Protein AF-0000000072553898 (afdb_homodimer)

Solvent-accessible surface area (backbone atoms only — not comparable to full-atom values): 33545 Å² total; per-residue (Å²): 92,71,67,46,48,65,53,85,58,78,62,47,79,74,48,65,66,60,48,45,60,41,53,68,40,41,42,53,59,39,26,50,45,12,26,54,36,28,51,76,60,40,68,78,47,40,28,35,33,25,28,46,42,58,39,22,38,27,64,11,82,39,54,45,34,71,45,59,34,16,49,85,30,19,83,61,43,64,49,69,61,45,73,65,59,50,56,66,60,51,48,52,52,46,51,53,38,44,75,66,58,28,26,32,43,31,40,35,34,42,38,61,44,52,81,91,37,62,70,57,49,54,48,50,38,52,37,33,40,52,38,41,73,72,65,27,43,22,30,39,27,47,52,44,54,50,55,67,56,28,40,52,42,36,72,35,58,38,46,30,42,44,59,57,65,40,45,11,79,86,56,35,63,81,44,30,70,77,60,55,70,63,57,49,52,49,26,52,49,26,33,48,73,46,69,25,37,38,26,36,28,34,46,42,49,80,77,69,53,73,68,32,54,44,39,28,51,44,53,50,35,42,34,98,59,63,34,52,25,35,39,47,22,36,55,62,55,41,64,48,32,83,40,24,81,53,69,71,57,61,64,66,58,55,46,37,50,49,11,40,47,28,44,50,36,46,78,36,41,26,22,48,38,53,48,49,66,76,47,53,68,52,51,49,50,52,36,44,48,8,36,39,33,28,37,60,39,30,69,40,48,61,91,42,75,37,42,38,55,65,59,49,52,52,51,26,61,70,40,38,40,42,73,38,67,60,90,62,71,73,80,77,74,118,93,71,67,47,47,64,52,88,62,78,60,45,79,75,46,64,67,59,48,46,60,41,53,69,40,42,42,54,59,39,26,50,45,12,25,56,36,29,51,75,61,41,68,79,47,39,29,35,34,25,28,44,41,59,38,23,37,27,66,11,82,41,55,46,33,70,45,59,34,16,48,84,30,19,82,61,44,64,49,70,63,46,72,65,60,52,57,64,61,50,48,52,52,44,50,51,40,45,75,66,57,29,26,31,40,33,40,34,34,44,39,61,44,50,80,91,37,62,69,57,49,54,46,48,38,52,38,31,40,50,39,41,72,73,66,27,43,22,30,39,27,48,52,43,52,51,55,68,57,29,39,52,42,35,76,35,57,39,45,30,42,46,60,58,67,40,43,11,79,85,56,35,64,81,44,29,70,77,60,56,69,63,55,49,53,49,25,52,48,26,33,47,74,45,68,25,37,40,26,38,30,34,46,42,48,81,76,70,52,72,66,31,53,44,40,30,52,45,54,50,35,42,34,99,59,63,34,50,25,34,39,47,23,36,56,62,56,40,63,47,31,84,41,24,80,52,69,72,56,59,64,66,59,53,46,39,50,49,12,40,46,30,42,50,36,47,79,36,42,27,22,48,38,54,47,50,67,77,46,53,68,50,53,50,49,52,35,42,48,7,36,40,33,27,36,60,39,30,68,40,48,62,91,41,75,38,44,38,56,67,58,49,52,51,50,25,61,70,42,40,40,43,72,37,67,61,90,62,71,74,80,76,76,122

Radius of gyration: 28.7 Å; Cα contacts (8 Å, |Δi|>4): 1431; chains: 2; bounding box: 46×88×67 Å

Sequence (668 aa):
MAEAVAATKPRNNWTREEIAAIYYQPLLELTYQSGSLHRRFHAPGEVQLCTLMNIKTGGCSEDCSYCAQSSRYSKDTGLEAKKMESVESVLEAARQAAANGSTRFCMGAAWRDMRGRKSGLKNIVEMIKGVKALGMEACVTLGMIDAEQARQLKDAGLTAYNHNVDTSREFYPSVISTRSYDERLATLGHVRDAGINVCSGGILGLGESSEDRVGLLHTVSTLPKHPESFPVNALVPIKGTPLGDREPIAFTSMLRTIATARLLMPATIIRIAAGRKTMSEEKQALCFMAGANAIFTGEKMLTTECNGWDEDSAMFGRWGLEPMKSFDKKPVEAMAEAVAATKPRNNWTREEIAAIYYQPLLELTYQSGSLHRRFHAPGEVQLCTLMNIKTGGCSEDCSYCAQSSRYSKDTGLEAKKMESVESVLEAARQAAANGSTRFCMGAAWRDMRGRKSGLKNIVEMIKGVKALGMEACVTLGMIDAEQARQLKDAGLTAYNHNVDTSREFYPSVISTRSYDERLATLGHVRDAGINVCSGGILGLGESSEDRVGLLHTVSTLPKHPESFPVNALVPIKGTPLGDREPIAFTSMLRTIATARLLMPATIIRIAAGRKTMSEEKQALCFMAGANAIFTGEKMLTTECNGWDEDSAMFGRWGLEPMKSFDKKPVEA

Secondary structure (DSSP, 8-state):
-HHHHT-SS------HHHHHHHHTS-HHHHHHHHHHHHHHHS-TTEEEEEEEEEEE-S-B----TT-TTBGGGHHHH-PPP-PPPPHHHHHHHHHHHHHTT-SEEEEEE--SB-TT-HHHHHHHHHHHHHHHHTT-EEEEE-SB--HHHHHHHHHHT--EEE---BS-TTTGGGT--SS-HHHHHHHHHHHHHTTPEEE--EEE-SS--HHHHHHHHHHHHTSSS--SEEEEEEP---TTSTTTTPPPPPHHHHHHHHHHHHHH-TTSEEEE-TTGGGS-HHHHHHHHHHT--EEE-SSEETTEE---HHHHHHHHHHHT-EEPPTT-------/-HHHHT-SS------HHHHHHHHTS-HHHHHHHHHHHHHHHS-TTEEEEEEEEEEE-S-B----TT-TTBGGGHHHH-PPP-PPPPHHHHHHHHHHHHHTT-SEEEEEE--SB-TT-HHHHHHHHHHHHHHHHTT-EEEEE-SB--HHHHHHHHHHT--EEE---BS-TTTGGGT--SS-HHHHHHHHHHHHHTTPEEE--EEE-SS--HHHHHHHHHHHHTSSS--SEEEEEEP---TTSTTTTPPPPPHHHHHHHHHHHHHH-TTSEEEE-TTGGGS-HHHHHHHHHHT--EEE-SSEETTEE---HHHHHHHHHHHT-EEPPTT-------

Nearest PDB structures (foldseek):
  1r30-assembly1_A  TM=9.759E-01  e=3.245E-39  Escherichia coli
  8vcw-assembly1_A  TM=9.387E-01  e=2.128E-27  Blautia obeum
  5fep-assembly1_A  TM=8.592E-01  e=2.225E-19  Thermotoga maritima
  3iix-assembly1_A  TM=8.477E-01  e=5.025E-19  Thermotoga maritima MSB8
  8qmn-assembly1_A  TM=8.363E-01  e=4.507E-19  Thermotoga maritima MSB8

InterPro domains:
  IPR002684 Biotin synthase/Biotin biosynthesis bifunctional protein BioAB [MF_01694] (12-324)
  IPR002684 Biotin synthase/Biotin biosynthesis bifunctional protein BioAB [PTHR22976] (2-328)
  IPR002684 Biotin synthase/Biotin biosynthesis bifunctional protein BioAB [TIGR00433] (13-321)
  IPR006638 Elp3/MiaA/NifB-like, radical SAM core domain [SM00729] (50-266)
  IPR007197 Radical SAM [PF04055] (55-218)
  IPR007197 Radical SAM [PS51918] (45-276)
  IPR007197 Radical SAM [SFLDS00029] (6-329)
  IPR010722 Biotin and thiamin synthesis-associated domain [PF06968] (231-322)
  IPR010722 Biotin and thiamin synthesis-associated domain [SM00876] (231-323)
  IPR013785 Aldolase-type TIM barrel [G3DSA:3.20.20.70] (11-326)
  IPR024177 Biotin synthase [PIRSF001619] (6-327)
  IPR024177 Biotin synthase [SFLDF00272] (6-329)
  IPR058240 Radical SAM superfamily [SSF102114] (12-324)

Structure (mmCIF, N/CA/C/O backbone):
data_AF-0000000072553898-model_v1
#
loop_
_entity.id
_entity.type
_entity.pdbx_description
1 polymer 'biotin synthase'
#
loop_
_atom_site.group_PDB
_atom_site.id
_atom_site.type_symbol
_atom_site.label_atom_id
_atom_site.label_alt_id
_atom_site.label_comp_id
_atom_site.label_asym_id
_atom_site.label_entity_id
_atom_site.label_seq_id
_atom_site.pdbx_PDB_ins_code
_atom_site.Cartn_x
_atom_site.Cartn_y
_atom_site.Cartn_z
_atom_site.occupancy
_atom_site.B_iso_or_equiv
_atom_site.auth_seq_id
_atom_site.auth_comp_id
_atom_site.auth_asym_id
_atom_site.auth_atom_id
_atom_site.pdbx_PDB_model_num
ATOM 1 N N . MET A 1 1 ? -13.148 -14.539 10.641 1 88.38 1 MET A N 1
ATOM 2 C CA . MET A 1 1 ? -11.852 -13.883 10.453 1 88.38 1 MET A CA 1
ATOM 3 C C . MET A 1 1 ? -10.984 -14.031 11.703 1 88.38 1 MET A C 1
ATOM 5 O O . MET A 1 1 ? -9.812 -14.406 11.602 1 88.38 1 MET A O 1
ATOM 9 N N . ALA A 1 2 ? -11.578 -13.805 12.875 1 86.94 2 ALA A N 1
ATOM 10 C CA . ALA A 1 2 ? -10.797 -13.922 14.109 1 86.94 2 ALA A CA 1
ATOM 11 C C . ALA A 1 2 ? -10.195 -15.312 14.25 1 86.94 2 ALA A C 1
ATOM 13 O O . ALA A 1 2 ? -9.047 -15.469 14.656 1 86.94 2 ALA A O 1
ATOM 14 N N . GLU A 1 3 ? -10.953 -16.281 13.953 1 87.62 3 GLU A N 1
ATOM 15 C CA . GLU A 1 3 ? -10.477 -17.672 14.023 1 87.62 3 GLU A CA 1
ATOM 16 C C . GLU A 1 3 ? -9.352 -17.906 13.023 1 87.62 3 GLU A C 1
ATOM 18 O O . GLU A 1 3 ? -8.344 -18.547 13.352 1 87.62 3 GLU A O 1
ATOM 23 N N . ALA A 1 4 ? -9.555 -17.422 11.859 1 93.38 4 ALA A N 1
ATOM 24 C CA . ALA A 1 4 ? -8.539 -17.578 10.828 1 93.38 4 ALA A CA 1
ATOM 25 C C . ALA A 1 4 ? -7.23 -16.906 11.227 1 93.38 4 ALA A C 1
ATOM 27 O O . ALA A 1 4 ? -6.152 -17.469 11.039 1 93.38 4 ALA A O 1
ATOM 28 N N . VAL A 1 5 ? -7.32 -15.789 11.812 1 93.19 5 VAL A N 1
ATOM 29 C CA . VAL A 1 5 ? -6.16 -14.992 12.188 1 93.19 5 VAL A CA 1
ATOM 30 C C . VAL A 1 5 ? -5.434 -15.648 13.359 1 93.19 5 VAL A C 1
ATOM 32 O O . VAL A 1 5 ? -4.211 -15.547 13.477 1 93.19 5 VAL A O 1
ATOM 35 N N . ALA A 1 6 ? -6.09 -16.391 14.164 1 92.75 6 ALA A N 1
ATOM 36 C CA . ALA A 1 6 ? -5.523 -16.984 15.367 1 92.75 6 ALA A CA 1
ATOM 37 C C . ALA A 1 6 ? -4.93 -18.359 15.055 1 92.75 6 ALA A C 1
ATOM 39 O O . ALA A 1 6 ? -4.383 -19.031 15.945 1 92.75 6 ALA A O 1
ATOM 40 N N . ALA A 1 7 ? -5.004 -18.75 13.852 1 92.44 7 ALA A N 1
ATOM 41 C CA . ALA A 1 7 ? -4.586 -20.094 13.477 1 92.44 7 ALA A CA 1
ATOM 42 C C . ALA A 1 7 ? -3.119 -20.328 13.82 1 92.44 7 ALA A C 1
ATOM 44 O O . ALA A 1 7 ? -2.281 -19.453 13.641 1 92.44 7 ALA A O 1
ATOM 45 N N . THR A 1 8 ? -2.785 -21.516 14.32 1 94.31 8 THR A N 1
ATOM 46 C CA . THR A 1 8 ? -1.412 -21.922 14.578 1 94.31 8 THR A CA 1
ATOM 47 C C . THR A 1 8 ? -1.019 -23.094 13.68 1 94.31 8 THR A C 1
ATOM 49 O O . THR A 1 8 ? 0.148 -23.5 13.641 1 94.31 8 THR A O 1
ATOM 52 N N . LYS A 1 9 ? -2.09 -23.609 13.039 1 94.88 9 LYS A N 1
ATOM 53 C CA . LYS A 1 9 ? -1.888 -24.641 12.031 1 94.88 9 LYS A CA 1
ATOM 54 C C . LYS A 1 9 ? -2.902 -24.516 10.898 1 94.88 9 LYS A C 1
ATOM 56 O O . LYS A 1 9 ? -3.998 -23.984 11.094 1 94.88 9 LYS A O 1
ATOM 61 N N . PRO A 1 10 ? -2.574 -25.062 9.773 1 95.75 10 PRO A N 1
ATOM 62 C CA . PRO A 1 10 ? -3.529 -25.016 8.664 1 95.75 10 PRO A CA 1
ATOM 63 C C . PRO A 1 10 ? -4.715 -25.953 8.867 1 95.75 10 PRO A C 1
ATOM 65 O O . PRO A 1 10 ? -4.602 -26.953 9.57 1 95.75 10 PRO A O 1
ATOM 68 N N . ARG A 1 11 ? -5.809 -25.609 8.281 1 96.44 11 ARG A N 1
ATOM 69 C CA . ARG A 1 11 ? -6.965 -26.5 8.172 1 96.44 11 ARG A CA 1
ATOM 70 C C . ARG A 1 11 ? -7.504 -26.531 6.746 1 96.44 11 ARG A C 1
ATOM 72 O O . ARG A 1 11 ? -7.316 -25.578 5.988 1 96.44 11 ARG A O 1
ATOM 79 N N . ASN A 1 12 ? -8.242 -27.609 6.371 1 96.75 12 ASN A N 1
ATOM 80 C CA . ASN A 1 12 ? -8.68 -27.781 4.988 1 96.75 12 ASN A CA 1
ATOM 81 C C . ASN A 1 12 ? -10.195 -27.938 4.895 1 96.75 12 ASN A C 1
ATOM 83 O O . ASN A 1 12 ? -10.711 -28.438 3.9 1 96.75 12 ASN A O 1
ATOM 87 N N . ASN A 1 13 ? -10.883 -27.594 5.895 1 97.94 13 ASN A N 1
ATOM 88 C CA . ASN A 1 13 ? -12.328 -27.781 5.906 1 97.94 13 ASN A CA 1
ATOM 89 C C . ASN A 1 13 ? -13.078 -26.469 5.777 1 97.94 13 ASN A C 1
ATOM 91 O O . ASN A 1 13 ? -14.133 -26.281 6.391 1 97.94 13 ASN A O 1
ATOM 95 N N . TRP A 1 14 ? -12.516 -25.562 5.113 1 98.38 14 TRP A N 1
ATOM 96 C CA . TRP A 1 14 ? -13.172 -24.281 4.879 1 98.38 14 TRP A CA 1
ATOM 97 C C . TRP A 1 14 ? -14.469 -24.469 4.102 1 98.38 14 TRP A C 1
ATOM 99 O O . TRP A 1 14 ? -14.531 -25.281 3.178 1 98.38 14 TRP A O 1
ATOM 109 N N . THR A 1 15 ? -15.469 -23.688 4.438 1 98.44 15 THR A N 1
ATOM 110 C CA . THR A 1 15 ? -16.688 -23.609 3.625 1 98.44 15 THR A CA 1
ATOM 111 C C . THR A 1 15 ? -16.688 -22.328 2.791 1 98.44 15 THR A C 1
ATOM 113 O O . THR A 1 15 ? -15.984 -21.359 3.111 1 98.44 15 THR A O 1
ATOM 116 N N . ARG A 1 16 ? -17.469 -22.297 1.747 1 98.25 16 ARG A N 1
ATOM 117 C CA . ARG A 1 16 ? -17.578 -21.109 0.909 1 98.25 16 ARG A CA 1
ATOM 118 C C . ARG A 1 16 ? -18.094 -19.922 1.712 1 98.25 16 ARG A C 1
ATOM 120 O O . ARG A 1 16 ? -17.688 -18.781 1.478 1 98.25 16 ARG A O 1
ATOM 127 N N . GLU A 1 17 ? -18.984 -20.219 2.613 1 98.25 17 GLU A N 1
ATOM 128 C CA . GLU A 1 17 ? -19.562 -19.172 3.451 1 98.25 17 GLU A CA 1
ATOM 129 C C . GLU A 1 17 ? -18.484 -18.547 4.344 1 98.25 17 GLU A C 1
ATOM 131 O O . GLU A 1 17 ? -18.438 -17.312 4.488 1 98.25 17 GLU A O 1
ATOM 136 N N . GLU A 1 18 ? -17.688 -19.422 4.969 1 98.44 18 GLU A N 1
ATOM 137 C CA . GLU A 1 18 ? -16.594 -18.922 5.797 1 98.44 18 GLU A CA 1
ATOM 138 C C . GLU A 1 18 ? -15.625 -18.062 4.98 1 98.44 18 GLU A C 1
ATOM 140 O O . GLU A 1 18 ? -15.195 -17 5.434 1 98.44 18 GLU A O 1
ATOM 145 N N . ILE A 1 19 ? -15.305 -18.516 3.809 1 98.81 19 ILE A N 1
ATOM 146 C CA . ILE A 1 19 ? -14.352 -17.812 2.947 1 98.81 19 ILE A CA 1
ATOM 147 C C . ILE A 1 19 ? -14.938 -16.484 2.514 1 98.81 19 ILE A C 1
ATOM 149 O O . ILE A 1 19 ? -14.242 -15.453 2.531 1 98.81 19 ILE A O 1
ATOM 153 N N . ALA A 1 20 ? -16.203 -16.516 2.107 1 98.62 20 ALA A N 1
ATOM 154 C CA . ALA A 1 20 ? -16.875 -15.266 1.717 1 98.62 20 ALA A CA 1
ATOM 155 C C . ALA A 1 20 ? -16.875 -14.266 2.865 1 98.62 20 ALA A C 1
ATOM 157 O O . ALA A 1 20 ? -16.656 -13.07 2.652 1 98.62 20 ALA A O 1
ATOM 158 N N . ALA A 1 21 ? -17.125 -14.727 4.066 1 98.44 21 ALA A N 1
ATOM 159 C CA . ALA A 1 21 ? -17.141 -13.852 5.238 1 98.44 21 ALA A CA 1
ATOM 160 C C . ALA A 1 21 ? -15.789 -13.18 5.438 1 98.44 21 ALA A C 1
ATOM 162 O O . ALA A 1 21 ? -15.727 -12.023 5.859 1 98.44 21 ALA A O 1
ATOM 163 N N . ILE A 1 22 ? -14.758 -13.875 5.152 1 98.62 22 ILE A N 1
ATOM 164 C CA . ILE A 1 22 ? -13.406 -13.328 5.254 1 98.62 22 ILE A CA 1
ATOM 165 C C . ILE A 1 22 ? -13.148 -12.391 4.074 1 98.62 22 ILE A C 1
ATOM 167 O O . ILE A 1 22 ? -12.703 -11.258 4.258 1 98.62 22 ILE A O 1
ATOM 171 N N . TYR A 1 23 ? -13.508 -12.828 2.867 1 98.69 23 TYR A N 1
ATOM 172 C CA . TYR A 1 23 ? -13.219 -12.164 1.6 1 98.69 23 TYR A CA 1
ATOM 173 C C . TYR A 1 23 ? -13.828 -10.766 1.568 1 98.69 23 TYR A C 1
ATOM 175 O O . TYR A 1 23 ? -13.234 -9.836 1.006 1 98.69 23 TYR A O 1
ATOM 183 N N . TYR A 1 24 ? -14.922 -10.594 2.213 1 98 24 TYR A N 1
ATOM 184 C CA . TYR A 1 24 ? -15.648 -9.336 2.086 1 98 24 TYR A CA 1
ATOM 185 C C . TYR A 1 24 ? -15.406 -8.438 3.291 1 98 24 TYR A C 1
ATOM 187 O O . TYR A 1 24 ? -16.078 -7.418 3.463 1 98 24 TYR A O 1
ATOM 195 N N . GLN A 1 25 ? -14.508 -8.797 4.168 1 97.94 25 GLN A N 1
ATOM 196 C CA . GLN A 1 25 ? -14.102 -7.902 5.246 1 97.94 25 GLN A CA 1
ATOM 197 C C . GLN A 1 25 ? -13.539 -6.594 4.695 1 97.94 25 GLN A C 1
ATOM 199 O O . GLN A 1 25 ? -13.125 -6.531 3.537 1 97.94 25 GLN A O 1
ATOM 204 N N . PRO A 1 26 ? -13.531 -5.477 5.484 1 97.94 26 PRO A N 1
ATOM 205 C CA . PRO A 1 26 ? -12.867 -4.25 5.039 1 97.94 26 PRO A CA 1
ATOM 206 C C . PRO A 1 26 ? -11.43 -4.484 4.594 1 97.94 26 PRO A C 1
ATOM 208 O O . PRO A 1 26 ? -10.656 -5.129 5.309 1 97.94 26 PRO A O 1
ATOM 211 N N . LEU A 1 27 ? -11.07 -3.98 3.484 1 98.56 27 LEU A N 1
ATOM 212 C CA . LEU A 1 27 ? -9.891 -4.43 2.75 1 98.56 27 LEU A CA 1
ATOM 213 C C . LEU A 1 27 ? -8.617 -4.145 3.539 1 98.56 27 LEU A C 1
ATOM 215 O O . LEU A 1 27 ? -7.727 -4.992 3.609 1 98.56 27 LEU A O 1
ATOM 219 N N . LEU A 1 28 ? -8.508 -2.949 4.121 1 98.5 28 LEU A N 1
ATOM 220 C CA . LEU A 1 28 ? -7.285 -2.65 4.863 1 98.5 28 LEU A CA 1
ATOM 221 C C . LEU A 1 28 ? -7.18 -3.525 6.109 1 98.5 28 LEU A C 1
ATOM 223 O O . LEU A 1 28 ? -6.082 -3.943 6.488 1 98.5 28 LEU A O 1
ATOM 227 N N . GLU A 1 29 ? -8.32 -3.75 6.754 1 98.06 29 GLU A N 1
ATOM 228 C CA . GLU A 1 29 ? -8.32 -4.652 7.902 1 98.06 29 GLU A CA 1
ATOM 229 C C . GLU A 1 29 ? -7.941 -6.074 7.488 1 98.06 29 GLU A C 1
ATOM 231 O O . GLU A 1 29 ? -7.148 -6.73 8.164 1 98.06 29 GLU A O 1
ATOM 236 N N . LEU A 1 30 ? -8.547 -6.484 6.395 1 98.62 30 LEU A N 1
ATOM 237 C CA . LEU A 1 30 ? -8.219 -7.793 5.844 1 98.62 30 LEU A CA 1
ATOM 238 C C . LEU A 1 30 ? -6.723 -7.906 5.566 1 98.62 30 LEU A C 1
ATOM 240 O O . LEU A 1 30 ? -6.098 -8.914 5.91 1 98.62 30 LEU A O 1
ATOM 244 N N . THR A 1 31 ? -6.129 -6.895 5.008 1 98.75 31 THR A N 1
ATOM 245 C CA . THR A 1 31 ? -4.711 -6.848 4.664 1 98.75 31 THR A CA 1
ATOM 246 C C . THR A 1 31 ? -3.852 -6.91 5.922 1 98.75 31 THR A C 1
ATOM 248 O O . THR A 1 31 ? -2.877 -7.664 5.977 1 98.75 31 THR A O 1
ATOM 251 N N . TYR A 1 32 ? -4.227 -6.18 6.93 1 98.5 32 TYR A N 1
ATOM 252 C CA . TYR A 1 32 ? -3.475 -6.176 8.18 1 98.5 32 TYR A CA 1
ATOM 253 C C . TYR A 1 32 ? -3.52 -7.543 8.844 1 98.5 32 TYR A C 1
ATOM 255 O O . TYR A 1 32 ? -2.492 -8.055 9.297 1 98.5 32 TYR A O 1
ATOM 263 N N . GLN A 1 33 ? -4.719 -8.125 8.93 1 98.44 33 GLN A N 1
ATOM 264 C CA . GLN A 1 33 ? -4.891 -9.406 9.609 1 98.44 33 GLN A CA 1
ATOM 265 C C . GLN A 1 33 ? -4.129 -10.516 8.883 1 98.44 33 GLN A C 1
ATOM 267 O O . GLN A 1 33 ? -3.484 -11.352 9.523 1 98.44 33 GLN A O 1
ATOM 272 N N . SER A 1 34 ? -4.223 -10.469 7.605 1 98.69 34 SER A N 1
ATOM 273 C CA . SER A 1 34 ? -3.482 -11.477 6.848 1 98.69 34 SER A CA 1
ATOM 274 C C . SER A 1 34 ? -1.977 -11.312 7.031 1 98.69 34 SER A C 1
ATOM 276 O O . SER A 1 34 ? -1.247 -12.297 7.145 1 98.69 34 SER A O 1
ATOM 278 N N . GLY A 1 35 ? -1.508 -10.047 7.031 1 98.19 35 GLY A N 1
ATOM 279 C CA . GLY A 1 35 ? -0.105 -9.789 7.312 1 98.19 35 GLY A CA 1
ATOM 280 C C . GLY A 1 35 ? 0.325 -10.258 8.688 1 98.19 35 GLY A C 1
ATOM 281 O O . GLY A 1 35 ? 1.448 -10.734 8.867 1 98.19 35 GLY A O 1
ATOM 282 N N . SER A 1 36 ? -0.562 -10.117 9.648 1 97.88 36 SER A N 1
ATOM 283 C CA . SER A 1 36 ? -0.273 -10.562 11.008 1 97.88 36 SER A CA 1
ATOM 284 C C . SER A 1 36 ? -0.132 -12.086 11.07 1 97.88 36 SER A C 1
ATOM 286 O O . SER A 1 36 ? 0.795 -12.602 11.695 1 97.88 36 SER A O 1
ATOM 288 N N . LEU A 1 37 ? -1.035 -12.742 10.414 1 98.25 37 LEU A N 1
ATOM 289 C CA . LEU A 1 37 ? -0.937 -14.195 10.375 1 98.25 37 LEU A CA 1
ATOM 290 C C . LEU A 1 37 ? 0.319 -14.641 9.633 1 98.25 37 LEU A C 1
ATOM 292 O O . LEU A 1 37 ? 0.978 -15.602 10.039 1 98.25 37 LEU A O 1
ATOM 296 N N . HIS A 1 38 ? 0.643 -13.953 8.539 1 98.06 38 HIS A N 1
ATOM 297 C CA . HIS A 1 38 ? 1.834 -14.242 7.75 1 98.06 38 HIS A CA 1
ATOM 298 C C . HIS A 1 38 ? 3.072 -14.336 8.633 1 98.06 38 HIS A C 1
ATOM 300 O O . HIS A 1 38 ? 3.881 -15.258 8.477 1 98.06 38 HIS A O 1
ATOM 306 N N . ARG A 1 39 ? 3.191 -13.5 9.594 1 96.69 39 ARG A N 1
ATOM 307 C CA . ARG A 1 39 ? 4.379 -13.359 10.43 1 96.69 39 ARG A CA 1
ATOM 308 C C . ARG A 1 39 ? 4.508 -14.531 11.391 1 96.69 39 ARG A C 1
ATOM 310 O O . ARG A 1 39 ? 5.582 -14.766 11.953 1 96.69 39 ARG A O 1
ATOM 317 N N . ARG A 1 40 ? 3.455 -15.227 11.625 1 96.44 40 ARG A N 1
ATOM 318 C CA . ARG A 1 40 ? 3.492 -16.406 12.484 1 96.44 40 ARG A CA 1
ATOM 319 C C . ARG A 1 40 ? 4.051 -17.609 11.742 1 96.44 40 ARG A C 1
ATOM 321 O O . ARG A 1 40 ? 4.617 -18.516 12.352 1 96.44 40 ARG A O 1
ATOM 328 N N . PHE A 1 41 ? 3.947 -17.578 10.438 1 96.81 41 PHE A N 1
ATOM 329 C CA . PHE A 1 41 ? 4.27 -18.781 9.672 1 96.81 41 PHE A CA 1
ATOM 330 C C . PHE A 1 41 ? 5.492 -18.547 8.789 1 96.81 41 PHE A C 1
ATOM 332 O O . PHE A 1 41 ? 6.105 -19.5 8.305 1 96.81 41 PHE A O 1
ATOM 339 N N . HIS A 1 42 ? 5.809 -17.312 8.57 1 96.25 42 HIS A N 1
ATOM 340 C CA . HIS A 1 42 ? 6.895 -16.969 7.66 1 96.25 42 HIS A CA 1
ATOM 341 C C . HIS A 1 42 ? 7.738 -15.828 8.227 1 96.25 42 HIS A C 1
ATOM 343 O O . HIS A 1 42 ? 7.281 -15.086 9.102 1 96.25 42 HIS A O 1
ATOM 349 N N . ALA A 1 43 ? 8.992 -15.727 7.773 1 94.12 43 ALA A N 1
ATOM 350 C CA . ALA A 1 43 ? 9.781 -14.531 8.055 1 94.12 43 ALA A CA 1
ATOM 351 C C . ALA A 1 43 ? 9.258 -13.328 7.273 1 94.12 43 ALA A C 1
ATOM 353 O O . ALA A 1 43 ? 9.227 -13.344 6.043 1 94.12 43 ALA A O 1
ATOM 354 N N . PRO A 1 44 ? 8.969 -12.367 8.156 1 90.94 44 PRO A N 1
ATOM 355 C CA . PRO A 1 44 ? 8.461 -11.203 7.418 1 90.94 44 PRO A CA 1
ATOM 356 C C . PRO A 1 44 ? 9.547 -10.508 6.598 1 90.94 44 PRO A C 1
ATOM 358 O O . PRO A 1 44 ? 10.719 -10.508 6.988 1 90.94 44 PRO A O 1
ATOM 361 N N . GLY A 1 45 ? 9.453 -10.094 5.41 1 93 45 GLY A N 1
ATOM 362 C CA . GLY A 1 45 ? 10.383 -9.359 4.562 1 93 45 GLY A CA 1
ATOM 363 C C . GLY A 1 45 ? 11.078 -10.242 3.545 1 93 45 GLY A C 1
ATOM 364 O O . GLY A 1 45 ? 11.805 -9.75 2.68 1 93 45 GLY A O 1
ATOM 365 N N . GLU A 1 46 ? 10.977 -11.555 3.826 1 95.94 46 GLU A N 1
ATOM 366 C CA . GLU A 1 46 ? 11.586 -12.469 2.865 1 95.94 46 GLU A CA 1
ATOM 367 C C . GLU A 1 46 ? 10.641 -12.766 1.706 1 95.94 46 GLU A C 1
ATOM 369 O O . GLU A 1 46 ? 9.453 -13.023 1.918 1 95.94 46 GLU A O 1
ATOM 374 N N . VAL A 1 47 ? 11.188 -12.727 0.529 1 97.56 47 VAL A N 1
ATOM 375 C CA . VAL A 1 47 ? 10.43 -12.992 -0.69 1 97.56 47 VAL A CA 1
ATOM 376 C C . VAL A 1 47 ? 11.203 -13.961 -1.577 1 97.56 47 VAL A C 1
ATOM 378 O O . VAL A 1 47 ? 12.383 -13.742 -1.866 1 97.56 47 VAL A O 1
ATOM 381 N N . GLN A 1 48 ? 10.602 -14.992 -1.937 1 97 48 GLN A N 1
ATOM 382 C CA . GLN A 1 48 ? 11.242 -15.945 -2.828 1 97 48 GLN A CA 1
ATOM 383 C C . GLN A 1 48 ? 11.312 -15.414 -4.254 1 97 48 GLN A C 1
ATOM 385 O O . GLN A 1 48 ? 10.312 -14.922 -4.789 1 97 48 GLN A O 1
ATOM 390 N N . LEU A 1 49 ? 12.477 -15.555 -4.836 1 97 49 LEU A N 1
ATOM 391 C CA . LEU A 1 49 ? 12.672 -15.188 -6.23 1 97 49 LEU A CA 1
ATOM 392 C C . LEU A 1 49 ? 12.672 -16.422 -7.121 1 97 49 LEU A C 1
ATOM 394 O O . LEU A 1 49 ? 13.453 -17.359 -6.91 1 97 49 LEU A O 1
ATOM 398 N N . CYS A 1 50 ? 11.773 -16.375 -8.062 1 96.88 50 CYS A N 1
ATOM 399 C CA . CYS A 1 50 ? 11.656 -17.469 -9.016 1 96.88 50 CYS A CA 1
ATOM 400 C C . CYS A 1 50 ? 11.836 -16.969 -10.445 1 96.88 50 CYS A C 1
ATOM 402 O O . CYS A 1 50 ? 11.461 -15.844 -10.766 1 96.88 50 CYS A O 1
ATOM 404 N N . THR A 1 51 ? 12.445 -17.781 -11.234 1 97.31 51 THR A N 1
ATOM 405 C CA . THR A 1 51 ? 12.562 -17.5 -12.664 1 97.31 51 THR A CA 1
ATOM 406 C C . THR A 1 51 ? 11.875 -18.578 -13.492 1 97.31 51 THR A C 1
ATOM 408 O O . THR A 1 51 ? 11.984 -19.766 -13.18 1 97.31 51 THR A O 1
ATOM 411 N N . LEU A 1 52 ? 11.172 -18.109 -14.477 1 97.69 52 LEU A N 1
ATOM 412 C CA . LEU A 1 52 ? 10.406 -19.016 -15.336 1 97.69 52 LEU A CA 1
ATOM 413 C C . LEU A 1 52 ? 10.914 -18.938 -16.781 1 97.69 52 LEU A C 1
ATOM 415 O O . LEU A 1 52 ? 11.078 -17.859 -17.328 1 97.69 52 LEU A O 1
ATOM 419 N N . MET A 1 53 ? 11.188 -20.109 -17.328 1 97.56 53 MET A N 1
ATOM 420 C CA . MET A 1 53 ? 11.602 -20.203 -18.719 1 97.56 53 MET A CA 1
ATOM 421 C C . MET A 1 53 ? 10.594 -21.016 -19.531 1 97.56 53 MET A C 1
ATOM 423 O O . MET A 1 53 ? 10.125 -22.062 -19.078 1 97.56 53 MET A O 1
ATOM 427 N N . ASN A 1 54 ? 10.25 -20.469 -20.688 1 97.5 54 ASN A N 1
ATOM 428 C CA . ASN A 1 54 ? 9.484 -21.234 -21.656 1 97.5 54 ASN A CA 1
ATOM 429 C C . ASN A 1 54 ? 10.367 -22.234 -22.406 1 97.5 54 ASN A C 1
ATOM 431 O O . ASN A 1 54 ? 11.18 -21.844 -23.25 1 97.5 54 ASN A O 1
ATOM 435 N N . ILE A 1 55 ? 10.156 -23.516 -22.156 1 97.88 55 ILE A N 1
ATOM 436 C CA . ILE A 1 55 ? 11.086 -24.469 -22.734 1 97.88 55 ILE A CA 1
ATOM 437 C C . ILE A 1 55 ? 10.469 -25.109 -23.984 1 97.88 55 ILE A C 1
ATOM 439 O O . ILE A 1 55 ? 11.156 -25.781 -24.75 1 97.88 55 ILE A O 1
ATOM 443 N N . LYS A 1 56 ? 9.234 -25 -24.172 1 97.5 56 LYS A N 1
ATOM 444 C CA . LYS A 1 56 ? 8.484 -25.297 -25.391 1 97.5 56 LYS A CA 1
ATOM 445 C C . LYS A 1 56 ? 7.422 -24.234 -25.656 1 97.5 56 LYS A C 1
ATOM 447 O O . LYS A 1 56 ? 6.43 -24.156 -24.922 1 97.5 56 LYS A O 1
ATOM 452 N N . THR A 1 57 ? 7.547 -23.547 -26.812 1 97.25 57 THR A N 1
ATOM 453 C CA . THR A 1 57 ? 6.711 -22.375 -27.062 1 97.25 57 THR A CA 1
ATOM 454 C C . THR A 1 57 ? 5.625 -22.703 -28.094 1 97.25 57 THR A C 1
ATOM 456 O O . THR A 1 57 ? 5.898 -23.328 -29.125 1 97.25 57 THR A O 1
ATOM 459 N N . GLY A 1 58 ? 4.414 -22.312 -27.766 1 97 58 GLY A N 1
ATOM 460 C CA . GLY A 1 58 ? 3.336 -22.359 -28.75 1 97 58 GLY A CA 1
ATOM 461 C C . GLY A 1 58 ? 2.916 -23.766 -29.125 1 97 58 GLY A C 1
ATOM 462 O O . GLY A 1 58 ? 3.443 -24.734 -28.578 1 97 58 GLY A O 1
ATOM 463 N N . GLY A 1 59 ? 1.837 -23.828 -29.953 1 96.56 59 GLY A N 1
ATOM 464 C CA . GLY A 1 59 ? 1.383 -25.078 -30.531 1 96.56 59 GLY A CA 1
ATOM 465 C C . GLY A 1 59 ? 0.522 -25.891 -29.578 1 96.56 59 GLY A C 1
ATOM 466 O O . GLY A 1 59 ? 0.226 -27.062 -29.859 1 96.56 59 GLY A O 1
ATOM 467 N N . CYS A 1 60 ? 0.123 -25.344 -28.5 1 97.56 60 CYS A N 1
ATOM 468 C CA . CYS A 1 60 ? -0.713 -26.062 -27.547 1 97.56 60 CYS A CA 1
ATOM 469 C C . CYS A 1 60 ? -2.107 -26.297 -28.125 1 97.56 60 CYS A C 1
ATOM 471 O O . CYS A 1 60 ? -2.725 -25.375 -28.656 1 97.56 60 CYS A O 1
ATOM 473 N N . SER A 1 61 ? -2.639 -27.453 -27.953 1 97.19 61 SER A N 1
ATOM 474 C CA . SER A 1 61 ? -3.918 -27.828 -28.562 1 97.19 61 SER A CA 1
ATOM 475 C C . SER A 1 61 ? -5.086 -27.328 -27.703 1 97.19 61 SER A C 1
ATOM 477 O O . SER A 1 61 ? -6.242 -27.391 -28.141 1 97.19 61 SER A O 1
ATOM 479 N N . GLU A 1 62 ? -4.84 -26.812 -26.5 1 97.88 62 GLU A N 1
ATOM 480 C CA . GLU A 1 62 ? -5.891 -26.312 -25.625 1 97.88 62 GLU A CA 1
ATOM 481 C C . GLU A 1 62 ? -6.457 -24.984 -26.125 1 97.88 62 GLU A C 1
ATOM 483 O O . GLU A 1 62 ? -5.793 -24.266 -26.875 1 97.88 62 GLU A O 1
ATOM 488 N N . ASP A 1 63 ? -7.656 -24.656 -25.688 1 98.06 63 ASP A N 1
ATOM 489 C CA . ASP A 1 63 ? -8.32 -23.453 -26.156 1 98.06 63 ASP A CA 1
ATOM 490 C C . ASP A 1 63 ? -8.445 -22.422 -25.031 1 98.06 63 ASP A C 1
ATOM 492 O O . ASP A 1 63 ? -9.43 -21.688 -24.969 1 98.06 63 ASP A O 1
ATOM 496 N N . CYS A 1 64 ? -7.504 -22.484 -24.109 1 98 64 CYS A N 1
ATOM 497 C CA . CYS A 1 64 ? -7.543 -21.5 -23.031 1 98 64 CYS A CA 1
ATOM 498 C C . CYS A 1 64 ? -7.684 -20.094 -23.609 1 98 64 CYS A C 1
ATOM 500 O O . CYS A 1 64 ? -6.828 -19.641 -24.359 1 98 64 CYS A O 1
ATOM 502 N N . SER A 1 65 ? -8.633 -19.297 -23.203 1 98.25 65 SER A N 1
ATOM 503 C CA . SER A 1 65 ? -9.047 -18.031 -23.812 1 98.25 65 SER A CA 1
ATOM 504 C C . SER A 1 65 ? -8.031 -16.938 -23.547 1 98.25 65 SER A C 1
ATOM 506 O O . SER A 1 65 ? -8.047 -15.898 -24.219 1 98.25 65 SER A O 1
ATOM 508 N N . TYR A 1 66 ? -7.145 -17.125 -22.578 1 97.5 66 TYR A N 1
ATOM 509 C CA . TYR A 1 66 ? -6.172 -16.109 -22.203 1 97.5 66 TYR A CA 1
ATOM 510 C C . TYR A 1 66 ? -4.801 -16.422 -22.797 1 97.5 66 TYR A C 1
ATOM 512 O O . TYR A 1 66 ? -3.881 -15.602 -22.688 1 97.5 66 TYR A O 1
ATOM 520 N N . CYS A 1 67 ? -4.57 -17.547 -23.375 1 97.25 67 CYS A N 1
ATOM 521 C CA . CYS A 1 67 ? -3.223 -18.062 -23.609 1 97.25 67 CYS A CA 1
ATOM 522 C C . CYS A 1 67 ? -2.814 -17.844 -25.062 1 97.25 67 CYS A C 1
ATOM 524 O O . CYS A 1 67 ? -3.406 -18.438 -25.969 1 97.25 67 CYS A O 1
ATOM 526 N N . ALA A 1 68 ? -1.766 -17.156 -25.312 1 96.38 68 ALA A N 1
ATOM 527 C CA . ALA A 1 68 ? -1.267 -16.891 -26.656 1 96.38 68 ALA A CA 1
ATOM 528 C C . ALA A 1 68 ? -0.628 -18.141 -27.25 1 96.38 68 ALA A C 1
ATOM 530 O O . ALA A 1 68 ? -0.37 -18.203 -28.469 1 96.38 68 ALA A O 1
ATOM 531 N N . GLN A 1 69 ? -0.375 -19.094 -26.469 1 97.44 69 GLN A N 1
ATOM 532 C CA . GLN A 1 69 ? 0.349 -20.281 -26.922 1 97.44 69 GLN A CA 1
ATOM 533 C C . GLN A 1 69 ? -0.605 -21.312 -27.516 1 97.44 69 GLN A C 1
ATOM 535 O O . GLN A 1 69 ? -0.168 -22.344 -28.047 1 97.44 69 GLN A O 1
ATOM 540 N N . SER A 1 70 ? -1.911 -21.078 -27.375 1 97.69 70 SER A N 1
ATOM 541 C CA . SER A 1 70 ? -2.896 -21.953 -28.016 1 97.69 70 SER A CA 1
ATOM 542 C C . SER A 1 70 ? -2.777 -21.891 -29.531 1 97.69 70 SER A C 1
ATOM 544 O O . SER A 1 70 ? -2.76 -20.812 -30.125 1 97.69 70 SER A O 1
ATOM 546 N N . SER A 1 71 ? -2.76 -23.031 -30.125 1 97.06 71 SER A N 1
ATOM 547 C CA . SER A 1 71 ? -2.691 -23.078 -31.578 1 97.06 71 SER A CA 1
ATOM 548 C C . SER A 1 71 ? -3.957 -22.516 -32.219 1 97.06 71 SER A C 1
ATOM 550 O O . SER A 1 71 ? -3.941 -22.078 -33.375 1 97.06 71 SER A O 1
ATOM 552 N N . ARG A 1 72 ? -5 -22.453 -31.438 1 96.5 72 ARG A N 1
ATOM 553 C CA . ARG A 1 72 ? -6.277 -21.953 -31.922 1 96.5 72 ARG A CA 1
ATOM 554 C C . ARG A 1 72 ? -6.195 -20.453 -32.219 1 96.5 72 ARG A C 1
ATOM 556 O O . ARG A 1 72 ? -6.977 -19.922 -33.031 1 96.5 72 ARG A O 1
ATOM 563 N N . TYR A 1 73 ? -5.27 -19.812 -31.594 1 97.19 73 TYR A N 1
ATOM 564 C CA . TYR A 1 73 ? -5.211 -18.375 -31.734 1 97.19 73 TYR A CA 1
ATOM 565 C C . TYR A 1 73 ? -3.9 -17.938 -32.375 1 97.19 73 TYR A C 1
ATOM 567 O O . TYR A 1 73 ? -3.584 -16.734 -32.406 1 97.19 73 TYR A O 1
ATOM 575 N N . SER A 1 74 ? -3.104 -18.828 -32.844 1 96 74 SER A N 1
ATOM 576 C CA . SER A 1 74 ? -1.739 -18.562 -33.281 1 96 74 SER A CA 1
ATOM 577 C C . SER A 1 74 ? -1.718 -17.562 -34.438 1 96 74 SER A C 1
ATOM 579 O O . SER A 1 74 ? -0.84 -16.688 -34.5 1 96 74 SER A O 1
ATOM 581 N N . LYS A 1 75 ? -2.633 -17.641 -35.312 1 96.31 75 LYS A N 1
ATOM 582 C CA . LYS A 1 75 ? -2.678 -16.719 -36.438 1 96.31 75 LYS A CA 1
ATOM 583 C C . LYS A 1 75 ? -2.928 -15.289 -36 1 96.31 75 LYS A C 1
ATOM 585 O O . LYS A 1 75 ? -2.328 -14.352 -36.5 1 96.31 75 LYS A O 1
ATOM 590 N N . ASP A 1 76 ? -3.73 -15.133 -35.062 1 96.75 76 ASP A N 1
ATOM 591 C CA . ASP A 1 76 ? -4.129 -13.805 -34.594 1 96.75 76 ASP A CA 1
ATOM 592 C C . ASP A 1 76 ? -3.09 -13.234 -33.625 1 96.75 76 ASP A C 1
ATOM 594 O O . ASP A 1 76 ? -2.873 -12.023 -33.594 1 96.75 76 ASP A O 1
ATOM 598 N N . THR A 1 77 ? -2.434 -14.062 -32.844 1 96.19 77 THR A N 1
ATOM 599 C CA . THR A 1 77 ? -1.455 -13.594 -31.859 1 96.19 77 THR A CA 1
ATOM 600 C C . THR A 1 77 ? -0.09 -13.406 -32.5 1 96.19 77 THR A C 1
ATOM 602 O O . THR A 1 77 ? 0.758 -12.68 -31.984 1 96.19 77 THR A O 1
ATOM 605 N N . GLY A 1 78 ? 0.102 -14.133 -33.531 1 95.88 78 GLY A N 1
ATOM 606 C CA . GLY A 1 78 ? 1.385 -14.07 -34.219 1 95.88 78 GLY A CA 1
ATOM 607 C C . GLY A 1 78 ? 2.465 -14.883 -33.531 1 95.88 78 GLY A C 1
ATOM 608 O O . GLY A 1 78 ? 3.641 -14.797 -33.875 1 95.88 78 GLY A O 1
ATOM 609 N N . LEU A 1 79 ? 2.148 -15.672 -32.562 1 95.62 79 LEU A N 1
ATOM 610 C CA . LEU A 1 79 ? 3.141 -16.453 -31.844 1 95.62 79 LEU A CA 1
ATOM 611 C C . LEU A 1 79 ? 3.496 -17.719 -32.625 1 95.62 79 LEU A C 1
ATOM 613 O O . LEU A 1 79 ? 2.623 -18.547 -32.906 1 95.62 79 LEU A O 1
ATOM 617 N N . GLU A 1 80 ? 4.758 -17.859 -32.875 1 94.38 80 GLU A N 1
ATOM 618 C CA . GLU A 1 80 ? 5.234 -19.016 -33.625 1 94.38 80 GLU A CA 1
ATOM 619 C C . GLU A 1 80 ? 5.656 -20.141 -32.688 1 94.38 80 GLU A C 1
ATOM 621 O O . GLU A 1 80 ? 6.359 -19.906 -31.719 1 94.38 80 GLU A O 1
ATOM 626 N N . ALA A 1 81 ? 5.238 -21.312 -33.031 1 95.81 81 ALA A N 1
ATOM 627 C CA . ALA A 1 81 ? 5.641 -22.484 -32.25 1 95.81 81 ALA A CA 1
ATOM 628 C C . ALA A 1 81 ? 7.129 -22.781 -32.438 1 95.81 81 ALA A C 1
ATOM 630 O O . ALA A 1 81 ? 7.668 -22.641 -33.531 1 95.81 81 ALA A O 1
ATOM 631 N N . LYS A 1 82 ? 7.734 -23.125 -31.375 1 95.75 82 LYS A N 1
ATOM 632 C CA . LYS A 1 82 ? 9.148 -23.484 -31.391 1 95.75 82 LYS A CA 1
ATOM 633 C C . LYS A 1 82 ? 9.367 -24.875 -30.781 1 95.75 82 LYS A C 1
ATOM 635 O O . LYS A 1 82 ? 8.578 -25.312 -29.938 1 95.75 82 LYS A O 1
ATOM 640 N N . LYS A 1 83 ? 10.438 -25.5 -31.25 1 94.94 83 LYS A N 1
ATOM 641 C CA . LYS A 1 83 ? 10.82 -26.797 -30.656 1 94.94 83 LYS A CA 1
ATOM 642 C C . LYS A 1 83 ? 11.297 -26.625 -29.219 1 94.94 83 LYS A C 1
ATOM 644 O O . LYS A 1 83 ? 11.617 -25.516 -28.797 1 94.94 83 LYS A O 1
ATOM 649 N N . MET A 1 84 ? 11.312 -27.703 -28.547 1 96.75 84 MET A N 1
ATOM 650 C CA . MET A 1 84 ? 11.758 -27.688 -27.156 1 96.75 84 MET A CA 1
ATOM 651 C C . MET A 1 84 ? 13.203 -27.219 -27.047 1 96.75 84 MET A C 1
ATOM 653 O O . MET A 1 84 ? 14.047 -27.609 -27.859 1 96.75 84 MET A O 1
ATOM 657 N N . GLU A 1 85 ? 13.477 -26.469 -26.078 1 97.56 85 GLU A N 1
ATOM 658 C CA . GLU A 1 85 ? 14.836 -26.016 -25.797 1 97.56 85 GLU A CA 1
ATOM 659 C C . GLU A 1 85 ? 15.75 -27.188 -25.438 1 97.56 85 GLU A C 1
ATOM 661 O O . GLU A 1 85 ? 15.289 -28.203 -24.906 1 97.56 85 GLU A O 1
ATOM 666 N N . SER A 1 86 ? 16.984 -27.031 -25.719 1 97.94 86 SER A N 1
ATOM 667 C CA . SER A 1 86 ? 17.938 -28.062 -25.328 1 97.94 86 SER A CA 1
ATOM 668 C C . SER A 1 86 ? 18.203 -28.031 -23.828 1 97.94 86 SER A C 1
ATOM 670 O O . SER A 1 86 ? 18 -27 -23.172 1 97.94 86 SER A O 1
ATOM 672 N N . VAL A 1 87 ? 18.672 -29.172 -23.281 1 98.44 87 VAL A N 1
ATOM 673 C CA . VAL A 1 87 ? 19.031 -29.25 -21.875 1 98.44 87 VAL A CA 1
ATOM 674 C C . VAL A 1 87 ? 20.094 -28.203 -21.547 1 98.44 87 VAL A C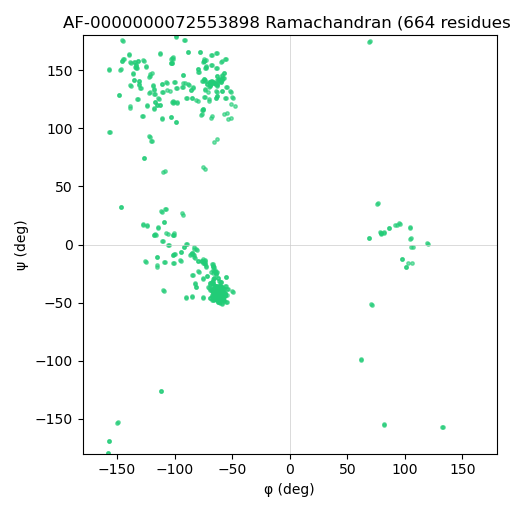 1
ATOM 676 O O . VAL A 1 87 ? 20 -27.516 -20.531 1 98.44 87 VAL A O 1
ATOM 679 N N . GLU A 1 88 ? 21.016 -28 -22.453 1 98.25 88 GLU A N 1
ATOM 680 C CA . GLU A 1 88 ? 22.109 -27.062 -22.25 1 98.25 88 GLU A CA 1
ATOM 681 C C . GLU A 1 88 ? 21.594 -25.625 -22.156 1 98.25 88 GLU A C 1
ATOM 683 O O . GLU A 1 88 ? 22.016 -24.859 -21.297 1 98.25 88 GLU A O 1
ATOM 688 N N . SER A 1 89 ? 20.781 -25.266 -23.047 1 98.19 89 SER A N 1
ATOM 689 C CA . SER A 1 89 ? 20.219 -23.922 -23.062 1 98.19 89 SER A CA 1
ATOM 690 C C . SER A 1 89 ? 19.453 -23.625 -21.781 1 98.19 89 SER A C 1
ATOM 692 O O . SER A 1 89 ? 19.516 -22.531 -21.234 1 98.19 89 SER A O 1
ATOM 694 N N . VAL A 1 90 ? 18.719 -24.594 -21.312 1 98.5 90 VAL A N 1
ATOM 695 C CA . VAL A 1 90 ? 17.938 -24.469 -20.094 1 98.5 90 VAL A CA 1
ATOM 696 C C . VAL A 1 90 ? 18.875 -24.297 -18.891 1 98.5 90 VAL A C 1
ATOM 698 O O . VAL A 1 90 ? 18.656 -23.438 -18.031 1 98.5 90 VAL A O 1
ATOM 701 N N . LEU A 1 91 ? 19.906 -25.094 -18.828 1 98.62 91 LEU A N 1
ATOM 702 C CA . LEU A 1 91 ? 20.828 -25.031 -17.703 1 98.62 91 LEU A CA 1
ATOM 703 C C . LEU A 1 91 ? 21.594 -23.719 -17.703 1 98.62 91 LEU A C 1
ATOM 705 O O . LEU A 1 91 ? 21.922 -23.172 -16.641 1 98.62 91 LEU A O 1
ATOM 709 N N . GLU A 1 92 ? 21.875 -23.156 -18.891 1 98.44 92 GLU A N 1
ATOM 710 C CA . GLU A 1 92 ? 22.484 -21.828 -18.969 1 98.44 92 GLU A CA 1
ATOM 711 C C . GLU A 1 92 ? 21.562 -20.766 -18.375 1 98.44 92 GLU A C 1
ATOM 713 O O . GLU A 1 92 ? 22.016 -19.891 -17.641 1 98.44 92 GLU A O 1
ATOM 718 N N . ALA A 1 93 ? 20.359 -20.844 -18.734 1 97.94 93 ALA A N 1
ATOM 719 C CA . ALA A 1 93 ? 19.375 -19.906 -18.188 1 97.94 93 ALA A CA 1
ATOM 720 C C . ALA A 1 93 ? 19.25 -20.047 -16.688 1 97.94 93 ALA A C 1
ATOM 722 O O . ALA A 1 93 ? 19.141 -19.062 -15.961 1 97.94 93 ALA A O 1
ATOM 723 N N . ALA A 1 94 ? 19.25 -21.281 -16.219 1 98.25 94 ALA A N 1
ATOM 724 C CA . ALA A 1 94 ? 19.172 -21.562 -14.789 1 98.25 94 ALA A CA 1
ATOM 725 C C . ALA A 1 94 ? 20.375 -20.984 -14.047 1 98.25 94 ALA A C 1
ATOM 727 O O . ALA A 1 94 ? 20.234 -20.438 -12.953 1 98.25 94 ALA A O 1
ATOM 728 N N . ARG A 1 95 ? 21.547 -21.141 -14.617 1 98.25 95 ARG A N 1
ATOM 729 C CA . ARG A 1 95 ? 22.75 -20.594 -14.016 1 98.25 95 ARG A CA 1
ATOM 730 C C . ARG A 1 95 ? 22.656 -19.078 -13.891 1 98.25 95 ARG A C 1
ATOM 732 O O . ARG A 1 95 ? 23.031 -18.516 -12.859 1 98.25 95 ARG A O 1
ATOM 739 N N . GLN A 1 96 ? 22.188 -18.484 -14.906 1 97.25 96 GLN A N 1
ATOM 740 C CA . GLN A 1 96 ? 22 -17.031 -14.875 1 97.25 96 GLN A CA 1
ATOM 741 C C . GLN A 1 96 ? 21.016 -16.625 -13.789 1 97.25 96 GLN A C 1
ATOM 743 O O . GLN A 1 96 ? 21.234 -15.648 -13.07 1 97.25 96 GLN A O 1
ATOM 748 N N . ALA A 1 97 ? 19.922 -17.328 -13.75 1 96.81 97 ALA A N 1
ATOM 749 C CA . ALA A 1 97 ? 18.922 -17.062 -12.727 1 96.81 97 ALA A CA 1
ATOM 750 C C . ALA A 1 97 ? 19.516 -17.203 -11.328 1 96.81 97 ALA A C 1
ATOM 752 O O . ALA A 1 97 ? 19.297 -16.344 -10.469 1 96.81 97 ALA A O 1
ATOM 753 N N . ALA A 1 98 ? 20.234 -18.266 -11.102 1 96.25 98 ALA A N 1
ATOM 754 C CA . ALA A 1 98 ? 20.875 -18.5 -9.812 1 96.25 98 ALA A CA 1
ATOM 755 C C . ALA A 1 98 ? 21.844 -17.375 -9.461 1 96.25 98 ALA A C 1
ATOM 757 O O . ALA A 1 98 ? 21.875 -16.906 -8.32 1 96.25 98 ALA A O 1
ATOM 758 N N . ALA A 1 99 ? 22.578 -16.953 -10.422 1 95.81 99 ALA A N 1
ATOM 759 C CA . ALA A 1 99 ? 23.562 -15.891 -10.219 1 95.81 99 ALA A CA 1
ATOM 760 C C . ALA A 1 99 ? 22.875 -14.578 -9.828 1 95.81 99 ALA A C 1
ATOM 762 O O . ALA A 1 99 ? 23.484 -13.727 -9.172 1 95.81 99 ALA A O 1
ATOM 763 N N . ASN A 1 100 ? 21.656 -14.516 -10.242 1 94.75 100 ASN A N 1
ATOM 764 C CA . ASN A 1 100 ? 20.922 -13.281 -9.961 1 94.75 100 ASN A CA 1
ATOM 765 C C . ASN A 1 100 ? 19.984 -13.445 -8.766 1 94.75 100 ASN A C 1
ATOM 767 O O . ASN A 1 100 ? 19.078 -12.641 -8.57 1 94.75 100 ASN A O 1
ATOM 771 N N . GLY A 1 101 ? 20.109 -14.562 -8.039 1 92.88 101 GLY A N 1
ATOM 772 C CA . GLY A 1 101 ? 19.484 -14.648 -6.73 1 92.88 101 GLY A CA 1
ATOM 773 C C . GLY A 1 101 ? 18.25 -15.523 -6.719 1 92.88 101 GLY A C 1
ATOM 774 O O . GLY A 1 101 ? 17.656 -15.766 -5.664 1 92.88 101 GLY A O 1
ATOM 775 N N . SER A 1 102 ? 17.859 -16.062 -7.867 1 95.56 102 SER A N 1
ATOM 776 C CA . SER A 1 102 ? 16.703 -16.953 -7.883 1 95.56 102 SER A CA 1
ATOM 777 C C . SER A 1 102 ? 17 -18.266 -7.145 1 95.56 102 SER A C 1
ATOM 779 O O . SER A 1 102 ? 18.094 -18.812 -7.266 1 95.56 102 SER A O 1
ATOM 781 N N . THR A 1 103 ? 15.969 -18.672 -6.441 1 95.44 103 THR A N 1
ATOM 782 C CA . THR A 1 103 ? 16.156 -19.922 -5.699 1 95.44 103 THR A CA 1
ATOM 783 C C . THR A 1 103 ? 15.352 -21.062 -6.328 1 95.44 103 THR A C 1
ATOM 785 O O . THR A 1 103 ? 15.586 -22.234 -6.027 1 95.44 103 THR A O 1
ATOM 788 N N . ARG A 1 104 ? 14.438 -20.688 -7.18 1 96.44 104 ARG A N 1
ATOM 789 C CA . ARG A 1 104 ? 13.641 -21.672 -7.906 1 96.44 104 ARG A CA 1
ATOM 790 C C . ARG A 1 104 ? 13.641 -21.391 -9.398 1 96.44 104 ARG A C 1
ATOM 792 O O . ARG A 1 104 ? 13.523 -20.234 -9.812 1 96.44 104 ARG A O 1
ATOM 799 N N . PHE A 1 105 ? 13.828 -22.422 -10.164 1 97.88 105 PHE A N 1
ATOM 800 C CA . PHE A 1 105 ? 13.773 -22.328 -11.617 1 97.88 105 PHE A CA 1
ATOM 801 C C . PHE A 1 105 ? 12.617 -23.141 -12.172 1 97.88 105 PHE A C 1
ATOM 803 O O . PHE A 1 105 ? 12.539 -24.359 -11.953 1 97.88 105 PHE A O 1
ATOM 810 N N . CYS A 1 106 ? 11.766 -22.453 -12.828 1 98.19 106 CYS A N 1
ATOM 811 C CA . CYS A 1 106 ? 10.562 -23.078 -13.367 1 98.19 106 CYS A CA 1
ATOM 812 C C . CYS A 1 106 ? 10.656 -23.219 -14.883 1 98.19 106 CYS A C 1
ATOM 814 O O . CYS A 1 106 ? 11.164 -22.328 -15.562 1 98.19 106 CYS A O 1
ATOM 816 N N . MET A 1 107 ? 10.203 -24.312 -15.32 1 98.56 107 MET A N 1
ATOM 817 C CA . MET A 1 107 ? 10.227 -24.625 -16.75 1 98.56 107 MET A CA 1
ATOM 818 C C . MET A 1 107 ? 8.828 -24.953 -17.25 1 98.56 107 MET A C 1
ATOM 820 O O . MET A 1 107 ? 8.195 -25.891 -16.766 1 98.56 107 MET A O 1
ATOM 824 N N . GLY A 1 108 ? 8.344 -24.203 -18.188 1 97.88 108 GLY A N 1
ATOM 825 C CA . GLY A 1 108 ? 7.008 -24.391 -18.734 1 97.88 108 GLY A CA 1
ATOM 826 C C . GLY A 1 108 ? 7.012 -24.891 -20.172 1 97.88 108 GLY A C 1
ATOM 827 O O . GLY A 1 108 ? 7.797 -24.406 -20.984 1 97.88 108 GLY A O 1
ATOM 828 N N . ALA A 1 109 ? 6.156 -25.812 -20.484 1 97.69 109 ALA A N 1
ATOM 829 C CA . ALA A 1 109 ? 5.973 -26.312 -21.844 1 97.69 109 ALA A CA 1
ATOM 830 C C . ALA A 1 109 ? 4.531 -26.125 -22.312 1 97.69 109 ALA A C 1
ATOM 832 O O . ALA A 1 109 ? 3.596 -26.531 -21.609 1 97.69 109 ALA A O 1
ATOM 833 N N . ALA A 1 110 ? 4.34 -25.578 -23.438 1 96.81 110 ALA A N 1
ATOM 834 C CA . ALA A 1 110 ? 3.008 -25.375 -24.016 1 96.81 110 ALA A CA 1
ATOM 835 C C . ALA A 1 110 ? 2.432 -26.703 -24.516 1 96.81 110 ALA A C 1
ATOM 837 O O . ALA A 1 110 ? 2.227 -26.875 -25.719 1 96.81 110 ALA A O 1
ATOM 838 N N . TRP A 1 111 ? 2.182 -27.609 -23.594 1 95.75 111 TRP A N 1
ATOM 839 C CA . TRP A 1 111 ? 1.597 -28.906 -23.891 1 95.75 111 TRP A CA 1
ATOM 840 C C . TRP A 1 111 ? 0.281 -29.094 -23.156 1 95.75 111 TRP A C 1
ATOM 842 O O . TRP A 1 111 ? 0.133 -28.656 -22.016 1 95.75 111 TRP A O 1
ATOM 852 N N . ARG A 1 112 ? -0.599 -29.812 -23.797 1 96.5 112 ARG A N 1
ATOM 853 C CA . ARG A 1 112 ? -1.824 -30.25 -23.141 1 96.5 112 ARG A CA 1
ATOM 854 C C . ARG A 1 112 ? -1.521 -31.297 -22.062 1 96.5 112 ARG A C 1
ATOM 856 O O . ARG A 1 112 ? -2.082 -31.234 -20.969 1 96.5 112 ARG A O 1
ATOM 863 N N . ASP A 1 113 ? -0.697 -32.25 -22.438 1 96 113 ASP A N 1
ATOM 864 C CA . ASP A 1 113 ? -0.296 -33.344 -21.547 1 96 113 ASP A CA 1
ATOM 865 C C . ASP A 1 113 ? 1.026 -33.969 -22 1 96 113 ASP A C 1
ATOM 867 O O . ASP A 1 113 ? 1.601 -33.531 -23.016 1 96 113 ASP A O 1
ATOM 871 N N . MET A 1 114 ? 1.506 -35 -21.281 1 94.62 114 MET A N 1
ATOM 872 C CA . MET A 1 114 ? 2.812 -35.594 -21.547 1 94.62 114 MET A CA 1
ATOM 873 C C . MET A 1 114 ? 2.662 -36.969 -22.203 1 94.62 114 MET A C 1
ATOM 875 O O . MET A 1 114 ? 3.635 -37.719 -22.312 1 94.62 114 MET A O 1
ATOM 879 N N . ARG A 1 115 ? 1.465 -37.25 -22.578 1 91.5 115 ARG A N 1
ATOM 880 C CA . ARG A 1 115 ? 1.246 -38.562 -23.203 1 91.5 115 ARG A CA 1
ATOM 881 C C . ARG A 1 115 ? 2.033 -38.688 -24.5 1 91.5 115 ARG A C 1
ATOM 883 O O . ARG A 1 115 ? 1.963 -37.812 -25.359 1 91.5 115 ARG A O 1
ATOM 890 N N . GLY A 1 116 ? 2.787 -39.75 -24.609 1 91.31 116 GLY A N 1
ATOM 891 C CA . GLY A 1 116 ? 3.502 -40.062 -25.828 1 91.31 116 GLY A CA 1
ATOM 892 C C . GLY A 1 116 ? 4.766 -39.25 -26.016 1 91.31 116 GLY A C 1
ATOM 893 O O . GLY A 1 116 ? 5.41 -39.312 -27.062 1 91.31 116 GLY A O 1
ATOM 894 N N . ARG A 1 117 ? 5.156 -38.562 -25 1 93.06 117 ARG A N 1
ATOM 895 C CA . ARG A 1 117 ? 6.316 -37.688 -25.125 1 93.06 117 ARG A CA 1
ATOM 896 C C . ARG A 1 117 ? 7.504 -38.219 -24.344 1 93.06 117 ARG A C 1
ATOM 898 O O . ARG A 1 117 ? 8.07 -37.531 -23.484 1 93.06 117 ARG A O 1
ATOM 905 N N . LYS A 1 118 ? 7.938 -39.344 -24.734 1 92.75 118 LYS A N 1
ATOM 906 C CA . LYS A 1 118 ? 8.992 -40.062 -24 1 92.75 118 LYS A CA 1
ATOM 907 C C . LYS A 1 118 ? 10.312 -39.312 -24.078 1 92.75 118 LYS A C 1
ATOM 909 O O . LYS A 1 118 ? 11.016 -39.156 -23.078 1 92.75 118 LYS A O 1
ATOM 914 N N . SER A 1 119 ? 10.633 -38.906 -25.312 1 93.38 119 SER A N 1
ATOM 915 C CA . SER A 1 119 ? 11.867 -38.156 -25.484 1 93.38 119 SER A CA 1
ATOM 916 C C . SER A 1 119 ? 11.82 -36.844 -24.719 1 93.38 119 SER A C 1
ATOM 918 O O . SER A 1 119 ? 12.82 -36.406 -24.109 1 93.38 119 SER A O 1
ATOM 920 N N . GLY A 1 120 ? 10.672 -36.219 -24.766 1 94.69 120 GLY A N 1
ATOM 921 C CA . GLY A 1 120 ? 10.492 -35 -24 1 94.69 120 GLY A CA 1
ATOM 922 C C . GLY A 1 120 ? 10.688 -35.188 -22.516 1 94.69 120 GLY A C 1
ATOM 923 O O . GLY A 1 120 ? 11.367 -34.406 -21.859 1 94.69 120 GLY A O 1
ATOM 924 N N . LEU A 1 121 ? 10.117 -36.25 -22 1 96.69 121 LEU A N 1
ATOM 925 C CA . LEU A 1 121 ? 10.219 -36.531 -20.578 1 96.69 121 LEU A CA 1
ATOM 926 C C . LEU A 1 121 ? 11.672 -36.812 -20.188 1 96.69 121 LEU A C 1
ATOM 928 O O . LEU A 1 121 ? 12.125 -36.375 -19.125 1 96.69 121 LEU A O 1
ATOM 932 N N . LYS A 1 122 ? 12.344 -37.531 -21.016 1 96.5 122 LYS A N 1
ATOM 933 C CA . LYS A 1 122 ? 13.758 -37.812 -20.766 1 96.5 122 LYS A CA 1
ATOM 934 C C . LYS A 1 122 ? 14.547 -36.5 -20.641 1 96.5 122 LYS A C 1
ATOM 936 O O . LYS A 1 122 ? 15.375 -36.344 -19.734 1 96.5 122 LYS A O 1
ATOM 941 N N . ASN A 1 123 ? 14.32 -35.625 -21.562 1 97.75 123 ASN A N 1
ATOM 942 C CA . ASN A 1 123 ? 14.992 -34.344 -21.516 1 97.75 123 ASN A CA 1
ATOM 943 C C . ASN A 1 123 ? 14.625 -33.531 -20.266 1 97.75 123 ASN A C 1
ATOM 945 O O . ASN A 1 123 ? 15.492 -32.938 -19.641 1 97.75 123 ASN A O 1
ATOM 949 N N . ILE A 1 124 ? 13.398 -33.562 -19.938 1 98.38 124 ILE A N 1
ATOM 950 C CA . ILE A 1 124 ? 12.914 -32.844 -18.766 1 98.38 124 ILE A CA 1
ATOM 951 C C . ILE A 1 124 ? 13.609 -33.375 -17.516 1 98.38 124 ILE A C 1
ATOM 953 O O . ILE A 1 124 ? 14.008 -32.594 -16.641 1 98.38 124 ILE A O 1
ATOM 957 N N . VAL A 1 125 ? 13.695 -34.688 -17.391 1 98.44 125 VAL A N 1
ATOM 958 C CA . VAL A 1 125 ? 14.359 -35.312 -16.266 1 98.44 125 VAL A CA 1
ATOM 959 C C . VAL A 1 125 ? 15.789 -34.781 -16.141 1 98.44 125 VAL A C 1
ATOM 961 O O . VAL A 1 125 ? 16.234 -34.438 -15.055 1 98.44 125 VAL A O 1
ATOM 964 N N . GLU A 1 126 ? 16.453 -34.688 -17.281 1 98.62 126 GLU A N 1
ATOM 965 C CA . GLU A 1 126 ? 17.828 -34.188 -17.281 1 98.62 126 GLU A CA 1
ATOM 966 C C . GLU A 1 126 ? 17.859 -32.719 -16.875 1 98.62 126 GLU A C 1
ATOM 968 O O . GLU A 1 126 ? 18.781 -32.281 -16.172 1 98.62 126 GLU A O 1
ATOM 973 N N . MET A 1 127 ? 16.922 -31.969 -17.328 1 98.81 127 MET A N 1
ATOM 974 C CA . MET A 1 127 ? 16.828 -30.562 -16.953 1 98.81 127 MET A CA 1
ATOM 975 C C . MET A 1 127 ? 16.641 -30.422 -15.438 1 98.81 127 MET A C 1
ATOM 977 O O . MET A 1 127 ? 17.328 -29.609 -14.797 1 98.81 127 MET A O 1
ATOM 981 N N . ILE A 1 128 ? 15.773 -31.219 -14.875 1 98.75 128 ILE A N 1
ATOM 982 C CA . ILE A 1 128 ? 15.484 -31.188 -13.445 1 98.75 128 ILE A CA 1
ATOM 983 C C . ILE A 1 128 ? 16.75 -31.5 -12.656 1 98.75 128 ILE A C 1
ATOM 985 O O . ILE A 1 128 ? 17.109 -30.766 -11.734 1 98.75 128 ILE A O 1
ATOM 989 N N . LYS A 1 129 ? 17.406 -32.562 -13.023 1 98.56 129 LYS A N 1
ATOM 990 C CA . LYS A 1 129 ? 18.641 -32.938 -12.344 1 98.56 129 LYS A CA 1
ATOM 991 C C . LYS A 1 129 ? 19.672 -31.828 -12.398 1 98.56 129 LYS A C 1
ATOM 993 O O . LYS A 1 129 ? 20.344 -31.547 -11.406 1 98.56 129 LYS A O 1
ATOM 998 N N . GLY A 1 130 ? 19.812 -31.219 -13.555 1 98.62 130 GLY A N 1
ATOM 999 C CA . GLY A 1 130 ? 20.766 -30.125 -13.719 1 98.62 130 GLY A CA 1
ATOM 1000 C C . GLY A 1 130 ? 20.438 -28.922 -12.852 1 98.62 130 GLY A C 1
ATOM 1001 O O . GLY A 1 130 ? 21.344 -28.328 -12.258 1 98.62 130 GLY A O 1
ATOM 1002 N N . VAL A 1 131 ? 19.203 -28.531 -12.81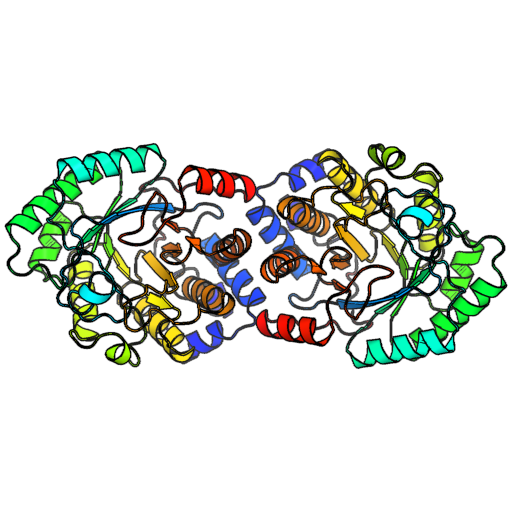2 1 98.38 131 VAL A N 1
ATOM 1003 C CA . VAL A 1 131 ? 18.766 -27.391 -12 1 98.38 131 VAL A CA 1
ATOM 1004 C C . VAL A 1 131 ? 19.031 -27.688 -10.531 1 98.38 131 VAL A C 1
ATOM 1006 O O . VAL A 1 131 ? 19.547 -26.812 -9.805 1 98.38 131 VAL A O 1
ATOM 1009 N N . LYS A 1 132 ? 18.734 -28.906 -10.109 1 97.75 132 LYS A N 1
ATOM 1010 C CA . LYS A 1 132 ? 18.984 -29.312 -8.734 1 97.75 132 LYS A CA 1
ATOM 1011 C C . LYS A 1 132 ? 20.469 -29.281 -8.406 1 97.75 132 LYS A C 1
ATOM 1013 O O . LYS A 1 132 ? 20.859 -28.922 -7.293 1 97.75 132 LYS A O 1
ATOM 1018 N N . ALA A 1 133 ? 21.25 -29.641 -9.32 1 97.19 133 ALA A N 1
ATOM 1019 C CA . ALA A 1 133 ? 22.703 -29.656 -9.133 1 97.19 133 ALA A CA 1
ATOM 1020 C C . ALA A 1 133 ? 23.25 -28.25 -8.93 1 97.19 133 ALA A C 1
ATOM 1022 O O . ALA A 1 133 ? 24.328 -28.062 -8.359 1 97.19 133 ALA A O 1
ATOM 1023 N N . LEU A 1 134 ? 22.531 -27.234 -9.367 1 96.5 134 LEU A N 1
ATOM 1024 C CA . LEU A 1 134 ? 22.922 -25.844 -9.195 1 96.5 134 LEU A CA 1
ATOM 1025 C C . LEU A 1 134 ? 22.516 -25.328 -7.82 1 96.5 134 LEU A C 1
ATOM 1027 O O . LEU A 1 134 ? 22.734 -24.156 -7.496 1 96.5 134 LEU A O 1
ATOM 1031 N N . GLY A 1 135 ? 21.812 -26.219 -7.059 1 94.94 135 GLY A N 1
ATOM 1032 C CA . GLY A 1 135 ? 21.359 -25.828 -5.734 1 94.94 135 GLY A CA 1
ATOM 1033 C C . GLY A 1 135 ? 20.016 -25.109 -5.746 1 94.94 135 GLY A C 1
ATOM 1034 O O . GLY A 1 135 ? 19.641 -24.469 -4.766 1 94.94 135 GLY A O 1
ATOM 1035 N N . MET A 1 136 ? 19.297 -25.172 -6.844 1 96.62 136 MET A N 1
ATOM 1036 C CA . MET A 1 136 ? 18 -24.516 -6.965 1 96.62 136 MET A CA 1
ATOM 1037 C C . MET A 1 136 ? 16.859 -25.516 -6.848 1 96.62 136 MET A C 1
ATOM 1039 O O . MET A 1 136 ? 17.062 -26.719 -7.074 1 96.62 136 MET A O 1
ATOM 1043 N N . GLU A 1 137 ? 15.719 -25.031 -6.469 1 97.06 137 GLU A N 1
ATOM 1044 C CA . GLU A 1 137 ? 14.5 -25.812 -6.625 1 97.06 137 GLU A CA 1
ATOM 1045 C C . GLU A 1 137 ? 14.07 -25.875 -8.086 1 97.06 137 GLU A C 1
ATOM 1047 O O . GLU A 1 137 ? 14.188 -24.891 -8.82 1 97.06 137 GLU A O 1
ATOM 1052 N N . ALA A 1 138 ? 13.57 -27.047 -8.477 1 98.19 138 ALA A N 1
ATOM 1053 C CA . ALA A 1 138 ? 13.094 -27.219 -9.844 1 98.19 138 ALA A CA 1
ATOM 1054 C C . ALA A 1 138 ? 11.578 -27.344 -9.891 1 98.19 138 ALA A C 1
ATOM 1056 O O . ALA A 1 138 ? 10.984 -28.094 -9.109 1 98.19 138 ALA A O 1
ATOM 1057 N N . CYS A 1 139 ? 10.984 -26.609 -10.734 1 98.31 139 CYS A N 1
ATOM 1058 C CA . CYS A 1 139 ? 9.539 -26.625 -10.953 1 98.31 139 CYS A CA 1
ATOM 1059 C C . CYS A 1 139 ? 9.219 -26.734 -12.438 1 98.31 139 CYS A C 1
ATOM 1061 O O . CYS A 1 139 ? 9.914 -26.172 -13.273 1 98.31 139 CYS A O 1
ATOM 1063 N N . VAL A 1 140 ? 8.18 -27.516 -12.75 1 98.75 140 VAL A N 1
ATOM 1064 C CA . VAL A 1 140 ? 7.797 -27.641 -14.156 1 98.75 140 VAL A CA 1
ATOM 1065 C C . VAL A 1 140 ? 6.281 -27.5 -14.289 1 98.75 140 VAL A C 1
ATOM 1067 O O . VAL A 1 140 ? 5.543 -27.719 -13.328 1 98.75 140 VAL A O 1
ATOM 1070 N N . THR A 1 141 ? 5.824 -27.062 -15.383 1 98.25 141 THR A N 1
ATOM 1071 C CA . THR A 1 141 ? 4.445 -27.125 -15.859 1 98.25 141 THR A CA 1
ATOM 1072 C C . THR A 1 141 ? 4.391 -27.734 -17.266 1 98.25 141 THR A C 1
ATOM 1074 O O . THR A 1 141 ? 4.793 -27.094 -18.234 1 98.25 141 THR A O 1
ATOM 1077 N N . LEU A 1 142 ? 3.836 -28.953 -17.359 1 98.12 142 LEU A N 1
ATOM 1078 C CA . LEU A 1 142 ? 3.906 -29.734 -18.578 1 98.12 142 LEU A CA 1
ATOM 1079 C C . LEU A 1 142 ? 2.518 -30.203 -19.016 1 98.12 142 LEU A C 1
ATOM 1081 O O . LEU A 1 142 ? 2.387 -31.156 -19.797 1 98.12 142 LEU A O 1
ATOM 1085 N N . GLY A 1 143 ? 1.488 -29.578 -18.484 1 97.5 143 GLY A N 1
ATOM 1086 C CA . GLY A 1 143 ? 0.132 -30.031 -18.734 1 97.5 143 GLY A CA 1
ATOM 1087 C C . GLY A 1 143 ? -0.284 -31.188 -17.828 1 97.5 143 GLY A C 1
ATOM 1088 O O . GLY A 1 143 ? 0.168 -31.266 -16.688 1 97.5 143 GLY A O 1
ATOM 1089 N N . MET A 1 144 ? -1.232 -31.984 -18.266 1 97.81 144 MET A N 1
ATOM 1090 C CA . MET A 1 144 ? -1.705 -33.125 -17.469 1 97.81 144 MET A CA 1
ATOM 1091 C C . MET A 1 144 ? -0.688 -34.25 -17.484 1 97.81 144 MET A C 1
ATOM 1093 O O . MET A 1 144 ? -0.067 -34.531 -18.516 1 97.81 144 MET A O 1
ATOM 1097 N N . ILE A 1 145 ? -0.547 -34.906 -16.391 1 98.06 145 ILE A N 1
ATOM 1098 C CA . ILE A 1 145 ? 0.352 -36.031 -16.281 1 98.06 145 ILE A CA 1
ATOM 1099 C C . ILE A 1 145 ? -0.341 -37.188 -15.539 1 98.06 145 ILE A C 1
ATOM 1101 O O . ILE A 1 145 ? -1.272 -36.938 -14.766 1 98.06 145 ILE A O 1
ATOM 1105 N N . ASP A 1 146 ? 0.12 -38.375 -15.758 1 97.12 146 ASP A N 1
ATOM 1106 C CA . ASP A 1 146 ? -0.401 -39.531 -15.031 1 97.12 146 ASP A CA 1
ATOM 1107 C C . ASP A 1 146 ? 0.509 -39.906 -13.859 1 97.12 146 ASP A C 1
ATOM 1109 O O . ASP A 1 146 ? 1.513 -39.219 -13.609 1 97.12 146 ASP A O 1
ATOM 1113 N N . ALA A 1 147 ? 0.125 -40.906 -13.148 1 98.06 147 ALA A N 1
ATOM 1114 C CA . ALA A 1 147 ? 0.821 -41.312 -11.922 1 98.06 147 ALA A CA 1
ATOM 1115 C C . ALA A 1 147 ? 2.258 -41.719 -12.219 1 98.06 147 ALA A C 1
ATOM 1117 O O . ALA A 1 147 ? 3.172 -41.438 -11.453 1 98.06 147 ALA A O 1
ATOM 1118 N N . GLU A 1 148 ? 2.426 -42.438 -13.312 1 97.5 148 GLU A N 1
ATOM 1119 C CA . GLU A 1 148 ? 3.76 -42.906 -13.672 1 97.5 148 GLU A CA 1
ATOM 1120 C C . GLU A 1 148 ? 4.688 -41.75 -14.008 1 97.5 148 GLU A C 1
ATOM 1122 O O . GLU A 1 148 ? 5.836 -41.719 -13.562 1 97.5 148 GLU A O 1
ATOM 1127 N N . GLN A 1 149 ? 4.203 -40.875 -14.766 1 97.94 149 GLN A N 1
ATOM 1128 C CA . GLN A 1 149 ? 4.973 -39.688 -15.109 1 97.94 149 GLN A CA 1
ATOM 1129 C C . GLN A 1 149 ? 5.312 -38.875 -13.859 1 97.94 149 GLN A C 1
ATOM 1131 O O . GLN A 1 149 ? 6.438 -38.375 -13.711 1 97.94 149 GLN A O 1
ATOM 1136 N N . ALA A 1 150 ? 4.387 -38.719 -12.961 1 98.5 150 ALA A N 1
ATOM 1137 C CA . ALA A 1 150 ? 4.629 -38 -11.703 1 98.5 150 ALA A CA 1
ATOM 1138 C C . ALA A 1 150 ? 5.758 -38.656 -10.914 1 98.5 150 ALA A C 1
ATOM 1140 O O . ALA A 1 150 ? 6.629 -37.969 -10.375 1 98.5 150 ALA A O 1
ATOM 1141 N N . ARG A 1 151 ? 5.773 -39.938 -10.852 1 98.25 151 ARG A N 1
ATOM 1142 C CA . ARG A 1 151 ? 6.816 -40.688 -10.141 1 98.25 151 ARG A CA 1
ATOM 1143 C C . ARG A 1 151 ? 8.18 -40.438 -10.773 1 98.25 151 ARG A C 1
ATOM 1145 O O . ARG A 1 151 ? 9.18 -40.281 -10.078 1 98.25 151 ARG A O 1
ATOM 1152 N N . GLN A 1 152 ? 8.195 -40.469 -12.094 1 97.81 152 GLN A N 1
ATOM 1153 C CA . GLN A 1 152 ? 9.445 -40.219 -12.805 1 97.81 152 GLN A CA 1
ATOM 1154 C C . GLN A 1 152 ? 10 -38.844 -12.492 1 97.81 152 GLN A C 1
ATOM 1156 O O . GLN A 1 152 ? 11.211 -38.688 -12.297 1 97.81 152 GLN A O 1
ATOM 1161 N N . LEU A 1 153 ? 9.141 -37.906 -12.484 1 98.62 153 LEU A N 1
ATOM 1162 C CA . LEU A 1 153 ? 9.547 -36.531 -12.18 1 98.62 153 LEU A CA 1
ATOM 1163 C C . LEU A 1 153 ? 10.031 -36.438 -10.742 1 98.62 153 LEU A C 1
ATOM 1165 O O . LEU A 1 153 ? 11.016 -35.75 -10.461 1 98.62 153 LEU A O 1
ATOM 1169 N N . LYS A 1 154 ? 9.352 -37.094 -9.828 1 98.69 154 LYS A N 1
ATOM 1170 C CA . LYS A 1 154 ? 9.781 -37.125 -8.438 1 98.69 154 LYS A CA 1
ATOM 1171 C C . LYS A 1 154 ? 11.18 -37.719 -8.312 1 98.69 154 LYS A C 1
ATOM 1173 O O . LYS A 1 154 ? 12.039 -37.188 -7.617 1 98.69 154 LYS A O 1
ATOM 1178 N N . ASP A 1 155 ? 11.359 -38.812 -8.992 1 98.31 155 ASP A N 1
ATOM 1179 C CA . ASP A 1 155 ? 12.633 -39.531 -8.953 1 98.31 155 ASP A CA 1
ATOM 1180 C C . ASP A 1 155 ? 13.758 -38.656 -9.516 1 98.31 155 ASP A C 1
ATOM 1182 O O . ASP A 1 155 ? 14.914 -38.781 -9.102 1 98.31 155 ASP A O 1
ATOM 1186 N N . ALA A 1 156 ? 13.375 -37.781 -10.414 1 98.38 156 ALA A N 1
ATOM 1187 C CA . ALA A 1 156 ? 14.344 -36.875 -11 1 98.38 156 ALA A CA 1
ATOM 1188 C C . ALA A 1 156 ? 14.727 -35.781 -10.016 1 98.38 156 ALA A C 1
ATOM 1190 O O . ALA A 1 156 ? 15.711 -35.062 -10.219 1 98.38 156 ALA A O 1
ATOM 1191 N N . GLY A 1 157 ? 13.922 -35.594 -8.945 1 98.12 157 GLY A N 1
ATOM 1192 C CA . GLY A 1 157 ? 14.211 -34.562 -7.938 1 98.12 157 GLY A CA 1
ATOM 1193 C C . GLY A 1 157 ? 13.328 -33.344 -8.047 1 98.12 157 GLY A C 1
ATOM 1194 O O . GLY A 1 157 ? 13.617 -32.312 -7.441 1 98.12 157 GLY A O 1
ATOM 1195 N N . LEU A 1 158 ? 12.273 -33.438 -8.781 1 98.62 158 LEU A N 1
ATOM 1196 C CA . LEU A 1 158 ? 11.391 -32.281 -8.961 1 98.62 158 LEU A CA 1
ATOM 1197 C C . LEU A 1 158 ? 10.859 -31.781 -7.621 1 98.62 158 LEU A C 1
ATOM 1199 O O . LEU A 1 158 ? 10.391 -32.594 -6.801 1 98.62 158 LEU A O 1
ATOM 1203 N N . THR A 1 159 ? 10.945 -30.484 -7.434 1 97.56 159 THR A N 1
ATOM 1204 C CA . THR A 1 159 ? 10.5 -29.875 -6.184 1 97.56 159 THR A CA 1
ATOM 1205 C C . THR A 1 159 ? 9 -29.594 -6.223 1 97.56 159 THR A C 1
ATOM 1207 O O . THR A 1 159 ? 8.289 -29.875 -5.254 1 97.56 159 THR A O 1
ATOM 1210 N N . ALA A 1 160 ? 8.539 -29.047 -7.336 1 98.19 160 ALA A N 1
ATOM 1211 C CA . ALA A 1 160 ? 7.133 -28.656 -7.434 1 98.19 160 ALA A CA 1
ATOM 1212 C C . ALA A 1 160 ? 6.617 -28.828 -8.859 1 98.19 160 ALA A C 1
ATOM 1214 O O . ALA A 1 160 ? 7.387 -28.734 -9.82 1 98.19 160 ALA A O 1
ATOM 1215 N N . TYR A 1 161 ? 5.379 -29.094 -8.984 1 98.81 161 TYR A N 1
ATOM 1216 C CA . TYR A 1 161 ? 4.664 -29.156 -10.25 1 98.81 161 TYR A CA 1
ATOM 1217 C C . TYR A 1 161 ? 3.562 -28.094 -10.312 1 98.81 161 TYR A C 1
ATOM 1219 O O . TYR A 1 161 ? 2.627 -28.125 -9.508 1 98.81 161 TYR A O 1
ATOM 1227 N N . ASN A 1 162 ? 3.715 -27.188 -11.242 1 98.69 162 ASN A N 1
ATOM 1228 C CA . ASN A 1 162 ? 2.699 -26.156 -11.414 1 98.69 162 ASN A CA 1
ATOM 1229 C C . ASN A 1 162 ? 1.556 -26.641 -12.305 1 98.69 162 ASN A C 1
ATOM 1231 O O . ASN A 1 162 ? 1.789 -27.141 -13.406 1 98.69 162 ASN A O 1
ATOM 1235 N N . HIS A 1 163 ? 0.417 -26.531 -11.828 1 98.62 163 HIS A N 1
ATOM 1236 C CA . HIS A 1 163 ? -0.816 -26.906 -12.516 1 98.62 163 HIS A CA 1
ATOM 1237 C C . HIS A 1 163 ? -2.014 -26.156 -11.945 1 98.62 163 HIS A C 1
ATOM 1239 O O . HIS A 1 163 ? -2.629 -26.594 -10.977 1 98.62 163 HIS A O 1
ATOM 1245 N N . ASN A 1 164 ? -2.381 -25.078 -12.578 1 98.25 164 ASN A N 1
ATOM 1246 C CA . ASN A 1 164 ? -3.379 -24.172 -12.031 1 98.25 164 ASN A CA 1
ATOM 1247 C C . ASN A 1 164 ? -4.797 -24.688 -12.258 1 98.25 164 ASN A C 1
ATOM 1249 O O . ASN A 1 164 ? -5.066 -25.359 -13.258 1 98.25 164 ASN A O 1
ATOM 1253 N N . VAL A 1 165 ? -5.637 -24.297 -11.336 1 98.5 165 VAL A N 1
ATOM 1254 C CA . VAL A 1 165 ? -7.062 -24.531 -11.531 1 98.5 165 VAL A CA 1
ATOM 1255 C C . VAL A 1 165 ? -7.707 -23.297 -12.156 1 98.5 165 VAL A C 1
ATOM 1257 O O . VAL A 1 165 ? -8.883 -23.312 -12.531 1 98.5 165 VAL A O 1
ATOM 1260 N N . ASP A 1 166 ? -7.012 -22.188 -12.312 1 98.19 166 ASP A N 1
ATOM 1261 C CA . ASP A 1 166 ? -7.246 -20.969 -13.094 1 98.19 166 ASP A CA 1
ATOM 1262 C C . ASP A 1 166 ? -8.375 -20.141 -12.492 1 98.19 166 ASP A C 1
ATOM 1264 O O . ASP A 1 166 ? -8.234 -18.938 -12.297 1 98.19 166 ASP A O 1
ATOM 1268 N N . THR A 1 167 ? -9.516 -20.734 -12.234 1 98.62 167 THR A N 1
ATOM 1269 C CA . THR A 1 167 ? -10.695 -20.062 -11.711 1 98.62 167 THR A CA 1
ATOM 1270 C C . THR A 1 167 ? -11.625 -21.047 -11.016 1 98.62 167 THR A C 1
ATOM 1272 O O . THR A 1 167 ? -11.211 -22.156 -10.672 1 98.62 167 THR A O 1
ATOM 1275 N N . SER A 1 168 ? -12.867 -20.656 -10.664 1 98.69 168 SER A N 1
ATOM 1276 C CA . SER A 1 168 ? -13.812 -21.547 -10.008 1 98.69 168 SER A CA 1
ATOM 1277 C C . SER A 1 168 ? -14.25 -22.672 -10.945 1 98.69 168 SER A C 1
ATOM 1279 O O . SER A 1 168 ? -14.195 -22.531 -12.172 1 98.69 168 SER A O 1
ATOM 1281 N N . ARG A 1 169 ? -14.648 -23.766 -10.32 1 98.38 169 ARG A N 1
ATOM 1282 C CA . ARG A 1 169 ? -15.203 -24.891 -11.07 1 98.38 169 ARG A CA 1
ATOM 1283 C C . ARG A 1 169 ? -16.359 -24.438 -11.961 1 98.38 169 ARG A C 1
ATOM 1285 O O . ARG A 1 169 ? -16.484 -24.891 -13.094 1 98.38 169 ARG A O 1
ATOM 1292 N N . GLU A 1 170 ? -17.203 -23.516 -11.477 1 98.38 170 GLU A N 1
ATOM 1293 C CA . GLU A 1 170 ? -18.422 -23.062 -12.156 1 98.38 170 GLU A CA 1
ATOM 1294 C C . GLU A 1 170 ? -18.094 -22.203 -13.375 1 98.38 170 GLU A C 1
ATOM 1296 O O . GLU A 1 170 ? -18.766 -22.297 -14.406 1 98.38 170 GLU A O 1
ATOM 1301 N N . PHE A 1 171 ? -17.047 -21.406 -13.273 1 98.69 171 PHE A N 1
ATOM 1302 C CA . PHE A 1 171 ? -16.75 -20.453 -14.336 1 98.69 171 PHE A CA 1
ATOM 1303 C C . PHE A 1 171 ? -15.734 -21.031 -15.32 1 98.69 171 PHE A C 1
ATOM 1305 O O . PHE A 1 171 ? -15.609 -20.547 -16.438 1 98.69 171 PHE A O 1
ATOM 1312 N N . TYR A 1 172 ? -15.078 -22.109 -14.992 1 98.62 172 TYR A N 1
ATOM 1313 C CA . TYR A 1 172 ? -13.977 -22.703 -15.734 1 98.62 172 TYR A CA 1
ATOM 1314 C C . TYR A 1 172 ? -14.398 -23.031 -17.172 1 98.62 172 TYR A C 1
ATOM 1316 O O . TYR A 1 172 ? -13.68 -22.703 -18.109 1 98.62 172 TYR A O 1
ATOM 1324 N N . PRO A 1 173 ? -15.594 -23.547 -17.422 1 98.25 173 PRO A N 1
ATOM 1325 C CA . PRO A 1 173 ? -15.977 -23.891 -18.797 1 98.25 173 PRO A CA 1
ATOM 1326 C C . PRO A 1 173 ? -16.109 -22.672 -19.688 1 98.25 173 PRO A C 1
ATOM 1328 O O . PRO A 1 173 ? -16.094 -22.797 -20.922 1 98.25 173 PRO A O 1
ATOM 1331 N N . SER A 1 174 ? -16.266 -21.516 -19.109 1 98.12 174 SER A N 1
ATOM 1332 C CA . SER A 1 174 ? -16.359 -20.281 -19.891 1 98.12 174 SER A CA 1
ATOM 1333 C C . SER A 1 174 ? -15 -19.844 -20.406 1 98.12 174 SER A C 1
ATOM 1335 O O . SER A 1 174 ? -14.914 -19 -21.297 1 98.12 174 SER A O 1
ATOM 1337 N N . VAL A 1 175 ? -13.93 -20.422 -19.859 1 98.25 175 VAL A N 1
ATOM 1338 C CA . VAL A 1 175 ? -12.578 -19.984 -20.172 1 98.25 175 VAL A CA 1
ATOM 1339 C C . VAL A 1 175 ? -11.875 -21.047 -21.016 1 98.25 175 VAL A C 1
ATOM 1341 O O . VAL A 1 175 ? -11.102 -20.719 -21.922 1 98.25 175 VAL A O 1
ATOM 1344 N N . ILE A 1 176 ? -12.117 -22.234 -20.656 1 97.94 176 ILE A N 1
ATOM 1345 C CA . ILE A 1 176 ? -11.484 -23.391 -21.297 1 97.94 176 ILE A CA 1
ATOM 1346 C C . ILE A 1 176 ? -12.516 -24.5 -21.5 1 97.94 176 ILE A C 1
ATOM 1348 O O . ILE A 1 176 ? -13.25 -24.844 -20.562 1 97.94 176 ILE A O 1
ATOM 1352 N N . SER A 1 177 ? -12.516 -25.141 -22.656 1 97.19 177 SER A N 1
ATOM 1353 C CA . SER 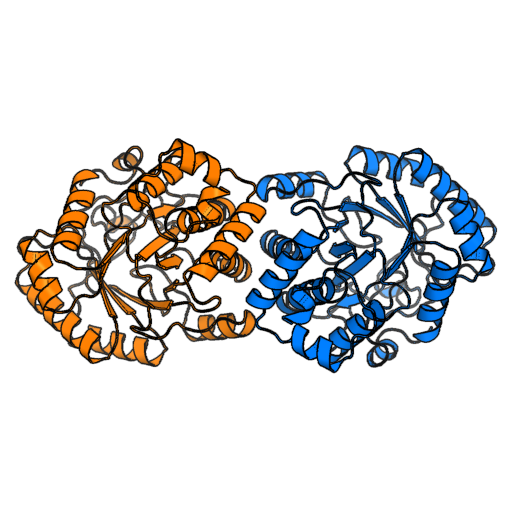A 1 177 ? -13.508 -26.172 -22.906 1 97.19 177 SER A CA 1
ATOM 1354 C C . SER A 1 177 ? -12.836 -27.484 -23.312 1 97.19 177 SER A C 1
ATOM 1356 O O . SER A 1 177 ? -13.477 -28.547 -23.312 1 97.19 177 SER A O 1
ATOM 1358 N N . THR A 1 178 ? -1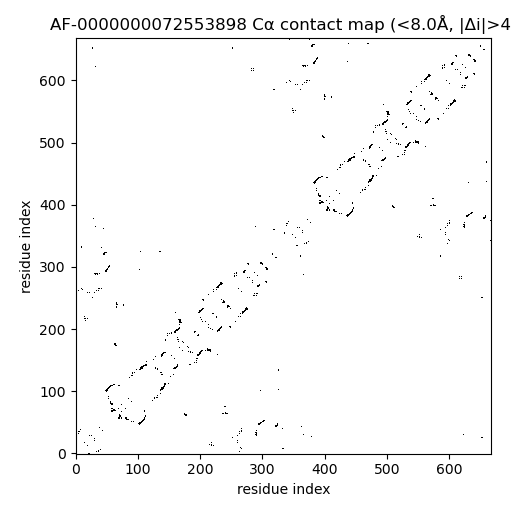1.594 -27.484 -23.656 1 97.38 178 THR A N 1
ATOM 1359 C CA . THR A 1 178 ? -10.914 -28.656 -24.219 1 97.38 178 THR A CA 1
ATOM 1360 C C . THR A 1 178 ? -10.523 -29.625 -23.109 1 97.38 178 THR A C 1
ATOM 1362 O O . THR A 1 178 ? -10.141 -30.766 -23.375 1 97.38 178 THR A O 1
ATOM 1365 N N . ARG A 1 179 ? -10.562 -29.203 -21.922 1 95.56 179 ARG A N 1
ATOM 1366 C CA . ARG A 1 179 ? -10.367 -30.078 -20.766 1 95.56 179 ARG A CA 1
ATOM 1367 C C . ARG A 1 179 ? -11.336 -29.719 -19.641 1 95.56 179 ARG A C 1
ATOM 1369 O O . ARG A 1 179 ? -11.875 -28.609 -19.609 1 95.56 179 ARG A O 1
ATOM 1376 N N . SER A 1 180 ? -11.461 -30.688 -18.719 1 97 180 SER A N 1
ATOM 1377 C CA . SER A 1 180 ? -12.391 -30.453 -17.609 1 97 180 SER A CA 1
ATOM 1378 C C . SER A 1 180 ? -11.656 -30.047 -16.344 1 97 180 SER A C 1
ATOM 1380 O O . SER A 1 180 ? -10.453 -30.281 -16.219 1 97 180 SER A O 1
ATOM 1382 N N . TYR A 1 181 ? -12.43 -29.453 -15.516 1 98.31 181 TYR A N 1
ATOM 1383 C CA . TYR A 1 181 ? -11.906 -29.078 -14.203 1 98.31 181 TYR A CA 1
ATOM 1384 C C . TYR A 1 181 ? -11.445 -30.312 -13.43 1 98.31 181 TYR A C 1
ATOM 1386 O O . TYR A 1 181 ? -10.414 -30.266 -12.75 1 98.31 181 TYR A O 1
ATOM 1394 N N . ASP A 1 182 ? -12.109 -31.438 -13.555 1 98.06 182 ASP A N 1
ATOM 1395 C CA . ASP A 1 182 ? -11.781 -32.656 -12.844 1 98.06 182 ASP A CA 1
ATOM 1396 C C . ASP A 1 182 ? -10.461 -33.25 -13.344 1 98.06 182 ASP A C 1
ATOM 1398 O O . ASP A 1 182 ? -9.711 -33.844 -12.57 1 98.06 182 ASP A O 1
ATOM 1402 N N . GLU A 1 183 ? -10.234 -33.094 -14.602 1 97.25 183 GLU A N 1
ATOM 1403 C CA . GLU A 1 183 ? -8.945 -33.531 -15.133 1 97.25 183 GLU A CA 1
ATOM 1404 C C . GLU A 1 183 ? -7.789 -32.781 -14.477 1 97.25 183 GLU A C 1
ATOM 1406 O O . GLU A 1 183 ? -6.73 -33.375 -14.219 1 97.25 183 GLU A O 1
ATOM 1411 N N . ARG A 1 184 ? -8 -31.5 -14.273 1 97.5 184 ARG A N 1
ATOM 1412 C CA . ARG A 1 184 ? -6.984 -30.703 -13.586 1 97.5 184 ARG A CA 1
ATOM 1413 C C . ARG A 1 184 ? -6.77 -31.219 -12.164 1 97.5 184 ARG A C 1
ATOM 1415 O O . ARG A 1 184 ? -5.629 -31.406 -11.734 1 97.5 184 ARG A O 1
ATOM 1422 N N . LEU A 1 185 ? -7.887 -31.469 -11.461 1 98.5 185 LEU A N 1
ATOM 1423 C CA . LEU A 1 185 ? -7.801 -31.938 -10.086 1 98.5 185 LEU A CA 1
ATOM 1424 C C . LEU A 1 185 ? -7.152 -33.312 -10.016 1 98.5 185 LEU A C 1
ATOM 1426 O O . LEU A 1 185 ? -6.418 -33.625 -9.07 1 98.5 185 LEU A O 1
ATOM 1430 N N . ALA A 1 186 ? -7.418 -34.156 -11.008 1 98.38 186 ALA A N 1
ATOM 1431 C CA . ALA A 1 186 ? -6.801 -35.469 -11.055 1 98.38 186 ALA A CA 1
ATOM 1432 C C . ALA A 1 186 ? -5.285 -35.375 -11.164 1 98.38 186 ALA A C 1
ATOM 1434 O O . ALA A 1 186 ? -4.555 -36.125 -10.508 1 98.38 186 ALA A O 1
ATOM 1435 N N . THR A 1 187 ? -4.852 -34.469 -12.031 1 98.56 187 THR A N 1
ATOM 1436 C CA . THR A 1 187 ? -3.418 -34.25 -12.172 1 98.56 187 THR A CA 1
ATOM 1437 C C . THR A 1 187 ? -2.801 -33.812 -10.852 1 98.56 187 THR A C 1
ATOM 1439 O O . THR A 1 187 ? -1.739 -34.312 -10.461 1 98.56 187 THR A O 1
ATOM 1442 N N . LEU A 1 188 ? -3.451 -32.906 -10.133 1 98.69 188 LEU A N 1
ATOM 1443 C CA . LEU A 1 188 ? -2.963 -32.5 -8.828 1 98.69 188 LEU A CA 1
ATOM 1444 C C . LEU A 1 188 ? -2.859 -33.688 -7.875 1 98.69 188 LEU A C 1
ATOM 1446 O O . LEU A 1 188 ? -1.93 -33.75 -7.066 1 98.69 188 LEU A O 1
ATOM 1450 N N . GLY A 1 189 ? -3.83 -34.562 -7.941 1 98.62 189 GLY A N 1
ATOM 1451 C CA . GLY A 1 189 ? -3.783 -35.781 -7.141 1 98.62 189 GLY A CA 1
ATOM 1452 C C . GLY A 1 189 ? -2.572 -36.625 -7.434 1 98.62 189 GLY A C 1
ATOM 1453 O O . GLY A 1 189 ? -1.901 -37.094 -6.516 1 98.62 189 GLY A O 1
ATOM 1454 N N . HIS A 1 190 ? -2.262 -36.875 -8.727 1 98.5 190 HIS A N 1
ATOM 1455 C CA . HIS A 1 190 ? -1.093 -37.656 -9.117 1 98.5 190 HIS A CA 1
ATOM 1456 C C . HIS A 1 190 ? 0.19 -37.031 -8.578 1 98.5 190 HIS A C 1
ATOM 1458 O O . HIS A 1 190 ? 1.065 -37.75 -8.078 1 98.5 190 HIS A O 1
ATOM 1464 N N . VAL A 1 191 ? 0.263 -35.719 -8.703 1 98.69 191 VAL A N 1
ATOM 1465 C CA . VAL A 1 191 ? 1.432 -34.969 -8.258 1 98.69 191 VAL A CA 1
ATOM 1466 C C . VAL A 1 191 ? 1.607 -35.125 -6.75 1 98.69 191 VAL A C 1
ATOM 1468 O O . VAL A 1 191 ? 2.691 -35.5 -6.281 1 98.69 191 VAL A O 1
ATOM 1471 N N . ARG A 1 192 ? 0.562 -34.938 -6.016 1 98.31 192 ARG A N 1
ATOM 1472 C CA . ARG A 1 192 ? 0.58 -35.031 -4.559 1 98.31 192 ARG A CA 1
ATOM 1473 C C . ARG A 1 192 ? 0.935 -36.438 -4.125 1 98.31 192 ARG A C 1
ATOM 1475 O O . ARG A 1 192 ? 1.769 -36.656 -3.236 1 98.31 192 ARG A O 1
ATOM 1482 N N . ASP A 1 193 ? 0.346 -37.438 -4.746 1 98.25 193 ASP A N 1
ATOM 1483 C CA . ASP A 1 193 ? 0.533 -38.812 -4.379 1 98.25 193 ASP A CA 1
ATOM 1484 C C . ASP A 1 193 ? 1.967 -39.281 -4.648 1 98.25 193 ASP A C 1
ATOM 1486 O O . ASP A 1 193 ? 2.48 -40.156 -3.971 1 98.25 193 ASP A O 1
ATOM 1490 N N . ALA A 1 194 ? 2.568 -38.688 -5.645 1 98.44 194 ALA A N 1
ATOM 1491 C CA . ALA A 1 194 ? 3.953 -39 -5.969 1 98.44 194 ALA A CA 1
ATOM 1492 C C . ALA A 1 194 ? 4.918 -38.375 -4.984 1 98.44 194 ALA A C 1
ATOM 1494 O O . ALA A 1 194 ? 6.117 -38.656 -4.992 1 98.44 194 ALA A O 1
ATOM 1495 N N . GLY A 1 195 ? 4.387 -37.406 -4.176 1 98.06 195 GLY A N 1
ATOM 1496 C CA . GLY A 1 195 ? 5.227 -36.75 -3.203 1 98.06 195 GLY A CA 1
ATOM 1497 C C . GLY A 1 195 ? 5.852 -35.469 -3.736 1 98.06 195 GLY A C 1
ATOM 1498 O O . GLY A 1 195 ? 6.848 -34.969 -3.195 1 98.06 195 GLY A O 1
ATOM 1499 N N . ILE A 1 196 ? 5.359 -34.906 -4.809 1 98.38 196 ILE A N 1
ATOM 1500 C CA . ILE A 1 196 ? 5.805 -33.656 -5.367 1 98.38 196 ILE A CA 1
ATOM 1501 C C . ILE A 1 196 ? 4.957 -32.5 -4.797 1 98.38 196 ILE A C 1
ATOM 1503 O O . ILE A 1 196 ? 3.75 -32.656 -4.605 1 98.38 196 ILE A O 1
ATOM 1507 N N . ASN A 1 197 ? 5.594 -31.422 -4.488 1 98 197 ASN A N 1
ATOM 1508 C CA . ASN A 1 197 ? 4.84 -30.266 -4.031 1 98 197 ASN A CA 1
ATOM 1509 C C . ASN A 1 197 ? 3.924 -29.719 -5.129 1 98 197 ASN A C 1
ATOM 1511 O O . ASN A 1 197 ? 4.328 -29.625 -6.289 1 98 197 ASN A O 1
ATOM 1515 N N . VAL A 1 198 ? 2.75 -29.375 -4.695 1 98.56 198 VAL A N 1
ATOM 1516 C CA . VAL A 1 198 ? 1.765 -28.828 -5.617 1 98.56 198 VAL A CA 1
ATOM 1517 C C . VAL A 1 198 ? 1.911 -27.297 -5.672 1 98.56 198 VAL A C 1
ATOM 1519 O O . VAL A 1 198 ? 1.98 -26.641 -4.633 1 98.56 198 VAL A O 1
ATOM 1522 N N . CYS A 1 199 ? 2.057 -26.766 -6.82 1 98.56 199 CYS A N 1
ATOM 1523 C CA . CYS A 1 199 ? 1.926 -25.344 -7.133 1 98.56 199 CYS A CA 1
ATOM 1524 C C . CYS A 1 199 ? 0.689 -25.094 -7.988 1 98.56 199 CYS A C 1
ATOM 1526 O O . CYS A 1 199 ? 0.648 -25.469 -9.156 1 98.56 199 CYS A O 1
ATOM 1528 N N . SER A 1 200 ? -0.334 -24.469 -7.371 1 98.88 200 SER A N 1
ATOM 1529 C CA . SER A 1 200 ? -1.602 -24.328 -8.078 1 98.88 200 SER A CA 1
ATOM 1530 C C . SER A 1 200 ? -2.324 -23.047 -7.668 1 98.88 200 SER A C 1
ATOM 1532 O O . SER A 1 200 ? -2.531 -22.812 -6.48 1 98.88 200 SER A O 1
ATOM 1534 N N . GLY A 1 201 ? -2.709 -22.281 -8.625 1 98.44 201 GLY A N 1
ATOM 1535 C CA . GLY A 1 201 ? -3.398 -21.031 -8.383 1 98.44 201 GLY A CA 1
ATOM 1536 C C . GLY A 1 201 ? -4.375 -20.656 -9.492 1 98.44 201 GLY A C 1
ATOM 1537 O O . GLY A 1 201 ? -5.027 -21.531 -10.062 1 98.44 201 GLY A O 1
ATOM 1538 N N . GLY A 1 202 ? -4.559 -19.391 -9.602 1 98.38 202 GLY A N 1
ATOM 1539 C CA . GLY A 1 202 ? -5.551 -18.938 -10.562 1 98.38 202 GLY A CA 1
ATOM 1540 C C . GLY A 1 202 ? -5.184 -17.625 -11.227 1 98.38 202 GLY A C 1
ATOM 1541 O O . GLY A 1 202 ? -4.094 -17.094 -11 1 98.38 202 GLY A O 1
ATOM 1542 N N . ILE A 1 203 ? -6.016 -17.234 -12.156 1 98.56 203 ILE A N 1
ATOM 1543 C CA . ILE A 1 203 ? -5.895 -15.992 -12.898 1 98.56 203 ILE A CA 1
ATOM 1544 C C . ILE A 1 203 ? -7.105 -15.102 -12.617 1 98.56 203 ILE A C 1
ATOM 1546 O O . ILE A 1 203 ? -8.25 -15.523 -12.805 1 98.56 203 ILE A O 1
ATOM 1550 N N . LEU A 1 204 ? -6.852 -13.945 -12.148 1 98.75 204 LEU A N 1
ATOM 1551 C CA . LEU A 1 204 ? -7.906 -12.969 -11.906 1 98.75 204 LEU A CA 1
ATOM 1552 C C . LEU A 1 204 ? -8.086 -12.055 -13.109 1 98.75 204 LEU A C 1
ATOM 1554 O O . LEU A 1 204 ? -7.109 -11.688 -13.773 1 98.75 204 LEU A O 1
ATOM 1558 N N . GLY A 1 205 ? -9.328 -11.641 -13.352 1 98.44 205 GLY A N 1
ATOM 1559 C CA . GLY A 1 205 ? -9.633 -10.742 -14.453 1 98.44 205 GLY A CA 1
ATOM 1560 C C . GLY A 1 205 ? -10.078 -11.477 -15.711 1 98.44 205 GLY A C 1
ATOM 1561 O O . GLY A 1 205 ? -10.039 -10.914 -16.812 1 98.44 205 GLY A O 1
ATOM 1562 N N . LEU A 1 206 ? -10.492 -12.703 -15.602 1 98.5 206 LEU A N 1
ATOM 1563 C CA . LEU A 1 206 ? -10.945 -13.508 -16.734 1 98.5 206 LEU A CA 1
ATOM 1564 C C . LEU A 1 206 ? -12.391 -13.18 -17.078 1 98.5 206 LEU A C 1
ATOM 1566 O O . LEU A 1 206 ? -12.906 -13.648 -18.109 1 98.5 206 LEU A O 1
ATOM 1570 N N . GLY A 1 207 ? -12.977 -12.383 -16.344 1 97.94 207 GLY A N 1
ATOM 1571 C CA . GLY A 1 207 ? -14.414 -12.156 -16.406 1 97.94 207 GLY A CA 1
ATOM 1572 C C . GLY A 1 207 ? -15.18 -12.805 -15.273 1 97.94 207 GLY A C 1
ATOM 1573 O O . GLY A 1 207 ? -16.406 -12.758 -15.242 1 97.94 207 GLY A O 1
ATOM 1574 N N . GLU A 1 208 ? -14.453 -13.367 -14.375 1 98.5 208 GLU A N 1
ATOM 1575 C CA . GLU A 1 208 ? -15.047 -14.07 -13.234 1 98.5 208 GLU A CA 1
ATOM 1576 C C . GLU A 1 208 ? -15.617 -13.086 -12.219 1 98.5 208 GLU A C 1
ATOM 1578 O O . GLU A 1 208 ? -15.188 -11.938 -12.156 1 98.5 208 GLU A O 1
ATOM 1583 N N . SER A 1 209 ? -16.531 -13.523 -11.406 1 98.12 209 SER A N 1
ATOM 1584 C CA . SER A 1 209 ? -17.125 -12.734 -10.328 1 98.12 209 SER A CA 1
ATOM 1585 C C . SER A 1 209 ? -16.375 -12.93 -9.023 1 98.12 209 SER A C 1
ATOM 1587 O O . SER A 1 209 ? -15.445 -13.734 -8.945 1 98.12 209 SER A O 1
ATOM 1589 N N . SER A 1 210 ? -16.812 -12.172 -8.023 1 98.25 210 SER A N 1
ATOM 1590 C CA . SER A 1 210 ? -16.25 -12.367 -6.688 1 98.25 210 SER A CA 1
ATOM 1591 C C . SER A 1 210 ? -16.578 -13.758 -6.148 1 98.25 210 SER A C 1
ATOM 1593 O O . SER A 1 210 ? -15.758 -14.359 -5.441 1 98.25 210 SER A O 1
ATOM 1595 N N . GLU A 1 211 ? -17.719 -14.219 -6.465 1 98.38 211 GLU A N 1
ATOM 1596 C CA . GLU A 1 211 ? -18.094 -15.562 -6.047 1 98.38 211 GLU A CA 1
ATOM 1597 C C . GLU A 1 211 ? -17.188 -16.609 -6.676 1 98.38 211 GLU A C 1
ATOM 1599 O O . GLU A 1 211 ? -16.859 -17.625 -6.043 1 98.38 211 GLU A O 1
ATOM 1604 N N . ASP A 1 212 ? -16.797 -16.359 -7.879 1 98.81 212 ASP A N 1
ATOM 1605 C CA . ASP A 1 212 ? -15.859 -17.25 -8.539 1 98.81 212 ASP A CA 1
ATOM 1606 C C . ASP A 1 212 ? -14.492 -17.219 -7.863 1 98.81 212 ASP A C 1
ATOM 1608 O O . ASP A 1 212 ? -13.82 -18.25 -7.75 1 98.81 212 ASP A O 1
ATOM 1612 N N . ARG A 1 213 ? -14.062 -16.062 -7.473 1 98.88 213 ARG A N 1
ATOM 1613 C CA . ARG A 1 213 ? -12.797 -15.961 -6.758 1 98.88 213 ARG A CA 1
ATOM 1614 C C . ARG A 1 213 ? -12.852 -16.703 -5.426 1 98.88 213 ARG A C 1
ATOM 1616 O O . ARG A 1 213 ? -11.891 -17.375 -5.043 1 98.88 213 ARG A O 1
ATOM 1623 N N . VAL A 1 214 ? -13.977 -16.594 -4.754 1 98.88 214 VAL A N 1
ATOM 1624 C CA . VAL A 1 214 ? -14.195 -17.375 -3.547 1 98.88 214 VAL A CA 1
ATOM 1625 C C . VAL A 1 214 ? -14.156 -18.875 -3.885 1 98.88 214 VAL A C 1
ATOM 1627 O O . VAL A 1 214 ? -13.586 -19.672 -3.135 1 98.88 214 VAL A O 1
ATOM 1630 N N . GLY A 1 215 ? -14.773 -19.234 -5.008 1 98.88 215 GLY A N 1
ATOM 1631 C CA . GLY A 1 215 ? -14.734 -20.609 -5.461 1 98.88 215 GLY A CA 1
ATOM 1632 C C . GLY A 1 215 ? -13.328 -21.125 -5.727 1 98.88 215 GLY A C 1
ATOM 1633 O O . GLY A 1 215 ? -12.984 -22.25 -5.352 1 98.88 215 GLY A O 1
ATOM 1634 N N . LEU A 1 216 ? -12.555 -20.344 -6.398 1 98.94 216 LEU A N 1
ATOM 1635 C CA . LEU A 1 216 ? -11.148 -20.672 -6.621 1 98.94 216 LEU A CA 1
ATOM 1636 C C . LEU A 1 216 ? -10.43 -20.922 -5.301 1 98.94 216 LEU A C 1
ATOM 1638 O O . LEU A 1 216 ? -9.773 -21.953 -5.137 1 98.94 216 LEU A O 1
ATOM 1642 N N . LEU A 1 217 ? -10.609 -19.984 -4.375 1 98.94 217 LEU A N 1
ATOM 1643 C CA . LEU A 1 217 ? -9.961 -20.078 -3.07 1 98.94 217 LEU A CA 1
ATOM 1644 C C . LEU A 1 217 ? -10.453 -21.312 -2.316 1 98.94 217 LEU A C 1
ATOM 1646 O O . LEU A 1 217 ? -9.68 -21.969 -1.617 1 98.94 217 LEU A O 1
ATOM 1650 N N . HIS A 1 218 ? -11.711 -21.609 -2.441 1 98.94 218 HIS A N 1
ATOM 1651 C CA . HIS A 1 218 ? -12.258 -22.797 -1.799 1 98.94 218 HIS A CA 1
ATOM 1652 C C . HIS A 1 218 ? -11.594 -24.062 -2.324 1 98.94 218 HIS A C 1
ATOM 1654 O O . HIS A 1 218 ? -11.18 -24.922 -1.541 1 98.94 218 HIS A O 1
ATOM 1660 N N . THR A 1 219 ? -11.477 -24.156 -3.605 1 98.88 219 THR A N 1
ATOM 1661 C CA . THR A 1 219 ? -10.891 -25.344 -4.211 1 98.88 219 THR A CA 1
ATOM 1662 C C . THR A 1 219 ? -9.469 -25.562 -3.695 1 98.88 219 THR A C 1
ATOM 1664 O O . THR A 1 219 ? -9.141 -26.641 -3.191 1 98.88 219 THR A O 1
ATOM 1667 N N . VAL A 1 220 ? -8.648 -24.547 -3.748 1 98.81 220 VAL A N 1
ATOM 1668 C CA . VAL A 1 220 ? -7.23 -24.734 -3.457 1 98.81 220 VAL A CA 1
ATOM 1669 C C . VAL A 1 220 ? -7.027 -24.891 -1.951 1 98.81 220 VAL A C 1
ATOM 1671 O O . VAL A 1 220 ? -6.109 -25.594 -1.51 1 98.81 220 VAL A O 1
ATOM 1674 N N . SER A 1 221 ? -7.879 -24.297 -1.121 1 98.75 221 SER A N 1
ATOM 1675 C CA . SER A 1 221 ? -7.695 -24.344 0.326 1 98.75 221 SER A CA 1
ATOM 1676 C C . SER A 1 221 ? -8.297 -25.625 0.92 1 98.75 221 SER A C 1
ATOM 1678 O O . SER A 1 221 ? -8.125 -25.891 2.109 1 98.75 221 SER A O 1
ATOM 1680 N N . THR A 1 222 ? -9.031 -26.422 0.088 1 98.69 222 THR A N 1
ATOM 1681 C CA . THR A 1 222 ? -9.656 -27.625 0.628 1 98.69 222 THR A CA 1
ATOM 1682 C C . THR A 1 222 ? -9.086 -28.875 -0.029 1 98.69 222 THR A C 1
ATOM 1684 O O . THR A 1 222 ? -9.656 -29.969 0.102 1 98.69 222 THR A O 1
ATOM 1687 N N . LEU A 1 223 ? -8.055 -28.734 -0.799 1 98.38 223 LEU A N 1
ATOM 1688 C CA . LEU A 1 223 ? -7.305 -29.906 -1.235 1 98.38 223 LEU A CA 1
ATOM 1689 C C . LEU A 1 223 ? -6.84 -30.734 -0.039 1 98.38 223 LEU A C 1
ATOM 1691 O O . LEU A 1 223 ? -6.758 -30.219 1.079 1 98.38 223 LEU A O 1
ATOM 1695 N N . PRO A 1 224 ? -6.52 -32 -0.252 1 97.19 224 PRO A N 1
ATOM 1696 C CA . PRO A 1 224 ? -6.074 -32.812 0.88 1 97.19 224 PRO A CA 1
ATOM 1697 C C . PRO A 1 224 ? -4.883 -32.219 1.615 1 97.19 224 PRO A C 1
ATOM 1699 O O . PRO A 1 224 ? -4.797 -32.312 2.842 1 97.19 224 PRO A O 1
ATOM 1702 N N . LYS A 1 225 ? -4.051 -31.625 0.868 1 96.75 225 LYS A N 1
ATOM 1703 C CA . LYS A 1 225 ? -2.979 -30.766 1.356 1 96.75 225 LYS A CA 1
ATOM 1704 C C . LYS A 1 225 ? -2.957 -29.422 0.611 1 96.75 225 LYS A C 1
ATOM 1706 O O . LYS A 1 225 ? -3.117 -29.391 -0.611 1 96.75 225 LYS A O 1
ATOM 1711 N N . HIS A 1 226 ? -2.756 -28.375 1.396 1 98.25 226 HIS A N 1
ATOM 1712 C CA . HIS A 1 226 ? -2.633 -27.078 0.716 1 98.25 226 HIS A CA 1
ATOM 1713 C C . HIS A 1 226 ? -1.505 -27.109 -0.309 1 98.25 226 HIS A C 1
ATOM 1715 O O . HIS A 1 226 ? -0.491 -27.781 -0.106 1 98.25 226 HIS A O 1
ATOM 1721 N N . PRO A 1 227 ? -1.71 -26.344 -1.369 1 98.56 227 PRO A N 1
ATOM 1722 C CA . PRO A 1 227 ? -0.561 -26.188 -2.266 1 98.56 227 PRO A CA 1
ATOM 1723 C C . PRO A 1 227 ? 0.659 -25.594 -1.57 1 98.56 227 PRO A C 1
ATOM 1725 O O . PRO A 1 227 ? 0.516 -24.734 -0.702 1 98.56 227 PRO A O 1
ATOM 1728 N N . GLU A 1 228 ? 1.787 -26.094 -1.96 1 97.88 228 GLU A N 1
ATOM 1729 C CA . GLU A 1 228 ? 3.014 -25.5 -1.454 1 97.88 228 GLU A CA 1
ATOM 1730 C C . GLU A 1 228 ? 3.123 -24.031 -1.878 1 97.88 228 GLU A C 1
ATOM 1732 O O . GLU A 1 228 ? 3.584 -23.188 -1.105 1 97.88 228 GLU A O 1
ATOM 1737 N N . SER A 1 229 ? 2.672 -23.828 -3.033 1 98.25 229 SER A N 1
ATOM 1738 C CA . SER A 1 229 ? 2.648 -22.469 -3.566 1 98.25 229 SER A CA 1
ATOM 1739 C C . SER A 1 229 ? 1.317 -22.156 -4.246 1 98.25 229 SER A C 1
ATOM 1741 O O . SER A 1 229 ? 0.73 -23.031 -4.891 1 98.25 229 SER A O 1
ATOM 1743 N N . PHE A 1 230 ? 0.861 -20.969 -4.074 1 98.75 230 PHE A N 1
ATOM 1744 C CA . PHE A 1 230 ? -0.358 -20.438 -4.672 1 98.75 230 PHE A CA 1
ATOM 1745 C C . PHE A 1 230 ? -0.058 -19.203 -5.508 1 98.75 230 PHE A C 1
ATOM 1747 O O . PHE A 1 230 ? -0.026 -18.094 -4.984 1 98.75 230 PHE A O 1
ATOM 1754 N N . PRO A 1 231 ? 0.179 -19.375 -6.812 1 98.69 231 PRO A N 1
ATOM 1755 C CA . PRO A 1 231 ? 0.379 -18.203 -7.672 1 98.69 231 PRO A CA 1
ATOM 1756 C C . PRO A 1 231 ? -0.92 -17.453 -7.961 1 98.69 231 PRO A C 1
ATOM 1758 O O . PRO A 1 231 ? -1.913 -18.062 -8.367 1 98.69 231 PRO A O 1
ATOM 1761 N N . VAL A 1 232 ? -0.924 -16.219 -7.707 1 98.62 232 VAL A N 1
ATOM 1762 C CA . VAL A 1 232 ? -2.02 -15.336 -8.078 1 98.62 232 VAL A CA 1
ATOM 1763 C C . VAL A 1 232 ? -1.626 -14.516 -9.305 1 98.62 232 VAL A C 1
ATOM 1765 O O . VAL A 1 232 ? -0.761 -13.633 -9.219 1 98.62 232 VAL A O 1
ATOM 1768 N N . ASN A 1 233 ? -2.26 -14.828 -10.422 1 98.06 233 ASN A N 1
ATOM 1769 C CA . ASN A 1 233 ? -2.027 -14.109 -11.672 1 98.06 233 ASN A CA 1
ATOM 1770 C C . ASN A 1 233 ? -3.123 -13.086 -11.938 1 98.06 233 ASN A C 1
ATOM 1772 O O . ASN A 1 233 ? -4.289 -13.312 -11.609 1 98.06 233 ASN A O 1
ATOM 1776 N N . ALA A 1 234 ? -2.744 -11.984 -12.414 1 97.88 234 ALA A N 1
ATOM 1777 C CA . ALA A 1 234 ? -3.67 -11.062 -13.078 1 97.88 234 ALA A CA 1
ATOM 1778 C C . ALA A 1 234 ? -3.604 -11.219 -14.594 1 97.88 234 ALA A C 1
ATOM 1780 O O . ALA A 1 234 ? -2.514 -11.25 -15.172 1 97.88 234 ALA A O 1
ATOM 1781 N N . LEU A 1 235 ? -4.727 -11.258 -15.18 1 97.88 235 LEU A N 1
ATOM 1782 C CA . LEU A 1 235 ? -4.77 -11.414 -16.625 1 97.88 235 LEU A CA 1
ATOM 1783 C C . LEU A 1 235 ? -3.963 -10.32 -17.312 1 97.88 235 LEU A C 1
ATOM 1785 O O . LEU A 1 235 ? -4.141 -9.133 -17.031 1 97.88 235 LEU A O 1
ATOM 1789 N N . VAL A 1 236 ? -3.082 -10.75 -18.125 1 96.19 236 VAL A N 1
ATOM 1790 C CA . VAL A 1 236 ? -2.455 -9.867 -19.109 1 96.19 236 VAL A CA 1
ATOM 1791 C C . VAL A 1 236 ? -3.131 -10.039 -20.469 1 96.19 236 VAL A C 1
ATOM 1793 O O . VAL A 1 236 ? -2.932 -11.047 -21.141 1 96.19 236 VAL A O 1
ATOM 1796 N N . PRO A 1 237 ? -3.904 -9.062 -20.797 1 96.44 237 PRO A N 1
ATOM 1797 C CA . PRO A 1 237 ? -4.57 -9.227 -22.094 1 96.44 237 PRO A CA 1
ATOM 1798 C C . PRO A 1 237 ? -3.584 -9.266 -23.266 1 96.44 237 PRO A C 1
ATOM 1800 O O . PRO A 1 237 ? -2.736 -8.383 -23.391 1 96.44 237 PRO A O 1
ATOM 1803 N N . ILE A 1 238 ? -3.701 -10.312 -24.047 1 96.31 238 ILE A N 1
ATOM 1804 C CA . ILE A 1 238 ? -2.848 -10.453 -25.219 1 96.31 238 ILE A CA 1
ATOM 1805 C C . ILE A 1 238 ? -3.693 -10.344 -26.484 1 96.31 238 ILE A C 1
ATOM 1807 O O . ILE A 1 238 ? -4.594 -11.156 -26.719 1 96.31 238 ILE A O 1
ATOM 1811 N N . LYS A 1 239 ? -3.34 -9.344 -27.297 1 96.44 239 LYS A N 1
ATOM 1812 C CA . LYS A 1 239 ? -4.082 -9.133 -28.531 1 96.44 239 LYS A CA 1
ATOM 1813 C C . LYS A 1 239 ? -4.105 -10.398 -29.375 1 96.44 239 LYS A C 1
ATOM 1815 O O . LYS A 1 239 ? -3.086 -11.07 -29.531 1 96.44 239 LYS A O 1
ATOM 1820 N N . GLY A 1 240 ? -5.254 -10.711 -29.906 1 97.44 240 GLY A N 1
ATOM 1821 C CA . GLY A 1 240 ? -5.418 -11.906 -30.719 1 97.44 240 GLY A CA 1
ATOM 1822 C C . GLY A 1 240 ? -6.059 -13.062 -29.969 1 97.44 240 GLY A C 1
ATOM 1823 O O . GLY A 1 240 ? -6.555 -14 -30.578 1 97.44 240 GLY A O 1
ATOM 1824 N N . THR A 1 241 ? -6.031 -13.039 -28.688 1 97.94 241 THR A N 1
ATOM 1825 C CA . THR A 1 241 ? -6.758 -14.031 -27.891 1 97.94 241 THR A CA 1
ATOM 1826 C C . THR A 1 241 ? -8.188 -13.562 -27.625 1 97.94 241 THR A C 1
ATOM 1828 O O . THR A 1 241 ? -8.484 -12.367 -27.75 1 97.94 241 THR A O 1
ATOM 1831 N N . PRO A 1 242 ? -9.031 -14.438 -27.188 1 98.19 242 PRO A N 1
ATOM 1832 C CA . PRO A 1 242 ? -10.422 -14.062 -26.922 1 98.19 242 PRO A CA 1
ATOM 1833 C C . PRO A 1 242 ? -10.539 -13.031 -25.797 1 98.19 242 PRO A C 1
ATOM 1835 O O . PRO A 1 242 ? -11.508 -12.273 -25.75 1 98.19 242 PRO A O 1
ATOM 1838 N N . LEU A 1 243 ? -9.57 -12.961 -24.922 1 98.19 243 LEU A N 1
ATOM 1839 C CA . LEU A 1 243 ? -9.641 -12.039 -23.797 1 98.19 243 LEU A CA 1
ATOM 1840 C C . LEU A 1 243 ? -8.648 -10.891 -23.969 1 98.19 243 LEU A C 1
ATOM 1842 O O . LEU A 1 243 ? -8.258 -10.25 -22.984 1 98.19 243 LEU A O 1
ATOM 1846 N N . GLY A 1 244 ? -8.242 -10.703 -25.141 1 97.56 244 GLY A N 1
ATOM 1847 C CA . GLY A 1 244 ? -7.191 -9.75 -25.453 1 97.56 244 GLY A CA 1
ATOM 1848 C C . GLY A 1 244 ? -7.594 -8.305 -25.203 1 97.56 244 GLY A C 1
ATOM 1849 O O . GLY A 1 244 ? -6.742 -7.426 -25.109 1 97.56 244 GLY A O 1
ATOM 1850 N N . ASP A 1 245 ? -8.883 -8.023 -25.078 1 96.62 245 ASP A N 1
ATOM 1851 C CA . ASP A 1 245 ? -9.352 -6.648 -24.906 1 96.62 245 ASP A CA 1
ATOM 1852 C C . ASP A 1 245 ? -9.984 -6.457 -23.531 1 96.62 245 ASP A C 1
ATOM 1854 O O . ASP A 1 245 ? -10.641 -5.441 -23.281 1 96.62 245 ASP A O 1
ATOM 1858 N N . ARG A 1 246 ? -9.742 -7.379 -22.719 1 96.44 246 ARG A N 1
ATOM 1859 C CA . ARG A 1 246 ? -10.359 -7.309 -21.406 1 96.44 246 ARG A CA 1
ATOM 1860 C C . ARG A 1 246 ? -9.719 -6.211 -20.562 1 96.44 246 ARG A C 1
ATOM 1862 O O . ARG A 1 246 ? -8.5 -6.02 -20.594 1 96.44 246 ARG A O 1
ATOM 1869 N N . GLU A 1 247 ? -10.578 -5.453 -19.828 1 95.94 247 GLU A N 1
ATOM 1870 C CA . GLU A 1 247 ? -10.078 -4.457 -18.891 1 95.94 247 GLU A CA 1
ATOM 1871 C C . GLU A 1 247 ? -9.344 -5.117 -17.734 1 95.94 247 GLU A C 1
ATOM 1873 O O . GLU A 1 247 ? -9.781 -6.148 -17.219 1 95.94 247 GLU A O 1
ATOM 1878 N N . PRO A 1 248 ? -8.281 -4.539 -17.344 1 96.19 248 PRO A N 1
ATOM 1879 C CA . PRO A 1 248 ? -7.547 -5.105 -16.203 1 96.19 248 PRO A CA 1
ATOM 1880 C C . PRO A 1 248 ? -8.398 -5.191 -14.938 1 96.19 248 PRO A C 1
ATOM 1882 O O . PRO A 1 248 ? -9.242 -4.324 -14.695 1 96.19 248 PRO A O 1
ATOM 1885 N N . ILE A 1 249 ? -8.156 -6.18 -14.219 1 97.25 249 ILE A N 1
ATOM 1886 C CA . ILE A 1 249 ? -8.844 -6.383 -12.945 1 97.25 249 ILE A CA 1
ATOM 1887 C C . ILE A 1 249 ? -8.5 -5.242 -11.984 1 97.25 249 ILE A C 1
ATOM 1889 O O . ILE A 1 249 ? -7.367 -4.746 -11.984 1 97.25 249 ILE A O 1
ATOM 1893 N N . ALA A 1 250 ? -9.484 -4.863 -11.18 1 97.06 250 ALA A N 1
ATOM 1894 C CA . ALA A 1 250 ? -9.219 -3.863 -10.148 1 97.06 250 ALA A CA 1
ATOM 1895 C C . ALA A 1 250 ? -8.195 -4.371 -9.141 1 97.06 250 ALA A C 1
ATOM 1897 O O . ALA A 1 250 ? -8.266 -5.516 -8.688 1 97.06 250 ALA A O 1
ATOM 1898 N N . PHE A 1 251 ? -7.285 -3.521 -8.781 1 98.38 251 PHE A N 1
ATOM 1899 C CA . PHE A 1 251 ? -6.219 -3.924 -7.871 1 98.38 251 PHE A CA 1
ATOM 1900 C C . PHE A 1 251 ? -6.793 -4.414 -6.547 1 98.38 251 PHE A C 1
ATOM 1902 O O . PHE A 1 251 ? -6.262 -5.348 -5.941 1 98.38 251 PHE A O 1
ATOM 1909 N N . THR A 1 252 ? -7.836 -3.83 -6.062 1 98.5 252 THR A N 1
ATOM 1910 C CA . THR A 1 252 ? -8.406 -4.203 -4.773 1 98.5 252 THR A CA 1
ATOM 1911 C C . THR A 1 252 ? -8.875 -5.656 -4.789 1 98.5 252 THR A C 1
ATOM 1913 O O . THR A 1 252 ? -8.82 -6.344 -3.768 1 98.5 252 THR A O 1
ATOM 1916 N N . SER A 1 253 ? -9.305 -6.152 -5.914 1 98.38 253 SER A N 1
ATOM 1917 C CA . SER A 1 253 ? -9.695 -7.555 -6.027 1 98.38 253 SER A CA 1
ATOM 1918 C C . SER A 1 253 ? -8.484 -8.477 -5.91 1 98.38 253 SER A C 1
ATOM 1920 O O . SER A 1 253 ? -8.57 -9.547 -5.301 1 98.38 253 SER A O 1
ATOM 1922 N N . MET A 1 254 ? -7.391 -8.055 -6.5 1 98.44 254 MET A N 1
ATOM 1923 C CA . MET A 1 254 ? -6.137 -8.797 -6.387 1 98.44 254 MET A CA 1
ATOM 1924 C C . MET A 1 254 ? -5.676 -8.859 -4.934 1 98.44 254 MET A C 1
ATOM 1926 O O . MET A 1 254 ? -5.367 -9.938 -4.422 1 98.44 254 MET A O 1
ATOM 1930 N N . LEU A 1 255 ? -5.676 -7.699 -4.328 1 98.81 255 LEU A N 1
ATOM 1931 C CA . LEU A 1 255 ? -5.234 -7.602 -2.941 1 98.81 255 LEU A CA 1
ATOM 1932 C C . LEU A 1 255 ? -6.125 -8.438 -2.027 1 98.81 255 LEU A C 1
ATOM 1934 O O . LEU A 1 255 ? -5.629 -9.156 -1.16 1 98.81 255 LEU A O 1
ATOM 1938 N N . ARG A 1 256 ? -7.402 -8.352 -2.24 1 98.75 256 ARG A N 1
ATOM 1939 C CA . ARG A 1 256 ? -8.383 -9.109 -1.461 1 98.75 256 ARG A CA 1
ATOM 1940 C C . ARG A 1 256 ? -8.148 -10.609 -1.602 1 98.75 256 ARG A C 1
ATOM 1942 O O . ARG A 1 256 ? -8.242 -11.352 -0.621 1 98.75 256 ARG A O 1
ATOM 1949 N N . THR A 1 257 ? -7.883 -11.008 -2.752 1 98.88 257 THR A N 1
ATOM 1950 C CA . THR A 1 257 ? -7.656 -12.422 -3.014 1 98.88 257 THR A CA 1
ATOM 1951 C C . THR A 1 257 ? -6.383 -12.906 -2.328 1 98.88 257 THR A C 1
ATOM 1953 O O . THR A 1 257 ? -6.379 -13.961 -1.686 1 98.88 257 THR A O 1
ATOM 1956 N N . ILE A 1 258 ? -5.336 -12.156 -2.414 1 98.94 258 ILE A N 1
ATOM 1957 C CA . ILE A 1 258 ? -4.066 -12.508 -1.797 1 98.94 258 ILE A CA 1
ATOM 1958 C C . ILE A 1 258 ? -4.227 -12.57 -0.279 1 98.94 258 ILE A C 1
ATOM 1960 O O . ILE A 1 258 ? -3.801 -13.539 0.359 1 98.94 258 ILE A O 1
ATOM 1964 N N . ALA A 1 259 ? -4.855 -11.578 0.254 1 98.94 259 ALA A N 1
ATOM 1965 C CA . ALA A 1 259 ? -5.051 -11.516 1.7 1 98.94 259 ALA A CA 1
ATOM 1966 C C . ALA A 1 259 ? -5.895 -12.695 2.186 1 98.94 259 ALA A C 1
ATOM 1968 O O . ALA A 1 259 ? -5.562 -13.328 3.189 1 98.94 259 ALA A O 1
ATOM 1969 N N . THR A 1 260 ? -6.941 -12.984 1.493 1 98.94 260 THR A N 1
ATOM 1970 C CA . THR A 1 260 ? -7.809 -14.094 1.864 1 98.94 260 THR A CA 1
ATOM 1971 C C . THR A 1 260 ? -7.062 -15.422 1.752 1 98.94 260 THR A C 1
ATOM 1973 O O . THR A 1 260 ? -7.164 -16.281 2.639 1 98.94 260 THR A O 1
ATOM 1976 N N . ALA A 1 261 ? -6.34 -15.547 0.686 1 98.94 261 ALA A N 1
ATOM 1977 C CA . ALA A 1 261 ? -5.559 -16.766 0.502 1 98.94 261 ALA A CA 1
ATOM 1978 C C . ALA A 1 261 ? -4.613 -17 1.68 1 98.94 261 ALA A C 1
ATOM 1980 O O . ALA A 1 261 ? -4.48 -18.125 2.166 1 98.94 261 ALA A O 1
ATOM 1981 N N . ARG A 1 262 ? -3.939 -15.961 2.152 1 98.88 262 ARG A N 1
ATOM 1982 C CA . ARG A 1 262 ? -3.025 -16.078 3.285 1 98.88 262 ARG A CA 1
ATOM 1983 C C . ARG A 1 262 ? -3.76 -16.547 4.535 1 98.88 262 ARG A C 1
ATOM 1985 O O . ARG A 1 262 ? -3.264 -17.406 5.266 1 98.88 262 ARG A O 1
ATOM 1992 N N . LEU A 1 263 ? -4.945 -16.047 4.762 1 98.81 263 LEU A N 1
ATOM 1993 C CA . LEU A 1 263 ? -5.711 -16.422 5.941 1 98.81 263 LEU A CA 1
ATOM 1994 C C . LEU A 1 263 ? -6.172 -17.875 5.852 1 98.81 263 LEU A C 1
ATOM 1996 O O . LEU A 1 263 ? -6.246 -18.578 6.863 1 98.81 263 LEU A O 1
ATOM 2000 N N . LEU A 1 264 ? -6.457 -18.328 4.637 1 98.81 264 LEU A N 1
ATOM 2001 C CA . LEU A 1 264 ? -6.969 -19.688 4.449 1 98.81 264 LEU A CA 1
ATOM 2002 C C . LEU A 1 264 ? -5.836 -20.703 4.461 1 98.81 264 LEU A C 1
ATOM 2004 O O . LEU A 1 264 ? -6.004 -21.812 4.953 1 98.81 264 LEU A O 1
ATOM 2008 N N . MET A 1 265 ? -4.684 -20.281 3.887 1 98.69 265 MET A N 1
ATOM 2009 C CA . MET A 1 265 ? -3.531 -21.172 3.721 1 98.69 265 MET A CA 1
ATOM 2010 C C . MET A 1 265 ? -2.277 -20.547 4.328 1 98.69 265 MET A C 1
ATOM 2012 O O . MET A 1 265 ? -1.352 -20.188 3.604 1 98.69 265 MET A O 1
ATOM 2016 N N . PRO A 1 266 ? -2.162 -20.516 5.602 1 98.25 266 PRO A N 1
ATOM 2017 C CA . PRO A 1 266 ? -1.153 -19.719 6.305 1 98.25 266 PRO A CA 1
ATOM 2018 C C . PRO A 1 266 ? 0.272 -20.188 6.02 1 98.25 266 PRO A C 1
ATOM 2020 O O . PRO A 1 266 ? 1.213 -19.391 6.102 1 98.25 266 PRO A O 1
ATOM 2023 N N . ALA A 1 267 ? 0.48 -21.406 5.641 1 97.75 267 ALA A N 1
ATOM 2024 C CA . ALA A 1 267 ? 1.83 -21.938 5.461 1 97.75 267 ALA A CA 1
ATOM 2025 C C . ALA A 1 267 ? 2.229 -21.938 3.99 1 97.75 267 ALA A C 1
ATOM 2027 O O . ALA A 1 267 ? 3.381 -22.219 3.65 1 97.75 267 ALA A O 1
ATOM 2028 N N . THR A 1 268 ? 1.317 -21.641 3.09 1 98.19 268 THR A N 1
ATOM 2029 C CA . THR A 1 268 ? 1.531 -21.672 1.647 1 98.19 268 THR A CA 1
ATOM 2030 C C . THR A 1 268 ? 2.344 -20.453 1.195 1 98.19 268 THR A C 1
ATOM 2032 O O . THR A 1 268 ? 2.15 -19.344 1.699 1 98.19 268 THR A O 1
ATOM 2035 N N . ILE A 1 269 ? 3.246 -20.672 0.249 1 98.06 269 ILE A N 1
ATOM 2036 C CA . ILE A 1 269 ? 3.912 -19.562 -0.419 1 98.06 269 ILE A CA 1
ATOM 2037 C C . ILE A 1 269 ? 2.953 -18.906 -1.412 1 98.06 269 ILE A C 1
ATOM 2039 O O . ILE A 1 269 ? 2.508 -19.547 -2.367 1 98.06 269 ILE A O 1
ATOM 2043 N N . ILE A 1 270 ? 2.629 -17.688 -1.189 1 98.69 270 ILE A N 1
ATOM 2044 C CA . ILE A 1 270 ? 1.746 -16.969 -2.096 1 98.69 270 ILE A CA 1
ATOM 2045 C C . ILE A 1 270 ? 2.578 -16.109 -3.053 1 98.69 270 ILE A C 1
ATOM 2047 O O . ILE A 1 270 ? 3.328 -15.234 -2.619 1 98.69 270 ILE A O 1
ATOM 2051 N N . ARG A 1 271 ? 2.426 -16.328 -4.348 1 98.56 271 ARG A N 1
ATOM 2052 C CA . ARG A 1 271 ? 3.299 -15.727 -5.355 1 98.56 271 ARG A CA 1
ATOM 2053 C C . ARG A 1 271 ? 2.531 -14.742 -6.23 1 98.56 271 ARG A C 1
ATOM 2055 O O . ARG A 1 271 ? 1.495 -15.086 -6.805 1 98.56 271 ARG A O 1
ATOM 2062 N N . ILE A 1 272 ? 3.055 -13.539 -6.277 1 98 272 ILE A N 1
ATOM 2063 C CA . ILE A 1 272 ? 2.588 -12.625 -7.316 1 98 272 ILE A CA 1
ATOM 2064 C C . ILE A 1 272 ? 3.191 -13.023 -8.664 1 98 272 ILE A C 1
ATOM 2066 O O . ILE A 1 272 ? 4.398 -12.883 -8.875 1 98 272 ILE A O 1
ATOM 2070 N N . ALA A 1 273 ? 2.383 -13.398 -9.531 1 96.5 273 ALA A N 1
ATOM 2071 C CA . ALA A 1 273 ? 2.867 -13.984 -10.781 1 96.5 273 ALA A CA 1
ATOM 2072 C C . ALA A 1 273 ? 2.574 -13.07 -11.961 1 96.5 273 ALA A C 1
ATOM 2074 O O . ALA A 1 273 ? 3 -11.914 -11.977 1 96.5 273 ALA A O 1
ATOM 2075 N N . ALA A 1 274 ? 1.921 -13.586 -12.977 1 94.25 274 ALA A N 1
ATOM 2076 C CA . ALA A 1 274 ? 1.659 -12.789 -14.172 1 94.25 274 ALA A CA 1
ATOM 2077 C C . ALA A 1 274 ? 0.882 -11.523 -13.82 1 94.25 274 ALA A C 1
ATOM 2079 O O . ALA A 1 274 ? -0.005 -11.547 -12.961 1 94.25 274 ALA A O 1
ATOM 2080 N N . GLY A 1 275 ? 1.217 -10.469 -14.508 1 95 275 GLY A N 1
ATOM 2081 C CA . GLY A 1 275 ? 0.533 -9.203 -14.289 1 95 275 GLY A CA 1
ATOM 2082 C C . GLY A 1 275 ? 1.284 -8.273 -13.352 1 95 275 GLY A C 1
ATOM 2083 O O . GLY A 1 275 ? 0.991 -7.078 -13.281 1 95 275 GLY A O 1
ATOM 2084 N N . ARG A 1 276 ? 2.311 -8.805 -12.656 1 96.75 276 ARG A N 1
ATOM 2085 C CA . ARG A 1 276 ? 3.082 -7.996 -11.719 1 96.75 276 ARG A CA 1
ATOM 2086 C C . ARG A 1 276 ? 3.734 -6.809 -12.422 1 96.75 276 ARG A C 1
ATOM 2088 O O . ARG A 1 276 ? 3.846 -5.723 -11.852 1 96.75 276 ARG A O 1
ATOM 2095 N N . LYS A 1 277 ? 4.156 -7.027 -13.633 1 94.62 277 LYS A N 1
ATOM 2096 C CA . LYS A 1 277 ? 4.875 -6.012 -14.398 1 94.62 277 LYS A CA 1
ATOM 2097 C C . LYS A 1 277 ? 4.07 -4.719 -14.492 1 94.62 277 LYS A C 1
ATOM 2099 O O . LYS A 1 277 ? 4.641 -3.629 -14.57 1 94.62 277 LYS A O 1
ATOM 2104 N N . THR A 1 278 ? 2.814 -4.844 -14.438 1 93.44 278 THR A N 1
ATOM 2105 C CA . THR A 1 278 ? 1.965 -3.666 -14.578 1 93.44 278 THR A CA 1
ATOM 2106 C C . THR A 1 278 ? 1.647 -3.062 -13.219 1 93.44 278 THR A C 1
ATOM 2108 O O . THR A 1 278 ? 0.962 -2.041 -13.125 1 93.44 278 THR A O 1
ATOM 2111 N N . MET A 1 279 ? 2.088 -3.639 -12.188 1 96.31 279 MET A N 1
ATOM 2112 C CA . MET A 1 279 ? 1.841 -3.127 -10.844 1 96.31 279 MET A CA 1
ATOM 2113 C C . MET A 1 279 ? 2.879 -2.076 -10.461 1 96.31 279 MET A C 1
ATOM 2115 O O . MET A 1 279 ? 4.078 -2.277 -10.664 1 96.31 279 MET A O 1
ATOM 2119 N N . SER A 1 280 ? 2.371 -0.968 -9.93 1 97.25 280 SER A N 1
ATOM 2120 C CA . SER A 1 280 ? 3.301 -0.041 -9.297 1 97.25 280 SER A CA 1
ATOM 2121 C C . SER A 1 280 ? 3.982 -0.68 -8.086 1 97.25 280 SER A C 1
ATOM 2123 O O . SER A 1 280 ? 3.543 -1.724 -7.602 1 97.25 280 SER A O 1
ATOM 2125 N N . GLU A 1 281 ? 5.016 -0.129 -7.598 1 97.38 281 GLU A N 1
ATOM 2126 C CA . GLU A 1 281 ? 5.703 -0.649 -6.414 1 97.38 281 GLU A CA 1
ATOM 2127 C C . GLU A 1 281 ? 4.777 -0.655 -5.199 1 97.38 281 GLU A C 1
ATOM 2129 O O . GLU A 1 281 ? 4.84 -1.565 -4.371 1 97.38 281 GLU A O 1
ATOM 2134 N N . GLU A 1 282 ? 3.969 0.391 -5.121 1 98.5 282 GLU A N 1
ATOM 2135 C CA . GLU A 1 282 ? 3.074 0.503 -3.975 1 98.5 282 GLU A CA 1
ATOM 2136 C C . GLU A 1 282 ? 2.035 -0.614 -3.973 1 98.5 282 GLU A C 1
ATOM 2138 O O . GLU A 1 282 ? 1.661 -1.12 -2.912 1 98.5 282 GLU A O 1
ATOM 2143 N N . LYS A 1 283 ? 1.546 -0.958 -5.199 1 98.69 283 LYS A N 1
ATOM 2144 C CA . LYS A 1 283 ? 0.657 -2.113 -5.301 1 98.69 283 LYS A CA 1
ATOM 2145 C C . LYS A 1 283 ? 1.35 -3.385 -4.82 1 98.69 283 LYS A C 1
ATOM 2147 O O . LYS A 1 283 ? 0.781 -4.148 -4.035 1 98.69 283 LYS A O 1
ATOM 2152 N N . GLN A 1 284 ? 2.539 -3.574 -5.246 1 98.69 284 GLN A N 1
ATOM 2153 C CA . GLN A 1 284 ? 3.295 -4.754 -4.836 1 98.69 284 GLN A CA 1
ATOM 2154 C C . GLN A 1 284 ? 3.559 -4.746 -3.334 1 98.69 284 GLN A C 1
ATOM 2156 O O . GLN A 1 284 ? 3.447 -5.781 -2.674 1 98.69 284 GLN A O 1
ATOM 2161 N N . ALA A 1 285 ? 3.918 -3.561 -2.809 1 98.69 285 ALA A N 1
ATOM 2162 C CA . ALA A 1 285 ? 4.148 -3.426 -1.373 1 98.69 285 ALA A CA 1
ATOM 2163 C C . ALA A 1 285 ? 2.922 -3.863 -0.577 1 98.69 285 ALA A C 1
ATOM 2165 O O . ALA A 1 285 ? 3.045 -4.574 0.424 1 98.69 285 ALA A O 1
ATOM 2166 N N . LEU A 1 286 ? 1.757 -3.455 -1.047 1 98.88 286 LEU A N 1
ATOM 2167 C CA . LEU A 1 286 ? 0.521 -3.846 -0.379 1 98.88 286 LEU A CA 1
ATOM 2168 C C . LEU A 1 286 ? 0.324 -5.355 -0.439 1 98.88 286 LEU A C 1
ATOM 2170 O O . LEU A 1 286 ? -0.135 -5.965 0.53 1 98.88 286 LEU A O 1
ATOM 2174 N N . CYS A 1 287 ? 0.675 -5.93 -1.53 1 98.81 287 CYS A N 1
ATOM 2175 C CA . CYS A 1 287 ? 0.571 -7.379 -1.653 1 98.81 287 CYS A CA 1
ATOM 2176 C C . CYS A 1 287 ? 1.497 -8.078 -0.667 1 98.81 287 CYS A C 1
ATOM 2178 O O . CYS A 1 287 ? 1.101 -9.047 -0.017 1 98.81 287 CYS A O 1
ATOM 2180 N N . PHE A 1 288 ? 2.742 -7.586 -0.545 1 98.75 288 PHE A N 1
ATOM 2181 C CA . PHE A 1 288 ? 3.68 -8.156 0.415 1 98.75 288 PHE A CA 1
ATOM 2182 C C . PHE A 1 288 ? 3.162 -7.992 1.839 1 98.75 288 PHE A C 1
ATOM 2184 O O . PHE A 1 288 ? 3.26 -8.914 2.65 1 98.75 288 PHE A O 1
ATOM 2191 N N . MET A 1 289 ? 2.562 -6.898 2.105 1 98.56 289 MET A N 1
ATOM 2192 C CA . MET A 1 289 ? 2.004 -6.648 3.432 1 98.56 289 MET A CA 1
ATOM 2193 C C . MET A 1 289 ? 0.862 -7.613 3.73 1 98.56 289 MET A C 1
ATOM 2195 O O . MET A 1 289 ? 0.635 -7.977 4.887 1 98.56 289 MET A O 1
ATOM 2199 N N . ALA A 1 290 ? 0.186 -8.055 2.662 1 98.62 290 ALA A N 1
ATOM 2200 C CA . ALA A 1 290 ? -0.958 -8.945 2.807 1 98.62 290 ALA A CA 1
ATOM 2201 C C . ALA A 1 290 ? -0.503 -10.398 2.945 1 98.62 290 ALA A C 1
ATOM 2203 O O . ALA A 1 290 ? -1.312 -11.281 3.238 1 98.62 290 ALA A O 1
ATOM 2204 N N . GLY A 1 291 ? 0.823 -10.633 2.688 1 98.06 291 GLY A N 1
ATOM 2205 C CA . GLY A 1 291 ? 1.331 -11.969 2.953 1 98.06 291 GLY A CA 1
ATOM 2206 C C . GLY A 1 291 ? 1.874 -12.656 1.714 1 98.06 291 GLY A C 1
ATOM 2207 O O . GLY A 1 291 ? 2.264 -13.828 1.768 1 98.06 291 GLY A O 1
ATOM 2208 N N . ALA A 1 292 ? 1.838 -11.953 0.567 1 98.69 292 ALA A N 1
ATOM 2209 C CA . ALA A 1 292 ? 2.564 -12.508 -0.574 1 98.69 292 ALA A CA 1
ATOM 2210 C C . ALA A 1 292 ? 4.059 -12.578 -0.287 1 98.69 292 ALA A C 1
ATOM 2212 O O . ALA A 1 292 ? 4.633 -11.664 0.305 1 98.69 292 ALA A O 1
ATOM 2213 N N . ASN A 1 293 ? 4.707 -13.664 -0.675 1 98.31 293 ASN A N 1
ATOM 2214 C CA . ASN A 1 293 ? 6.113 -13.797 -0.312 1 98.31 293 ASN A CA 1
ATOM 2215 C C . ASN A 1 293 ? 6.902 -14.539 -1.39 1 98.31 293 ASN A C 1
ATOM 2217 O O . ASN A 1 293 ? 7.852 -15.258 -1.085 1 98.31 293 ASN A O 1
ATOM 2221 N N . ALA A 1 294 ? 6.488 -14.352 -2.627 1 98.12 294 ALA A N 1
ATOM 2222 C CA . ALA A 1 294 ? 7.242 -14.828 -3.783 1 98.12 294 ALA A CA 1
ATOM 2223 C C . ALA A 1 294 ? 6.895 -14.031 -5.035 1 98.12 294 ALA A C 1
ATOM 2225 O O . ALA A 1 294 ? 5.785 -13.5 -5.152 1 98.12 294 ALA A O 1
ATOM 2226 N N . ILE A 1 295 ? 7.852 -13.945 -5.918 1 98.06 295 ILE A N 1
ATOM 2227 C CA . ILE A 1 295 ? 7.641 -13.281 -7.199 1 98.06 295 ILE A CA 1
ATOM 2228 C C . ILE A 1 295 ? 8.43 -14 -8.289 1 98.06 295 ILE A C 1
ATOM 2230 O O . ILE A 1 295 ? 9.359 -14.758 -7.996 1 98.06 295 ILE A O 1
ATOM 2234 N N . PHE A 1 296 ? 8.016 -13.781 -9.477 1 97.25 296 PHE A N 1
ATOM 2235 C CA . PHE A 1 296 ? 8.867 -14.109 -10.617 1 97.25 296 PHE A CA 1
ATOM 2236 C C . PHE A 1 296 ? 9.773 -12.938 -10.961 1 97.25 296 PHE A C 1
ATOM 2238 O O . PHE A 1 296 ? 9.352 -11.781 -10.938 1 97.25 296 PHE A O 1
ATOM 2245 N N . THR A 1 297 ? 10.984 -13.211 -11.25 1 96.38 297 THR A N 1
ATOM 2246 C CA . THR A 1 297 ? 11.969 -12.219 -11.656 1 96.38 297 THR A CA 1
ATOM 2247 C C . THR A 1 297 ? 12.75 -12.695 -12.875 1 96.38 297 THR A C 1
ATOM 2249 O O . THR A 1 297 ? 12.867 -13.898 -13.109 1 96.38 297 THR A O 1
ATOM 2252 N N . GLY A 1 298 ? 13.242 -11.75 -13.711 1 94 298 GLY A N 1
ATOM 2253 C CA . GLY A 1 298 ? 13.969 -12.078 -14.922 1 94 298 GLY A CA 1
ATOM 2254 C C . GLY A 1 298 ? 13.492 -11.297 -16.141 1 94 298 GLY A C 1
ATOM 2255 O O . GLY A 1 298 ? 12.938 -10.203 -16 1 94 298 GLY A O 1
ATOM 2256 N N . GLU A 1 299 ? 13.734 -11.812 -17.234 1 85.56 299 GLU A N 1
ATOM 2257 C CA . GLU A 1 299 ? 13.438 -11.062 -18.453 1 85.56 299 GLU A CA 1
ATOM 2258 C C . GLU A 1 299 ? 12.016 -11.344 -18.938 1 85.56 299 GLU A C 1
ATOM 2260 O O . GLU A 1 299 ? 11.266 -10.414 -19.234 1 85.56 299 GLU A O 1
ATOM 2265 N N . LYS A 1 300 ? 11.648 -12.664 -18.938 1 88.25 300 LYS A N 1
ATOM 2266 C CA . LYS A 1 300 ? 10.344 -13.07 -19.453 1 88.25 300 LYS A CA 1
ATOM 2267 C C . LYS A 1 300 ? 9.656 -14.047 -18.5 1 88.25 300 LYS A C 1
ATOM 2269 O O . LYS A 1 300 ? 10.312 -14.688 -17.688 1 88.25 300 LYS A O 1
ATOM 2274 N N . MET A 1 301 ? 8.375 -14.008 -18.641 1 87.56 301 MET A N 1
ATOM 2275 C CA . MET A 1 301 ? 7.523 -15.047 -18.062 1 87.56 301 MET A CA 1
ATOM 2276 C C . MET A 1 301 ? 6.711 -15.75 -19.156 1 87.56 301 MET A C 1
ATOM 2278 O O . MET A 1 301 ? 5.598 -15.328 -19.469 1 87.56 301 MET A O 1
ATOM 2282 N N . LEU A 1 302 ? 7.277 -16.719 -19.656 1 89.31 302 LEU A N 1
ATOM 2283 C CA . LEU A 1 302 ? 6.75 -17.406 -20.812 1 89.31 302 LEU A CA 1
ATOM 2284 C C . LEU A 1 302 ? 6.688 -16.469 -22.016 1 89.31 302 LEU A C 1
ATOM 2286 O O . LEU A 1 302 ? 7.723 -16.094 -22.578 1 89.31 302 LEU A O 1
ATOM 2290 N N . THR A 1 303 ? 5.473 -15.93 -22.266 1 85.38 303 THR A N 1
ATOM 2291 C CA . THR A 1 303 ? 5.359 -15.078 -23.453 1 85.38 303 THR A CA 1
ATOM 2292 C C . THR A 1 303 ? 5.16 -13.617 -23.047 1 85.38 303 THR A C 1
ATOM 2294 O O . THR A 1 303 ? 5 -12.758 -23.922 1 85.38 303 THR A O 1
ATOM 2297 N N . THR A 1 304 ? 5.172 -13.312 -21.844 1 84.56 304 THR A N 1
ATOM 2298 C CA . THR A 1 304 ? 4.949 -11.945 -21.375 1 84.56 304 THR A CA 1
ATOM 2299 C C . THR A 1 304 ? 6.219 -11.383 -20.75 1 84.56 304 THR A C 1
ATOM 2301 O O . THR A 1 304 ? 7.141 -12.125 -20.406 1 84.56 304 THR A O 1
ATOM 2304 N N . GLU A 1 305 ? 6.246 -10.094 -20.578 1 86.56 305 GLU A N 1
ATOM 2305 C CA . GLU A 1 305 ? 7.379 -9.422 -19.953 1 86.56 305 GLU A CA 1
ATOM 2306 C C . GLU A 1 305 ? 7.402 -9.664 -18.438 1 86.56 305 GLU A C 1
ATOM 2308 O O . GLU A 1 305 ? 6.355 -9.883 -17.828 1 86.56 305 GLU A O 1
ATOM 2313 N N . CYS A 1 306 ? 8.57 -9.617 -17.938 1 89.5 306 CYS A N 1
ATOM 2314 C CA . CYS A 1 306 ? 8.789 -9.789 -16.516 1 89.5 306 CYS A CA 1
ATOM 2315 C C . CYS A 1 306 ? 9.602 -8.641 -15.938 1 89.5 306 CYS A C 1
ATOM 2317 O O . CYS A 1 306 ? 10.25 -7.902 -16.688 1 89.5 306 CYS A O 1
ATOM 2319 N N . ASN A 1 307 ? 9.492 -8.43 -14.617 1 92.62 307 ASN A N 1
ATOM 2320 C CA . ASN A 1 307 ? 10.367 -7.473 -13.945 1 92.62 307 ASN A CA 1
ATOM 2321 C C . ASN A 1 307 ? 11.812 -7.969 -13.906 1 92.62 307 ASN A C 1
ATOM 2323 O O . ASN A 1 307 ? 12.062 -9.133 -13.594 1 92.62 307 ASN A O 1
ATOM 2327 N N . GLY A 1 308 ? 12.734 -7.105 -14.18 1 93.62 308 GLY A N 1
ATOM 2328 C CA . GLY A 1 308 ? 14.133 -7.488 -14.25 1 93.62 308 GLY A CA 1
ATOM 2329 C C . GLY A 1 308 ? 14.781 -7.648 -12.883 1 93.62 308 GLY A C 1
ATOM 2330 O O . GLY A 1 308 ? 14.25 -7.152 -11.883 1 93.62 308 GLY A O 1
ATOM 2331 N N . TRP A 1 309 ? 15.93 -8.266 -12.883 1 94 309 TRP A N 1
ATOM 2332 C CA . TRP A 1 309 ? 16.656 -8.562 -11.648 1 94 309 TRP A CA 1
ATOM 2333 C C . TRP A 1 309 ? 17.078 -7.273 -10.953 1 94 309 TRP A C 1
ATOM 2335 O O . TRP A 1 309 ? 16.906 -7.125 -9.742 1 94 309 TRP A O 1
ATOM 2345 N N . ASP A 1 310 ? 17.594 -6.359 -11.672 1 94.19 310 ASP A N 1
ATOM 2346 C CA . ASP A 1 310 ? 18.062 -5.105 -11.094 1 94.19 310 ASP A CA 1
ATOM 2347 C C . ASP A 1 310 ? 16.906 -4.289 -10.523 1 94.19 310 ASP A C 1
ATOM 2349 O O . ASP A 1 310 ? 17.016 -3.699 -9.453 1 94.19 310 ASP A O 1
ATOM 2353 N N . GLU A 1 311 ? 15.875 -4.305 -11.312 1 95.62 311 GLU A N 1
ATOM 2354 C CA . GLU A 1 311 ? 14.68 -3.6 -10.867 1 95.62 311 GLU A CA 1
ATOM 2355 C C . GLU A 1 311 ? 14.156 -4.172 -9.547 1 95.62 311 GLU A C 1
ATOM 2357 O O . GLU A 1 311 ? 13.828 -3.426 -8.625 1 95.62 311 GLU A O 1
ATOM 2362 N N . ASP A 1 312 ? 14.102 -5.453 -9.469 1 97.25 312 ASP A N 1
ATOM 2363 C CA . ASP A 1 312 ? 13.609 -6.117 -8.266 1 97.25 312 ASP A CA 1
ATOM 2364 C C . ASP A 1 312 ? 14.555 -5.891 -7.086 1 97.25 312 ASP A C 1
ATOM 2366 O O . ASP A 1 312 ? 14.109 -5.652 -5.965 1 97.25 312 ASP A O 1
ATOM 2370 N N . SER A 1 313 ? 15.789 -5.965 -7.34 1 96 313 SER A N 1
ATOM 2371 C CA . SER A 1 313 ? 16.766 -5.723 -6.293 1 96 313 SER A CA 1
ATOM 2372 C C . SER A 1 313 ? 16.625 -4.32 -5.711 1 96 313 SER A C 1
ATOM 2374 O O . SER A 1 313 ? 16.641 -4.141 -4.492 1 96 313 SER A O 1
ATOM 2376 N N . ALA A 1 314 ? 16.516 -3.363 -6.57 1 97.19 314 ALA A N 1
ATOM 2377 C CA . ALA A 1 314 ? 16.359 -1.979 -6.133 1 97.19 314 ALA A CA 1
ATOM 2378 C C . ALA A 1 314 ? 15.078 -1.8 -5.32 1 97.19 314 ALA A C 1
ATOM 2380 O O . ALA A 1 314 ? 15.086 -1.133 -4.281 1 97.19 314 ALA A O 1
ATOM 2381 N N . MET A 1 315 ? 14.031 -2.361 -5.828 1 97.62 315 MET A N 1
ATOM 2382 C CA . MET A 1 315 ? 12.758 -2.281 -5.109 1 97.62 315 MET A CA 1
ATOM 2383 C C . MET A 1 315 ? 12.875 -2.924 -3.732 1 97.62 315 MET A C 1
ATOM 2385 O O . MET A 1 315 ? 12.398 -2.367 -2.74 1 97.62 315 MET A O 1
ATOM 2389 N N . PHE A 1 316 ? 13.492 -4.09 -3.66 1 97.5 316 PHE A N 1
ATOM 2390 C CA . PHE A 1 316 ? 13.688 -4.77 -2.385 1 97.5 316 PHE A CA 1
ATOM 2391 C C . PHE A 1 316 ? 14.438 -3.877 -1.402 1 97.5 316 PHE A C 1
ATOM 2393 O O . PHE A 1 316 ? 14.047 -3.766 -0.238 1 97.5 316 PHE A O 1
ATOM 2400 N N . GLY A 1 317 ? 15.461 -3.256 -1.912 1 97.19 317 GLY A N 1
ATOM 2401 C CA . GLY A 1 317 ? 16.203 -2.328 -1.071 1 97.19 317 GLY A CA 1
ATOM 2402 C C . GLY A 1 317 ? 15.352 -1.197 -0.534 1 97.19 317 GLY A C 1
ATOM 2403 O O . GLY A 1 317 ? 15.383 -0.902 0.663 1 97.19 317 GLY A O 1
ATOM 2404 N N . ARG A 1 318 ? 14.539 -0.606 -1.341 1 97.44 318 ARG A N 1
ATOM 2405 C CA . ARG A 1 318 ? 13.719 0.546 -0.97 1 97.44 318 ARG A CA 1
ATOM 2406 C C . ARG A 1 318 ? 12.664 0.16 0.058 1 97.44 318 ARG A C 1
ATOM 2408 O O . ARG A 1 318 ? 12.344 0.946 0.951 1 97.44 318 ARG A O 1
ATOM 2415 N N . TRP A 1 319 ? 12.18 -1.076 -0.039 1 98.12 319 TRP A N 1
ATOM 2416 C CA . TRP A 1 319 ? 11.023 -1.454 0.772 1 98.12 319 TRP A CA 1
ATOM 2417 C C . TRP A 1 319 ? 11.445 -2.35 1.933 1 98.12 319 TRP A C 1
ATOM 2419 O O . TRP A 1 319 ? 10.617 -2.75 2.748 1 98.12 319 TRP A O 1
ATOM 2429 N N . GLY A 1 320 ? 12.789 -2.645 2.02 1 97.44 320 GLY A N 1
ATOM 2430 C CA . GLY A 1 320 ? 13.312 -3.422 3.131 1 97.44 320 GLY A CA 1
ATOM 2431 C C . GLY A 1 320 ? 13.016 -4.906 3.016 1 97.44 320 GLY A C 1
ATOM 2432 O O . GLY A 1 320 ? 12.703 -5.559 4.016 1 97.44 320 GLY A O 1
ATOM 2433 N N . LEU A 1 321 ? 13.016 -5.449 1.825 1 97.44 321 LEU A N 1
ATOM 2434 C CA . LEU A 1 321 ? 12.797 -6.867 1.552 1 97.44 321 LEU A CA 1
ATOM 2435 C C . LEU A 1 321 ? 14.125 -7.57 1.257 1 97.44 321 LEU A C 1
ATOM 2437 O O . LEU A 1 321 ? 15.102 -6.922 0.88 1 97.44 321 LEU A O 1
ATOM 2441 N N . GLU A 1 322 ? 14.117 -8.859 1.485 1 95.56 322 GLU A N 1
ATOM 2442 C CA . GLU A 1 322 ? 15.281 -9.672 1.174 1 95.56 322 GLU A CA 1
ATOM 2443 C C . GLU A 1 322 ? 14.875 -10.977 0.488 1 95.56 322 GLU A C 1
ATOM 2445 O O . GLU A 1 322 ? 13.82 -11.539 0.783 1 95.56 322 GLU A O 1
ATOM 2450 N N . PRO A 1 323 ? 15.727 -11.453 -0.385 1 94.38 323 PRO A N 1
ATOM 2451 C CA . PRO A 1 323 ? 15.422 -12.734 -1.021 1 94.38 323 PRO A CA 1
ATOM 2452 C C . PRO A 1 323 ? 15.445 -13.906 -0.038 1 94.38 323 PRO A C 1
ATOM 2454 O O . PRO A 1 323 ? 16.297 -13.945 0.86 1 94.38 323 PRO A O 1
ATOM 2457 N N . MET A 1 324 ? 14.531 -14.742 -0.19 1 90.94 324 MET A N 1
ATOM 2458 C CA . MET A 1 324 ? 14.5 -15.977 0.596 1 90.94 324 MET A CA 1
ATOM 2459 C C . MET A 1 324 ? 15.633 -16.906 0.187 1 90.94 324 MET A C 1
ATOM 2461 O O . MET A 1 324 ? 15.945 -17.031 -0.999 1 90.94 324 MET A O 1
ATOM 2465 N N . LYS A 1 325 ? 16.266 -17.547 1.172 1 79.69 325 LYS A N 1
ATOM 2466 C CA . LYS A 1 325 ? 17.281 -18.531 0.845 1 79.69 325 LYS A CA 1
ATOM 2467 C C . LYS A 1 325 ? 16.656 -19.859 0.42 1 79.69 325 LYS A C 1
ATOM 2469 O O . LYS A 1 325 ? 15.531 -20.172 0.814 1 79.69 325 LYS A O 1
ATOM 2474 N N . SER A 1 326 ? 17.391 -20.516 -0.472 1 63.84 326 SER A N 1
ATOM 2475 C CA . SER A 1 326 ? 16.906 -21.812 -0.966 1 63.84 326 SER A CA 1
ATOM 2476 C C . SER A 1 326 ? 16.812 -22.828 0.161 1 63.84 326 SER A C 1
ATOM 2478 O O . SER A 1 326 ? 17.641 -22.844 1.069 1 63.84 326 SER A O 1
ATOM 2480 N N . PHE A 1 327 ? 15.836 -23.75 0.317 1 52.56 327 PHE A N 1
ATOM 2481 C CA . PHE A 1 327 ? 15.586 -24.922 1.141 1 52.56 327 PHE A CA 1
ATOM 2482 C C . PHE A 1 327 ? 15.375 -24.531 2.598 1 52.56 327 PHE A C 1
ATOM 2484 O O . PHE A 1 327 ? 15.43 -25.375 3.49 1 52.56 327 PHE A O 1
ATOM 2491 N N . ASP A 1 328 ? 15.328 -23.234 2.857 1 51.94 328 ASP A N 1
ATOM 2492 C CA . ASP A 1 328 ? 15.266 -22.844 4.262 1 51.94 328 ASP A CA 1
ATOM 2493 C C . ASP A 1 328 ? 13.82 -22.656 4.723 1 51.94 328 ASP A C 1
ATOM 2495 O O . ASP A 1 328 ? 13.547 -21.891 5.645 1 51.94 328 ASP A O 1
ATOM 2499 N N . LYS A 1 329 ? 12.898 -23.375 4.066 1 49.03 329 LYS A N 1
ATOM 2500 C CA . LYS A 1 329 ? 11.57 -23.219 4.648 1 49.03 329 LYS A CA 1
ATOM 2501 C C . LYS A 1 329 ? 11.5 -23.844 6.035 1 49.03 329 LYS A C 1
ATOM 2503 O O . LYS A 1 329 ? 11.938 -24.984 6.223 1 49.03 329 LYS A O 1
ATOM 2508 N N . LYS A 1 330 ? 11.391 -23.078 6.992 1 47.03 330 LYS A N 1
ATOM 2509 C CA . LYS A 1 330 ? 11.141 -23.656 8.305 1 47.03 330 LYS A CA 1
ATOM 2510 C C . LYS A 1 330 ? 9.906 -24.562 8.281 1 47.03 330 LYS A C 1
ATOM 2512 O O . LYS A 1 330 ? 8.828 -24.125 7.859 1 47.03 330 LYS A O 1
ATOM 2517 N N . PRO A 1 331 ? 10.086 -25.953 8.484 1 37.06 331 PRO A N 1
ATOM 2518 C CA . PRO A 1 331 ? 8.922 -26.844 8.516 1 37.06 331 PRO A CA 1
ATOM 2519 C C . PRO A 1 331 ? 7.859 -26.391 9.516 1 37.06 331 PRO A C 1
ATOM 2521 O O . PRO A 1 331 ? 8.188 -25.922 10.609 1 37.06 331 PRO A O 1
ATOM 2524 N N . VAL A 1 332 ? 6.727 -25.875 9.172 1 38.28 332 VAL A N 1
ATOM 2525 C CA . VAL A 1 332 ? 5.66 -25.719 10.156 1 38.28 332 VAL A CA 1
ATOM 2526 C C . VAL A 1 332 ? 5.176 -27.094 10.617 1 38.28 332 VAL A 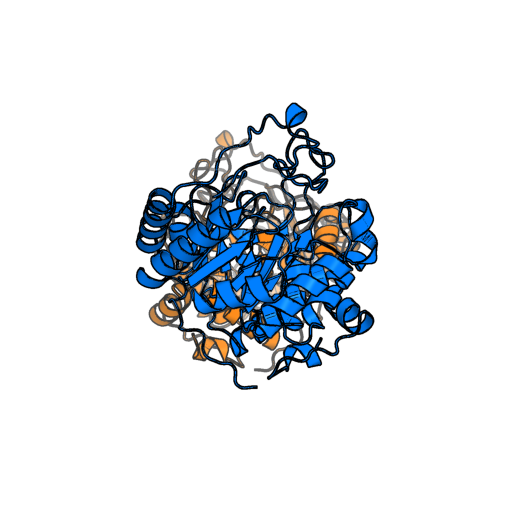C 1
ATOM 2528 O O . VAL A 1 332 ? 4.762 -27.922 9.797 1 38.28 332 VAL A O 1
ATOM 2531 N N . GLU A 1 333 ? 5.734 -27.703 11.617 1 31.38 333 GLU A N 1
ATOM 2532 C CA . GLU A 1 333 ? 5.078 -28.906 12.133 1 31.38 333 GLU A CA 1
ATOM 2533 C C . GLU A 1 333 ? 3.598 -28.641 12.414 1 31.38 333 GLU A C 1
ATOM 2535 O O . GLU A 1 333 ? 3.242 -27.625 13.023 1 31.38 333 GLU A O 1
ATOM 2540 N N . ALA A 1 334 ? 2.977 -29.406 11.734 1 29.72 334 ALA A N 1
ATOM 2541 C CA . ALA A 1 334 ? 1.578 -29.438 12.156 1 29.72 334 ALA A CA 1
ATOM 2542 C C . ALA A 1 334 ? 1.45 -29.922 13.594 1 29.72 334 ALA A C 1
ATOM 2544 O O . ALA A 1 334 ? 2.129 -30.875 13.992 1 29.72 334 ALA A O 1
ATOM 2545 N N . MET B 1 1 ? 12.922 0.134 18.375 1 88 1 MET B N 1
ATOM 2546 C CA . MET B 1 1 ? 11.656 -0.119 17.688 1 88 1 MET B CA 1
ATOM 2547 C C . MET B 1 1 ? 10.742 -0.983 18.547 1 88 1 MET B C 1
ATOM 2549 O O . MET B 1 1 ? 9.562 -0.654 18.734 1 88 1 MET B O 1
ATOM 2553 N N . ALA B 1 2 ? 11.289 -2.057 19.125 1 86.5 2 ALA B N 1
ATOM 2554 C CA . ALA B 1 2 ? 10.461 -2.941 19.953 1 86.5 2 ALA B CA 1
ATOM 2555 C C . ALA B 1 2 ? 9.828 -2.18 21.109 1 86.5 2 ALA B C 1
ATOM 2557 O O . ALA B 1 2 ? 8.656 -2.391 21.438 1 86.5 2 ALA B O 1
ATOM 2558 N N . GLU B 1 3 ? 10.578 -1.35 21.734 1 87.19 3 GLU B N 1
ATOM 2559 C CA . GLU B 1 3 ? 10.062 -0.547 22.844 1 87.19 3 GLU B CA 1
ATOM 2560 C C . GLU B 1 3 ? 8.977 0.415 22.375 1 87.19 3 GLU B C 1
ATOM 2562 O O . GLU B 1 3 ? 7.949 0.568 23.031 1 87.19 3 GLU B O 1
ATOM 2567 N N . ALA B 1 4 ? 9.242 1.026 21.281 1 93.06 4 ALA B N 1
ATOM 2568 C CA . ALA B 1 4 ? 8.266 1.962 20.734 1 93.06 4 ALA B CA 1
ATOM 2569 C C . ALA B 1 4 ? 6.953 1.252 20.391 1 93.06 4 ALA B C 1
ATOM 2571 O O . ALA B 1 4 ? 5.871 1.771 20.672 1 93.06 4 ALA B O 1
ATOM 2572 N N . VAL B 1 5 ? 7.047 0.094 19.875 1 92.94 5 VAL B N 1
ATOM 2573 C CA . VAL B 1 5 ? 5.891 -0.673 19.422 1 92.94 5 VAL B CA 1
ATOM 2574 C C . VAL B 1 5 ? 5.105 -1.172 20.641 1 92.94 5 VAL B C 1
ATOM 2576 O O . VAL B 1 5 ? 3.879 -1.3 20.578 1 92.94 5 VAL B O 1
ATOM 2579 N N . ALA B 1 6 ? 5.711 -1.366 21.734 1 92.31 6 ALA B N 1
ATOM 2580 C CA . ALA B 1 6 ? 5.082 -1.921 22.938 1 92.31 6 ALA B CA 1
ATOM 2581 C C . ALA B 1 6 ? 4.477 -0.818 23.797 1 92.31 6 ALA B C 1
ATOM 2583 O O . ALA B 1 6 ? 3.889 -1.095 24.844 1 92.31 6 ALA B O 1
ATOM 2584 N N . ALA B 1 7 ? 4.59 0.36 23.359 1 92 7 ALA B N 1
ATOM 2585 C CA . ALA B 1 7 ? 4.16 1.501 24.172 1 92 7 ALA B CA 1
ATOM 2586 C C . ALA B 1 7 ? 2.678 1.405 24.516 1 92 7 ALA B C 1
ATOM 2588 O O . ALA B 1 7 ? 1.864 1.014 23.672 1 92 7 ALA B O 1
ATOM 2589 N N . THR B 1 8 ? 2.301 1.759 25.734 1 94.06 8 THR B N 1
ATOM 2590 C CA . THR B 1 8 ? 0.912 1.838 26.172 1 94.06 8 THR B CA 1
ATOM 2591 C C . THR B 1 8 ? 0.533 3.275 26.516 1 94.06 8 THR B C 1
ATOM 2593 O O . THR B 1 8 ? -0.636 3.572 26.766 1 94.06 8 THR B O 1
ATOM 2596 N N . LYS B 1 9 ? 1.621 4.078 26.562 1 94.75 9 LYS B N 1
ATOM 2597 C CA . LYS B 1 9 ? 1.44 5.516 26.75 1 94.75 9 LYS B CA 1
ATOM 2598 C C . LYS B 1 9 ? 2.5 6.305 25.984 1 94.75 9 LYS B C 1
ATOM 2600 O O . LYS B 1 9 ? 3.596 5.805 25.734 1 94.75 9 LYS B O 1
ATOM 2605 N N . PRO B 1 10 ? 2.201 7.543 25.703 1 95.75 10 PRO B N 1
ATOM 2606 C CA . PRO B 1 10 ? 3.197 8.367 25.016 1 95.75 10 PRO B CA 1
ATOM 2607 C C . PRO B 1 10 ? 4.363 8.758 25.922 1 95.75 10 PRO B C 1
ATOM 2609 O O . PRO B 1 10 ? 4.207 8.82 27.156 1 95.75 10 PRO B O 1
ATOM 2612 N N . ARG B 1 11 ? 5.48 8.992 25.344 1 96.44 11 ARG B N 1
ATOM 2613 C CA . ARG B 1 11 ? 6.625 9.594 26.016 1 96.44 11 ARG B CA 1
ATOM 2614 C C . ARG B 1 11 ? 7.219 10.727 25.188 1 96.44 11 ARG B C 1
ATOM 2616 O O . ARG B 1 11 ? 7.086 10.734 23.953 1 96.44 11 ARG B O 1
ATOM 2623 N N . ASN B 1 12 ? 7.957 11.664 25.828 1 96.75 12 ASN B N 1
ATOM 2624 C CA . ASN B 1 12 ? 8.445 12.852 25.125 1 96.75 12 ASN B CA 1
ATOM 2625 C C . ASN B 1 12 ? 9.961 12.984 25.234 1 96.75 12 ASN B C 1
ATOM 2627 O O . ASN B 1 12 ? 10.508 14.07 25.062 1 96.75 12 ASN B O 1
ATOM 2631 N N . ASN B 1 13 ? 10.617 11.977 25.609 1 97.94 13 ASN B N 1
ATOM 2632 C CA . ASN B 1 13 ? 12.062 12.055 25.828 1 97.94 13 ASN B CA 1
ATOM 2633 C C . ASN B 1 13 ? 12.836 11.32 24.75 1 97.94 13 ASN B C 1
ATOM 2635 O O . ASN B 1 13 ? 13.859 10.703 25.016 1 97.94 13 ASN B O 1
ATOM 2639 N N . TRP B 1 14 ? 12.305 11.289 23.594 1 98.38 14 TRP B N 1
ATOM 2640 C CA . TRP B 1 14 ? 13 10.672 22.469 1 98.38 14 TRP B CA 1
ATOM 2641 C C . TRP B 1 14 ? 14.32 11.375 22.188 1 98.38 14 TRP B C 1
ATOM 2643 O O . TRP B 1 14 ? 14.406 12.609 22.266 1 98.38 14 TRP B O 1
ATOM 2653 N N . THR B 1 15 ? 15.32 10.609 21.828 1 98.44 15 THR B N 1
ATOM 2654 C CA . THR B 1 15 ? 16.562 11.18 21.297 1 98.44 15 THR B CA 1
ATOM 2655 C C . THR B 1 15 ? 16.625 11.047 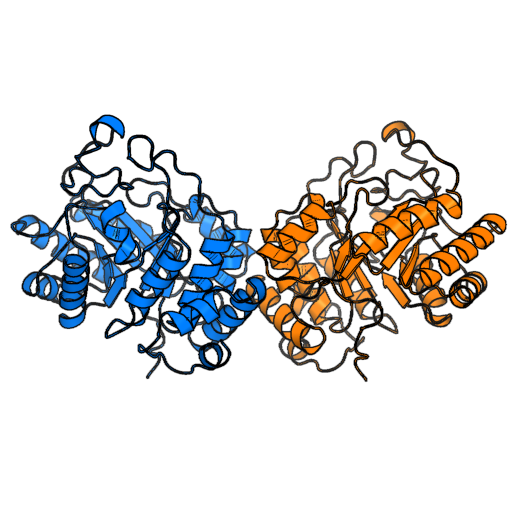19.781 1 98.44 15 THR B C 1
ATOM 2657 O O . THR B 1 15 ? 15.922 10.211 19.203 1 98.44 15 THR B O 1
ATOM 2660 N N . ARG B 1 16 ? 17.438 11.82 19.156 1 98.25 16 ARG B N 1
ATOM 2661 C CA . ARG B 1 16 ? 17.609 11.742 17.703 1 98.25 16 ARG B CA 1
ATOM 2662 C C . ARG B 1 16 ? 18.125 10.367 17.281 1 98.25 16 ARG B C 1
ATOM 2664 O O . ARG B 1 16 ? 17.75 9.852 16.234 1 98.25 16 ARG B O 1
ATOM 2671 N N . GLU B 1 17 ? 18.969 9.844 18.125 1 98.25 17 GLU B N 1
ATOM 2672 C CA . GLU B 1 17 ? 19.516 8.523 17.828 1 98.25 17 GLU B CA 1
ATOM 2673 C C . GLU B 1 17 ? 18.438 7.449 17.844 1 98.25 17 GLU B C 1
ATOM 2675 O O . GLU B 1 17 ? 18.406 6.582 16.969 1 98.25 17 GLU B O 1
ATOM 2680 N N . GLU B 1 18 ? 17.594 7.512 18.875 1 98.44 18 GLU B N 1
ATOM 2681 C CA . GLU B 1 18 ? 16.469 6.574 18.953 1 98.44 18 GLU B CA 1
ATOM 2682 C C . GLU B 1 18 ? 15.562 6.699 17.75 1 98.44 18 GLU B C 1
ATOM 2684 O O . GLU B 1 18 ? 15.133 5.695 17.172 1 98.44 18 GLU B O 1
ATOM 2689 N N . ILE B 1 19 ? 15.273 7.902 17.375 1 98.81 19 ILE B N 1
ATOM 2690 C CA . ILE B 1 19 ? 14.375 8.164 16.25 1 98.81 19 ILE B CA 1
ATOM 2691 C C . ILE B 1 19 ? 15 7.668 14.953 1 98.81 19 ILE B C 1
ATOM 2693 O O . ILE B 1 19 ? 14.328 7.035 14.133 1 98.81 19 ILE B O 1
ATOM 2697 N N . ALA B 1 20 ? 16.281 7.984 14.781 1 98.62 20 ALA B N 1
ATOM 2698 C CA . ALA B 1 20 ? 16.984 7.512 13.594 1 98.62 20 ALA B CA 1
ATOM 2699 C C . ALA B 1 20 ? 16.953 5.988 13.508 1 98.62 20 ALA B C 1
ATOM 2701 O O . ALA B 1 20 ? 16.766 5.418 12.43 1 98.62 20 ALA B O 1
ATOM 2702 N N . ALA B 1 21 ? 17.156 5.336 14.625 1 98.38 21 ALA B N 1
ATOM 2703 C CA . ALA B 1 21 ? 17.141 3.875 14.664 1 98.38 21 ALA B CA 1
ATOM 2704 C C . ALA B 1 21 ? 15.789 3.322 14.203 1 98.38 21 ALA B C 1
ATOM 2706 O O . ALA B 1 21 ? 15.734 2.277 13.555 1 98.38 21 ALA B O 1
ATOM 2707 N N . ILE B 1 22 ? 14.758 3.994 14.539 1 98.62 22 ILE B N 1
ATOM 2708 C CA . ILE B 1 22 ? 13.422 3.6 14.117 1 98.62 22 ILE B CA 1
ATOM 2709 C C . ILE B 1 22 ? 13.219 3.951 12.648 1 98.62 22 ILE B C 1
ATOM 2711 O O . ILE B 1 22 ? 12.789 3.109 11.852 1 98.62 22 ILE B O 1
ATOM 2715 N N . TYR B 1 23 ? 13.617 5.156 12.258 1 98.62 23 TYR B N 1
ATOM 2716 C CA . TYR B 1 23 ? 13.391 5.746 10.938 1 98.62 23 TYR B CA 1
ATOM 2717 C C . TYR B 1 23 ? 14.023 4.895 9.844 1 98.62 23 TYR B C 1
ATOM 2719 O O . TYR B 1 23 ? 13.477 4.777 8.75 1 98.62 23 TYR B O 1
ATOM 2727 N N . TYR B 1 24 ? 15.102 4.262 10.156 1 98 24 TYR B N 1
ATOM 2728 C CA . TYR B 1 24 ? 15.859 3.572 9.125 1 98 24 TYR B CA 1
ATOM 2729 C C . TYR B 1 24 ? 15.586 2.072 9.148 1 98 24 TYR B C 1
ATOM 2731 O O . TYR B 1 24 ? 16.281 1.295 8.492 1 98 24 TYR B O 1
ATOM 2739 N N . GLN B 1 25 ? 14.641 1.627 9.93 1 97.88 25 GLN B N 1
ATOM 2740 C CA . GLN B 1 25 ? 14.211 0.232 9.875 1 97.88 25 GLN B CA 1
ATOM 2741 C C . GLN B 1 25 ? 13.695 -0.13 8.492 1 97.88 25 GLN B C 1
ATOM 2743 O O . GLN B 1 25 ? 13.32 0.75 7.711 1 97.88 25 GLN B O 1
ATOM 2748 N N . PRO B 1 26 ? 13.688 -1.449 8.094 1 97.88 26 PRO B N 1
ATOM 2749 C CA . PRO B 1 26 ? 13.062 -1.847 6.832 1 97.88 26 PRO B CA 1
ATOM 2750 C C . PRO B 1 26 ? 11.633 -1.325 6.688 1 97.88 26 PRO B C 1
ATOM 2752 O O . PRO B 1 26 ? 10.828 -1.469 7.609 1 97.88 26 PRO B O 1
ATOM 2755 N N . LEU B 1 27 ? 11.336 -0.748 5.598 1 98.56 27 LEU B N 1
ATOM 2756 C CA . LEU B 1 27 ? 10.18 0.132 5.453 1 98.56 27 LEU B CA 1
ATOM 2757 C C . LEU B 1 27 ? 8.883 -0.636 5.668 1 98.56 27 LEU B C 1
ATOM 2759 O O . LEU B 1 27 ? 7.969 -0.148 6.344 1 98.56 27 LEU B O 1
ATOM 2763 N N . LEU B 1 28 ? 8.758 -1.839 5.078 1 98.5 28 LEU B N 1
ATOM 2764 C CA . LEU B 1 28 ? 7.52 -2.582 5.258 1 98.5 28 LEU B CA 1
ATOM 2765 C C . LEU B 1 28 ? 7.352 -3.018 6.707 1 98.5 28 LEU B C 1
ATOM 2767 O O . LEU B 1 28 ? 6.23 -3.037 7.23 1 98.5 28 LEU B O 1
ATOM 2771 N N . GLU B 1 29 ? 8.453 -3.406 7.328 1 98.06 29 GLU B N 1
ATOM 2772 C CA . GLU B 1 29 ? 8.398 -3.746 8.75 1 98.06 29 GLU B CA 1
ATOM 2773 C C . GLU B 1 29 ? 8.008 -2.535 9.586 1 98.06 29 GLU B C 1
ATOM 2775 O O . GLU B 1 29 ? 7.176 -2.641 10.492 1 98.06 29 GLU B O 1
ATOM 2780 N N . LEU B 1 30 ? 8.648 -1.438 9.266 1 98.62 30 LEU B N 1
ATOM 2781 C CA . LEU B 1 30 ? 8.32 -0.188 9.938 1 98.62 30 LEU B CA 1
ATOM 2782 C C . LEU B 1 30 ? 6.832 0.127 9.797 1 98.62 30 LEU B C 1
ATOM 2784 O O . LEU B 1 30 ? 6.176 0.491 10.773 1 98.62 30 LEU B O 1
ATOM 2788 N N . THR B 1 31 ? 6.281 -0.044 8.633 1 98.75 31 THR B N 1
ATOM 2789 C CA . THR B 1 31 ? 4.879 0.22 8.328 1 98.75 31 THR B CA 1
ATOM 2790 C C . THR B 1 31 ? 3.969 -0.709 9.125 1 98.75 31 THR B C 1
ATOM 2792 O O . THR B 1 31 ? 2.982 -0.265 9.719 1 98.75 31 THR B O 1
ATOM 2795 N N . TYR B 1 32 ? 4.32 -1.965 9.18 1 98.5 32 TYR B N 1
ATOM 2796 C CA . TYR B 1 32 ? 3.52 -2.934 9.922 1 98.5 32 TYR B CA 1
ATOM 2797 C C . TYR B 1 32 ? 3.514 -2.607 11.406 1 98.5 32 TYR B C 1
ATOM 2799 O O . TYR B 1 32 ? 2.459 -2.625 12.047 1 98.5 32 TYR B O 1
ATOM 2807 N N . GLN B 1 33 ? 4.699 -2.336 11.969 1 98.44 33 GLN B N 1
ATOM 2808 C CA . GLN B 1 33 ? 4.824 -2.072 13.398 1 98.44 33 GLN B CA 1
ATOM 2809 C C . GLN B 1 33 ? 4.066 -0.807 13.789 1 98.44 33 GLN B C 1
ATOM 2811 O O . GLN B 1 33 ? 3.379 -0.781 14.812 1 98.44 33 GLN B O 1
ATOM 2816 N N . SER B 1 34 ? 4.203 0.166 12.969 1 98.62 34 SER B N 1
ATOM 2817 C CA . SER B 1 34 ? 3.477 1.396 13.266 1 98.62 34 SER B CA 1
ATOM 2818 C C . SER B 1 34 ? 1.969 1.177 13.188 1 98.62 34 SER B C 1
ATOM 2820 O O . SER B 1 34 ? 1.215 1.717 14 1 98.62 34 SER B O 1
ATOM 2822 N N . GLY B 1 35 ? 1.527 0.401 12.172 1 98.19 35 GLY B N 1
ATOM 2823 C CA . GLY B 1 35 ? 0.121 0.043 12.086 1 98.19 35 GLY B CA 1
ATOM 2824 C C . GLY B 1 35 ? -0.372 -0.735 13.297 1 98.19 35 GLY B C 1
ATOM 2825 O O . GLY B 1 35 ? -1.512 -0.559 13.734 1 98.19 35 GLY B O 1
ATOM 2826 N N . SER B 1 36 ? 0.477 -1.588 13.812 1 97.88 36 SER B N 1
ATOM 2827 C CA . SER B 1 36 ? 0.126 -2.373 14.992 1 97.88 36 SER B CA 1
ATOM 2828 C C . SER B 1 36 ? -0.046 -1.481 16.219 1 97.88 36 SER B C 1
ATOM 2830 O O . SER B 1 36 ? -1.007 -1.636 16.969 1 97.88 36 SER B O 1
ATOM 2832 N N . LEU B 1 37 ? 0.872 -0.569 16.359 1 98.25 37 LEU B N 1
ATOM 2833 C CA . LEU B 1 37 ? 0.747 0.36 17.469 1 98.25 37 LEU B CA 1
ATOM 2834 C C . LEU B 1 37 ? -0.488 1.24 17.312 1 98.25 37 LEU B C 1
ATOM 2836 O O . LEU B 1 37 ? -1.181 1.53 18.297 1 98.25 37 LEU B O 1
ATOM 2840 N N . HIS B 1 38 ? -0.756 1.678 16.094 1 98.06 38 HIS B N 1
ATOM 2841 C CA . HIS B 1 38 ? -1.92 2.502 15.781 1 98.06 38 HIS B CA 1
ATOM 2842 C C . HIS B 1 38 ? -3.193 1.89 16.359 1 98.06 38 HIS B C 1
ATOM 2844 O O . HIS B 1 38 ? -4.012 2.594 16.953 1 98.06 38 HIS B O 1
ATOM 2850 N N . ARG B 1 39 ? -3.334 0.624 16.281 1 96.69 39 ARG B N 1
ATOM 2851 C CA . ARG B 1 39 ? -4.551 -0.1 16.641 1 96.69 39 ARG B CA 1
ATOM 2852 C C . ARG B 1 39 ? -4.738 -0.134 18.156 1 96.69 39 ARG B C 1
ATOM 2854 O O . ARG B 1 39 ? -5.84 -0.413 18.641 1 96.69 39 ARG B O 1
ATOM 2861 N N . ARG B 1 40 ? -3.705 0.102 18.891 1 96.38 40 ARG B N 1
ATOM 2862 C CA . ARG B 1 40 ? -3.799 0.151 20.344 1 96.38 40 ARG B CA 1
ATOM 2863 C C . ARG B 1 40 ? -4.348 1.493 20.812 1 96.38 40 ARG B C 1
ATOM 2865 O O . ARG B 1 40 ? -4.953 1.582 21.875 1 96.38 40 ARG B O 1
ATOM 2872 N N . PHE B 1 41 ? -4.203 2.49 19.984 1 96.75 41 PHE B N 1
ATOM 2873 C CA . PHE B 1 41 ? -4.52 3.838 20.438 1 96.75 41 PHE B CA 1
ATOM 2874 C C . PHE B 1 41 ? -5.703 4.406 19.672 1 96.75 41 PHE B C 1
ATOM 2876 O O . PHE B 1 41 ? -6.316 5.387 20.094 1 96.75 41 PHE B O 1
ATOM 2883 N N . HIS B 1 42 ? -5.98 3.838 18.562 1 96.31 42 HIS B N 1
ATOM 2884 C CA . HIS B 1 42 ? -7.023 4.352 17.672 1 96.31 42 HIS B CA 1
ATOM 2885 C C . HIS B 1 42 ? -7.863 3.219 17.094 1 96.31 42 HIS B C 1
ATOM 2887 O O . HIS B 1 42 ? -7.422 2.068 17.062 1 96.31 42 HIS B O 1
ATOM 2893 N N . ALA B 1 43 ? -9.102 3.52 16.688 1 94.19 43 ALA B N 1
ATOM 2894 C CA . ALA B 1 43 ? -9.875 2.574 15.891 1 94.19 43 ALA B CA 1
ATOM 2895 C C . ALA B 1 43 ? -9.289 2.438 14.484 1 94.19 43 ALA B C 1
ATOM 2897 O O . ALA B 1 43 ? -9.203 3.418 13.742 1 94.19 43 ALA B O 1
ATOM 2898 N N . PRO B 1 44 ? -9.039 1.117 14.273 1 90.31 44 PRO B N 1
ATOM 2899 C CA . PRO B 1 44 ? -8.477 0.965 12.938 1 90.31 44 PRO B CA 1
ATOM 2900 C C . PRO B 1 44 ? -9.5 1.202 11.828 1 90.31 44 PRO B C 1
ATOM 2902 O O . PRO B 1 44 ? -10.688 0.914 12.016 1 90.31 44 PRO B O 1
ATOM 2905 N N . GLY B 1 45 ? -9.367 1.929 10.805 1 93.06 45 GLY B N 1
ATOM 2906 C CA . GLY B 1 45 ? -10.242 2.164 9.664 1 93.06 45 GLY B CA 1
ATOM 2907 C C . GLY B 1 45 ? -10.914 3.521 9.695 1 93.06 45 GLY B C 1
ATOM 2908 O O . GLY B 1 45 ? -11.594 3.906 8.742 1 93.06 45 GLY B O 1
ATOM 2909 N N . GLU B 1 46 ? -10.852 4.105 10.898 1 96 46 GLU B N 1
ATOM 2910 C CA . GLU B 1 46 ? -11.438 5.438 11 1 96 46 GLU B CA 1
ATOM 2911 C C . GLU B 1 46 ? -10.453 6.512 10.547 1 96 46 GLU B C 1
ATOM 2913 O O . GLU B 1 46 ? -9.273 6.48 10.922 1 96 46 GLU B O 1
ATOM 2918 N N . VAL B 1 47 ? -10.961 7.406 9.766 1 97.62 47 VAL B N 1
ATOM 2919 C CA . VAL B 1 47 ? -10.164 8.516 9.25 1 97.62 47 VAL B CA 1
ATOM 2920 C C . VAL B 1 47 ? -10.914 9.828 9.438 1 97.62 47 VAL B C 1
ATOM 2922 O O . VAL B 1 47 ? -12.078 9.945 9.047 1 97.62 47 VAL B O 1
ATOM 2925 N N . GLN B 1 48 ? -10.312 10.742 10.055 1 97.06 48 GLN B N 1
ATOM 2926 C CA . GLN B 1 48 ? -10.938 12.047 10.227 1 97.06 48 GLN B CA 1
ATOM 2927 C C . GLN B 1 48 ? -10.945 12.836 8.922 1 97.06 48 GLN B C 1
ATOM 2929 O O . GLN B 1 48 ? -9.914 12.93 8.242 1 97.06 48 GLN B O 1
ATOM 2934 N N . LEU B 1 49 ? -12.086 13.398 8.625 1 96.94 49 LEU B N 1
ATOM 2935 C CA . LEU B 1 49 ? -12.234 14.273 7.465 1 96.94 49 LEU B CA 1
ATOM 2936 C C . LEU B 1 49 ? -12.211 15.742 7.887 1 96.94 49 LEU B C 1
ATOM 2938 O O . LEU B 1 49 ? -13.023 16.156 8.719 1 96.94 49 LEU B O 1
ATOM 2942 N N . CYS B 1 50 ? -11.281 16.422 7.305 1 96.81 50 CYS B N 1
ATOM 2943 C CA . CYS B 1 50 ? -11.148 17.859 7.578 1 96.81 50 CYS B CA 1
ATOM 2944 C C . CYS B 1 50 ? -11.266 18.672 6.297 1 96.81 50 CYS B C 1
ATOM 2946 O O . CYS B 1 50 ? -10.859 18.219 5.227 1 96.81 50 CYS B O 1
ATOM 2948 N N . THR B 1 51 ? -11.852 19.812 6.426 1 97.31 51 THR B N 1
ATOM 2949 C CA . THR B 1 51 ? -11.914 20.75 5.316 1 97.31 51 THR B CA 1
ATOM 2950 C C . THR B 1 51 ? -11.211 22.062 5.676 1 97.31 51 THR B C 1
ATOM 2952 O O . THR B 1 51 ? -11.352 22.547 6.797 1 97.31 51 THR B O 1
ATOM 2955 N N . LEU B 1 52 ? -10.461 22.531 4.734 1 97.69 52 LEU B N 1
ATOM 2956 C CA . LEU B 1 52 ? -9.68 23.734 4.934 1 97.69 52 LEU B CA 1
ATOM 2957 C C . LEU B 1 52 ? -10.125 24.828 3.973 1 97.69 52 LEU B C 1
ATOM 2959 O O . LEU B 1 52 ? -10.242 24.594 2.768 1 97.69 52 LEU B O 1
ATOM 2963 N N . MET B 1 53 ? -10.391 26 4.531 1 97.56 53 MET B N 1
ATOM 2964 C CA . MET B 1 53 ? -10.75 27.172 3.732 1 97.56 53 MET B CA 1
ATOM 2965 C C . MET B 1 53 ? -9.727 28.297 3.908 1 97.56 53 MET B C 1
ATOM 2967 O O . MET B 1 53 ? -9.297 28.578 5.027 1 97.56 53 MET B O 1
ATOM 2971 N N . ASN B 1 54 ? -9.328 28.844 2.779 1 97.5 54 ASN B N 1
ATOM 2972 C CA . ASN B 1 54 ? -8.547 30.078 2.809 1 97.5 54 ASN B CA 1
ATOM 2973 C C . ASN B 1 54 ? -9.414 31.281 3.098 1 97.5 54 ASN B C 1
ATOM 2975 O O . ASN B 1 54 ? -10.195 31.719 2.244 1 97.5 54 ASN B O 1
ATOM 2979 N N . ILE B 1 55 ? -9.234 31.891 4.262 1 97.88 55 ILE B N 1
ATOM 2980 C CA . ILE B 1 55 ? -10.164 32.969 4.613 1 97.88 55 ILE B CA 1
ATOM 2981 C C . ILE B 1 55 ? -9.5 34.312 4.367 1 97.88 55 ILE B C 1
ATOM 2983 O O . ILE B 1 55 ? -10.172 35.344 4.387 1 97.88 55 ILE B O 1
ATOM 2987 N N . LYS B 1 56 ? -8.266 34.375 4.215 1 97.44 56 LYS B N 1
ATOM 2988 C CA . LYS B 1 56 ? -7.469 35.5 3.729 1 97.44 56 LYS B CA 1
ATOM 2989 C C . LYS B 1 56 ? -6.371 35.031 2.777 1 97.44 56 LYS B C 1
ATOM 2991 O O . LYS B 1 56 ? -5.41 34.375 3.203 1 97.44 56 LYS B O 1
ATOM 2996 N N . THR B 1 57 ? -6.445 35.5 1.511 1 97.19 57 THR B N 1
ATOM 2997 C CA . THR B 1 57 ? -5.578 34.969 0.468 1 97.19 57 THR B CA 1
ATOM 2998 C C . THR B 1 57 ? -4.457 35.938 0.136 1 97.19 57 THR B C 1
ATOM 3000 O O . THR B 1 57 ? -4.703 37.156 -0.023 1 97.19 57 THR B O 1
ATOM 3003 N N . GLY B 1 58 ? -3.25 35.438 0.076 1 96.94 58 GLY B N 1
ATOM 3004 C CA . GLY B 1 58 ? -2.135 36.188 -0.457 1 96.94 58 GLY B CA 1
ATOM 3005 C C . GLY B 1 58 ? -1.727 37.344 0.437 1 96.94 58 GLY B C 1
ATOM 3006 O O . GLY B 1 58 ? -2.295 37.562 1.514 1 96.94 58 GLY B O 1
ATOM 3007 N N . GLY B 1 59 ? -0.608 38.031 0.021 1 96.5 59 GLY B N 1
ATOM 3008 C CA . GLY B 1 59 ? -0.157 39.25 0.667 1 96.5 59 GLY B CA 1
ATOM 3009 C C . GLY B 1 59 ? 0.652 39 1.925 1 96.5 59 GLY B C 1
ATOM 3010 O O . GLY B 1 59 ? 0.95 39.938 2.678 1 96.5 59 GLY B O 1
ATOM 3011 N N . CYS B 1 60 ? 1.008 37.812 2.174 1 97.56 60 CYS B N 1
ATOM 3012 C CA . CYS B 1 60 ? 1.792 37.5 3.363 1 97.56 60 CYS B CA 1
ATOM 3013 C C . CYS B 1 60 ? 3.203 38.062 3.25 1 97.56 60 CYS B C 1
ATOM 3015 O O . CYS B 1 60 ? 3.857 37.906 2.217 1 97.56 60 CYS B O 1
ATOM 3017 N N . SER B 1 61 ? 3.709 38.625 4.27 1 97.19 61 SER B N 1
ATOM 3018 C CA . SER B 1 61 ? 5.004 39.312 4.238 1 97.19 61 SER B CA 1
ATOM 3019 C C . SER B 1 61 ? 6.148 38.312 4.422 1 97.19 61 SER B C 1
ATOM 3021 O O . SER B 1 61 ? 7.316 38.656 4.25 1 97.19 61 SER B O 1
ATOM 3023 N N . GLU B 1 62 ? 5.863 37.031 4.738 1 97.88 62 GLU B N 1
ATOM 3024 C CA . GLU B 1 62 ? 6.887 36.031 4.941 1 97.88 62 GLU B CA 1
ATOM 3025 C C . GLU B 1 62 ? 7.496 35.594 3.613 1 97.88 62 GLU B C 1
ATOM 3027 O O . GLU B 1 62 ? 6.875 35.719 2.559 1 97.88 62 GLU B O 1
ATOM 3032 N N . ASP B 1 63 ? 8.688 35.031 3.674 1 98 63 ASP B N 1
ATOM 3033 C CA . ASP B 1 63 ? 9.391 34.625 2.457 1 98 63 ASP B CA 1
ATOM 3034 C C . ASP B 1 63 ? 9.484 33.094 2.344 1 98 63 ASP B C 1
ATOM 3036 O O . ASP B 1 63 ? 10.484 32.562 1.854 1 98 63 ASP B O 1
ATOM 3040 N N . CYS B 1 64 ? 8.508 32.438 2.938 1 98 64 CYS B N 1
ATOM 3041 C CA . CYS B 1 64 ? 8.516 30.984 2.818 1 98 64 CYS B CA 1
ATOM 3042 C C . CYS B 1 64 ? 8.703 30.562 1.369 1 98 64 CYS B C 1
ATOM 3044 O O . CYS B 1 64 ? 7.887 30.891 0.509 1 98 64 CYS B O 1
ATOM 3046 N N . SER B 1 65 ? 9.656 29.734 1.041 1 98.25 65 SER B N 1
ATOM 3047 C CA . SER B 1 65 ? 10.117 29.438 -0.311 1 98.25 65 SER B CA 1
ATOM 3048 C C . SER B 1 65 ? 9.109 28.562 -1.055 1 98.25 65 SER B C 1
ATOM 3050 O O . SER B 1 65 ? 9.172 28.438 -2.279 1 98.25 65 SER B O 1
ATOM 3052 N N . TYR B 1 66 ? 8.188 27.938 -0.339 1 97.5 66 TYR B N 1
ATOM 3053 C CA . TYR B 1 66 ? 7.219 27.031 -0.942 1 97.5 66 TYR B CA 1
ATOM 3054 C C . TYR B 1 66 ? 5.867 27.703 -1.126 1 97.5 66 TYR B C 1
ATOM 3056 O O . TYR B 1 66 ? 4.961 27.141 -1.738 1 97.5 66 TYR B O 1
ATOM 3064 N N . CYS B 1 67 ? 5.637 28.875 -0.602 1 97.25 67 CYS B N 1
ATOM 3065 C CA . CYS B 1 67 ? 4.289 29.391 -0.405 1 97.25 67 CYS B CA 1
ATOM 3066 C C . CYS B 1 67 ? 3.939 30.406 -1.482 1 97.25 67 CYS B C 1
ATOM 3068 O O . CYS B 1 67 ? 4.555 31.484 -1.558 1 97.25 67 CYS B O 1
ATOM 3070 N N . ALA B 1 68 ? 2.92 30.203 -2.213 1 96.31 68 ALA B N 1
ATOM 3071 C CA . ALA B 1 68 ? 2.475 31.109 -3.268 1 96.31 68 ALA B CA 1
ATOM 3072 C C . ALA B 1 68 ? 1.836 32.375 -2.678 1 96.31 68 ALA B C 1
ATOM 3074 O O . ALA B 1 68 ? 1.626 33.344 -3.385 1 96.31 68 ALA B O 1
ATOM 3075 N N . GLN B 1 69 ? 1.537 32.312 -1.452 1 97.38 69 GLN B N 1
ATOM 3076 C CA . GLN B 1 69 ? 0.809 33.438 -0.84 1 97.38 69 GLN B CA 1
ATOM 3077 C C . GLN B 1 69 ? 1.764 34.531 -0.361 1 97.38 69 GLN B C 1
ATOM 3079 O O . GLN B 1 69 ? 1.327 35.594 0.092 1 97.38 69 GLN B O 1
ATOM 3084 N N . SER B 1 70 ? 3.066 34.25 -0.409 1 97.62 70 SER B N 1
ATOM 3085 C CA . SER B 1 70 ? 4.059 35.25 -0.083 1 97.62 70 SER B CA 1
ATOM 3086 C C . SER B 1 70 ? 4.004 36.438 -1.069 1 97.62 70 SER B C 1
ATOM 3088 O O . SER B 1 70 ? 4.031 36.219 -2.283 1 97.62 70 SER B O 1
ATOM 3090 N N . SER B 1 71 ? 3.99 37.594 -0.533 1 97 71 SER B N 1
ATOM 3091 C CA . SER B 1 71 ? 3.982 38.75 -1.397 1 97 71 SER B CA 1
ATOM 3092 C C . SER B 1 71 ? 5.277 38.875 -2.191 1 97 71 SER B C 1
ATOM 3094 O O . SER B 1 71 ? 5.316 39.5 -3.244 1 97 71 SER B O 1
ATOM 3096 N N . ARG B 1 72 ? 6.289 38.219 -1.719 1 96.44 72 ARG B N 1
ATOM 3097 C CA . ARG B 1 72 ? 7.594 38.25 -2.369 1 96.44 72 ARG B CA 1
ATOM 3098 C C . ARG B 1 72 ? 7.547 37.562 -3.73 1 96.44 72 ARG B C 1
ATOM 3100 O O . ARG B 1 72 ? 8.367 37.844 -4.605 1 96.44 72 ARG B O 1
ATOM 3107 N N . TYR B 1 73 ? 6.613 36.688 -3.873 1 97.19 73 TYR B N 1
ATOM 3108 C CA . TYR B 1 73 ? 6.59 35.906 -5.098 1 97.19 73 TYR B CA 1
ATOM 3109 C C . TYR B 1 73 ? 5.312 36.156 -5.891 1 97.19 73 TYR B C 1
ATOM 3111 O O . TYR B 1 73 ? 5.02 35.469 -6.859 1 97.19 73 TYR B O 1
ATOM 3119 N N . SER B 1 74 ? 4.52 37.094 -5.512 1 96 74 SER B N 1
ATOM 3120 C CA . SER B 1 74 ? 3.18 37.312 -6.051 1 96 74 SER B CA 1
ATOM 3121 C C . SER B 1 74 ? 3.225 37.594 -7.547 1 96 74 SER B C 1
ATOM 3123 O O . SER B 1 74 ? 2.367 37.125 -8.297 1 96 74 SER B O 1
ATOM 3125 N N . LYS B 1 75 ? 4.172 38.312 -7.973 1 96.25 75 LYS B N 1
ATOM 3126 C CA . LYS B 1 75 ? 4.281 38.656 -9.391 1 96.25 75 LYS B CA 1
ATOM 3127 C C . LYS B 1 75 ? 4.543 37.406 -10.227 1 96.25 75 LYS B C 1
ATOM 3129 O O . LYS B 1 75 ? 3.986 37.25 -11.32 1 96.25 75 LYS B O 1
ATOM 3134 N N . ASP B 1 76 ? 5.297 36.562 -9.742 1 96.75 76 ASP B N 1
ATOM 3135 C CA . ASP B 1 76 ? 5.703 35.375 -10.477 1 96.75 76 ASP B CA 1
ATOM 3136 C C . ASP B 1 76 ? 4.641 34.281 -10.383 1 96.75 76 ASP B C 1
ATOM 3138 O O . ASP B 1 76 ? 4.449 33.5 -11.32 1 96.75 76 ASP B O 1
ATOM 3142 N N . THR B 1 77 ? 3.941 34.156 -9.273 1 96.12 77 THR B N 1
ATOM 3143 C CA . THR B 1 77 ? 2.936 33.125 -9.078 1 96.12 77 THR B CA 1
ATOM 3144 C C . THR B 1 77 ? 1.601 33.562 -9.68 1 96.12 77 THR B C 1
ATOM 3146 O O . THR B 1 77 ? 0.75 32.719 -9.969 1 96.12 77 THR B O 1
ATOM 3149 N N . GLY B 1 78 ? 1.428 34.812 -9.742 1 95.88 78 GLY B N 1
ATOM 3150 C CA . GLY B 1 78 ? 0.173 35.344 -10.258 1 95.88 78 GLY B CA 1
ATOM 3151 C C . GLY B 1 78 ? -0.947 35.312 -9.234 1 95.88 78 GLY B C 1
ATOM 3152 O O . GLY B 1 78 ? -2.105 35.594 -9.57 1 95.88 78 GLY B O 1
ATOM 3153 N N . LEU B 1 79 ? -0.683 35.031 -8.023 1 95.56 79 LEU B N 1
ATOM 3154 C CA . LEU B 1 79 ? -1.716 35 -6.992 1 95.56 79 LEU B CA 1
ATOM 3155 C C . LEU B 1 79 ? -2.066 36.375 -6.496 1 95.56 79 LEU B C 1
ATOM 3157 O O . LEU B 1 79 ? -1.202 37.094 -5.992 1 95.56 79 LEU B O 1
ATOM 3161 N N . GLU B 1 80 ? -3.314 36.688 -6.602 1 94.31 80 GLU B N 1
ATOM 3162 C CA . GLU B 1 80 ? -3.787 38 -6.172 1 94.31 80 GLU B CA 1
ATOM 3163 C C . GLU B 1 80 ? -4.266 37.969 -4.723 1 94.31 80 GLU B C 1
ATOM 3165 O O . GLU B 1 80 ? -5.004 37.062 -4.328 1 94.31 80 GLU B O 1
ATOM 3170 N N . ALA B 1 81 ? -3.857 38.969 -3.994 1 95.75 81 ALA B N 1
ATOM 3171 C CA . ALA B 1 81 ? -4.316 39.094 -2.611 1 95.75 81 ALA B CA 1
ATOM 3172 C C . ALA B 1 81 ? -5.801 39.438 -2.557 1 95.75 81 ALA B C 1
ATOM 3174 O O . ALA B 1 81 ? -6.285 40.25 -3.365 1 95.75 81 ALA B O 1
ATOM 3175 N N . LYS B 1 82 ? -6.453 38.844 -1.647 1 95.75 82 LYS B N 1
ATOM 3176 C CA . LYS B 1 82 ? -7.871 39.094 -1.43 1 95.75 82 LYS B CA 1
ATOM 3177 C C . LYS B 1 82 ? -8.141 39.5 0.021 1 95.75 82 LYS B C 1
ATOM 3179 O O . LYS B 1 82 ? -7.383 39.125 0.92 1 95.75 82 LYS B O 1
ATOM 3184 N N . LYS B 1 83 ? -9.211 40.25 0.187 1 94.88 83 LYS B N 1
ATOM 3185 C CA . LYS B 1 83 ? -9.641 40.594 1.538 1 94.88 83 LYS B CA 1
ATOM 3186 C C . LYS B 1 83 ? -10.164 39.375 2.279 1 94.88 83 LYS B C 1
ATOM 3188 O O . LYS B 1 83 ? -10.477 38.344 1.661 1 94.88 83 LYS B O 1
ATOM 3193 N N . MET B 1 84 ? -10.227 39.531 3.543 1 96.69 84 MET B N 1
ATOM 3194 C CA . MET B 1 84 ? -10.719 38.438 4.375 1 96.69 84 MET B CA 1
ATOM 3195 C C . MET B 1 84 ? -12.156 38.094 4.023 1 96.69 84 MET B C 1
ATOM 3197 O O . MET B 1 84 ? -12.977 38.969 3.791 1 96.69 84 MET B O 1
ATOM 3201 N N . GLU B 1 85 ? -12.461 36.875 4.031 1 97.5 85 GLU B N 1
ATOM 3202 C CA . GLU B 1 85 ? -13.82 36.375 3.799 1 97.5 85 GLU B CA 1
ATOM 3203 C C . GLU B 1 85 ? -14.766 36.875 4.898 1 97.5 85 GLU B C 1
ATOM 3205 O O . GLU B 1 85 ? -14.344 37.062 6.043 1 97.5 85 GLU B O 1
ATOM 3210 N N . SER B 1 86 ? -15.992 37 4.551 1 97.94 86 SER B N 1
ATOM 3211 C CA . SER B 1 86 ? -16.984 37.344 5.559 1 97.94 86 SER B CA 1
ATOM 3212 C C . SER B 1 86 ? -17.312 36.156 6.449 1 97.94 86 SER B C 1
ATOM 3214 O O . SER B 1 86 ? -17.109 35 6.051 1 97.94 86 SER B O 1
ATOM 3216 N N . VAL B 1 87 ? -17.812 36.438 7.664 1 98.44 87 VAL B N 1
ATOM 3217 C CA . VAL B 1 87 ? -18.219 35.375 8.586 1 98.44 87 VAL B CA 1
ATOM 3218 C C . VAL B 1 87 ? -19.281 34.5 7.926 1 98.44 87 VAL B C 1
ATOM 3220 O O . VAL B 1 87 ? -19.203 33.281 8.016 1 98.44 87 VAL B O 1
ATOM 3223 N N . GLU B 1 88 ? -20.156 35.094 7.168 1 98.25 88 GLU B N 1
ATOM 3224 C CA . GLU B 1 88 ? -21.234 34.375 6.52 1 98.25 88 GLU B CA 1
ATOM 3225 C C . GLU B 1 88 ? -20.703 33.406 5.465 1 98.25 88 GLU B C 1
ATOM 3227 O O . GLU B 1 88 ? -21.141 32.281 5.379 1 98.25 88 GLU B O 1
ATOM 3232 N N . SER B 1 89 ? -19.844 33.875 4.664 1 98.12 89 SER B N 1
ATOM 3233 C CA . SER B 1 89 ? -19.266 33.031 3.621 1 98.12 89 SER B CA 1
ATOM 3234 C C . SER B 1 89 ? -18.531 31.828 4.219 1 98.12 89 SER B C 1
ATOM 3236 O O . SER B 1 89 ? -18.609 30.719 3.686 1 98.12 89 SER B O 1
ATOM 3238 N N . VAL B 1 90 ? -17.859 32.062 5.297 1 98.5 90 VAL B N 1
ATOM 3239 C CA . VAL B 1 90 ? -17.109 30.984 5.977 1 98.5 90 VAL B CA 1
ATOM 3240 C C . VAL B 1 90 ? -18.094 29.969 6.555 1 98.5 90 VAL B C 1
ATOM 3242 O O . VAL B 1 90 ? -17.891 28.766 6.414 1 98.5 90 VAL B O 1
ATOM 3245 N N . LEU B 1 91 ? -19.141 30.438 7.172 1 98.62 91 LEU B N 1
ATOM 3246 C CA . LEU B 1 91 ? -20.109 29.531 7.785 1 98.62 91 LEU B CA 1
ATOM 3247 C C . LEU B 1 91 ? -20.844 28.734 6.723 1 98.62 91 LEU B C 1
ATOM 3249 O O . LEU B 1 91 ? -21.203 27.562 6.949 1 98.62 91 LEU B O 1
ATOM 3253 N N . GLU B 1 92 ? -21.062 29.328 5.543 1 98.38 92 GLU B N 1
ATOM 3254 C CA . GLU B 1 92 ? -21.656 28.578 4.438 1 98.38 92 GLU B CA 1
ATOM 3255 C C . GLU B 1 92 ? -20.734 27.438 3.994 1 98.38 92 GLU B C 1
ATOM 3257 O O . GLU B 1 92 ? -21.203 26.312 3.754 1 98.38 92 GLU B O 1
ATOM 3262 N N . ALA B 1 93 ? -19.516 27.734 3.885 1 97.94 93 ALA B N 1
ATOM 3263 C CA . ALA B 1 93 ? -18.547 26.703 3.521 1 97.94 93 ALA B CA 1
ATOM 3264 C C . ALA B 1 93 ? -18.469 25.609 4.582 1 97.94 93 ALA B C 1
ATOM 3266 O O . ALA B 1 93 ? -18.375 24.438 4.25 1 97.94 93 ALA B O 1
ATOM 3267 N N . ALA B 1 94 ? -18.516 26.016 5.832 1 98.25 94 ALA B N 1
ATOM 3268 C CA . ALA B 1 94 ? -18.484 25.062 6.934 1 98.25 94 ALA B CA 1
ATOM 3269 C C . ALA B 1 94 ? -19.719 24.141 6.898 1 98.25 94 ALA B C 1
ATOM 3271 O O . ALA B 1 94 ? -19.609 22.938 7.145 1 98.25 94 ALA B O 1
ATOM 3272 N N . ARG B 1 95 ? -20.859 24.719 6.621 1 98.25 95 ARG B N 1
ATOM 3273 C CA . ARG B 1 95 ? -22.078 23.938 6.512 1 98.25 95 ARG B CA 1
ATOM 3274 C C . ARG B 1 95 ? -21.969 22.891 5.406 1 98.25 95 ARG B C 1
ATOM 3276 O O . ARG B 1 95 ? -22.375 21.734 5.582 1 98.25 95 ARG B O 1
ATOM 3283 N N . GLN B 1 96 ? -21.438 23.297 4.324 1 97.25 96 GLN B N 1
ATOM 3284 C CA . GLN B 1 96 ? -21.234 22.375 3.215 1 97.25 96 GLN B CA 1
ATOM 3285 C C . GLN B 1 96 ? -20.281 21.25 3.602 1 97.25 96 GLN B C 1
ATOM 3287 O O . GLN B 1 96 ? -20.516 20.094 3.273 1 97.25 96 GLN B O 1
ATOM 3292 N N . ALA B 1 97 ? -19.219 21.641 4.223 1 96.81 97 ALA B N 1
ATOM 3293 C CA . ALA B 1 97 ? -18.25 20.656 4.691 1 96.81 97 ALA B CA 1
ATOM 3294 C C . ALA B 1 97 ? -18.891 19.656 5.645 1 96.81 97 ALA B C 1
ATOM 3296 O O . ALA B 1 97 ? -18.703 18.438 5.516 1 96.81 97 ALA B O 1
ATOM 3297 N N . ALA B 1 98 ? -19.641 20.156 6.578 1 96.25 98 ALA B N 1
ATOM 3298 C CA . ALA B 1 98 ? -20.344 19.297 7.543 1 96.25 98 ALA B CA 1
ATOM 3299 C C . ALA B 1 98 ? -21.297 18.344 6.84 1 96.25 98 ALA B C 1
ATOM 3301 O O . ALA B 1 98 ? -21.375 17.156 7.188 1 96.25 98 ALA B O 1
ATOM 3302 N N . ALA B 1 99 ? -21.984 18.844 5.883 1 95.81 99 ALA B N 1
ATOM 3303 C CA . ALA B 1 99 ? -22.953 18.047 5.141 1 95.81 99 ALA B CA 1
ATOM 3304 C C . ALA B 1 99 ? -22.266 16.906 4.379 1 95.81 99 ALA B C 1
ATOM 3306 O O . ALA B 1 99 ? -22.875 15.875 4.102 1 95.81 99 ALA B O 1
ATOM 3307 N N . ASN B 1 100 ? -21.031 17.172 4.121 1 94.69 100 ASN B N 1
ATOM 3308 C CA . ASN B 1 100 ? -20.281 16.188 3.355 1 94.69 100 ASN B CA 1
ATOM 3309 C C . ASN B 1 100 ? -19.406 15.328 4.258 1 94.69 100 ASN B C 1
ATOM 3311 O O . ASN B 1 100 ? -18.484 14.656 3.777 1 94.69 100 ASN B O 1
ATOM 3315 N N . GLY B 1 101 ? -19.562 15.461 5.574 1 92.81 101 GLY B N 1
ATOM 3316 C CA . GLY B 1 101 ? -19 14.469 6.477 1 92.81 101 GLY B CA 1
ATOM 3317 C C . GLY B 1 101 ? -17.781 14.984 7.223 1 92.81 101 GLY B C 1
ATOM 3318 O O . GLY B 1 101 ? -17.234 14.289 8.094 1 92.81 101 GLY B O 1
ATOM 3319 N N . SER B 1 102 ? -17.344 16.203 6.953 1 95.5 102 SER B N 1
ATOM 3320 C CA . SER B 1 102 ? -16.203 16.75 7.688 1 95.5 102 SER B CA 1
ATOM 3321 C C . SER B 1 102 ? -16.547 16.984 9.156 1 95.5 102 SER B C 1
ATOM 3323 O O . SER B 1 102 ? -17.656 17.438 9.469 1 95.5 102 SER B O 1
ATOM 3325 N N . THR B 1 103 ? -15.57 16.672 9.961 1 95.44 103 THR B N 1
ATOM 3326 C CA . THR B 1 103 ? -15.812 16.859 11.383 1 95.44 103 THR B CA 1
ATOM 3327 C C . THR B 1 103 ? -15.008 18.031 11.914 1 95.44 103 THR B C 1
ATOM 3329 O O . THR B 1 103 ? -15.273 18.531 13.016 1 95.44 103 THR B O 1
ATOM 3332 N N . ARG B 1 104 ? -14.039 18.469 11.133 1 96.44 104 ARG B N 1
ATOM 3333 C CA . ARG B 1 104 ? -13.242 19.625 11.492 1 96.44 104 ARG B CA 1
ATOM 3334 C C . ARG B 1 104 ? -13.172 20.625 10.344 1 96.44 104 ARG B C 1
ATOM 3336 O O . ARG B 1 104 ? -13.008 20.234 9.188 1 96.44 104 ARG B O 1
ATOM 3343 N N . PHE B 1 105 ? -13.359 21.875 10.688 1 97.88 105 PHE B N 1
ATOM 3344 C CA . PHE B 1 105 ? -13.242 22.953 9.711 1 97.88 105 PHE B CA 1
ATOM 3345 C C . PHE B 1 105 ? -12.078 23.875 10.055 1 97.88 105 PHE B C 1
ATOM 3347 O O . PHE B 1 105 ? -12.031 24.438 11.148 1 97.88 105 PHE B O 1
ATOM 3354 N N . CYS B 1 106 ? -11.188 23.938 9.141 1 98.19 106 CYS B N 1
ATOM 3355 C CA . CYS B 1 106 ? -9.977 24.719 9.336 1 98.19 106 CYS B CA 1
ATOM 3356 C C . CYS B 1 106 ? -10.016 26 8.508 1 98.19 106 CYS B C 1
ATOM 3358 O O . CYS B 1 106 ? -10.484 26 7.367 1 98.19 106 CYS B O 1
ATOM 3360 N N . MET B 1 107 ? -9.57 27.016 9.109 1 98.56 107 MET B N 1
ATOM 3361 C CA . MET B 1 107 ? -9.539 28.328 8.477 1 98.56 107 MET B CA 1
ATOM 3362 C C . MET B 1 107 ? -8.125 28.906 8.477 1 98.56 107 MET B C 1
ATOM 3364 O O . MET B 1 107 ? -7.527 29.094 9.539 1 98.56 107 MET B O 1
ATOM 3368 N N . GLY B 1 108 ? -7.594 29.156 7.316 1 97.88 108 GLY B N 1
ATOM 3369 C CA . GLY B 1 108 ? -6.242 29.688 7.191 1 97.88 108 GLY B CA 1
ATOM 3370 C C . GLY B 1 108 ? -6.195 31.109 6.684 1 97.88 108 GLY B C 1
ATOM 3371 O O . GLY B 1 108 ? -6.938 31.469 5.77 1 97.88 108 GLY B O 1
ATOM 3372 N N . ALA B 1 109 ? -5.344 31.922 7.262 1 97.69 109 ALA B N 1
ATOM 3373 C CA . ALA B 1 109 ? -5.117 33.281 6.812 1 97.69 109 ALA B CA 1
ATOM 3374 C C . ALA B 1 109 ? -3.652 33.5 6.441 1 97.69 109 ALA B C 1
ATOM 3376 O O . ALA B 1 109 ? -2.752 33.188 7.219 1 97.69 109 ALA B O 1
ATOM 3377 N N . ALA B 1 110 ? -3.41 34.062 5.309 1 96.75 110 ALA B N 1
ATOM 3378 C CA . ALA B 1 110 ? -2.055 34.344 4.855 1 96.75 110 ALA B CA 1
ATOM 3379 C C . ALA B 1 110 ? -1.483 35.562 5.602 1 96.75 110 ALA B C 1
ATOM 3381 O O . ALA B 1 110 ? -1.234 36.625 5.004 1 96.75 110 ALA B O 1
ATOM 3382 N N . TRP B 1 111 ? -1.278 35.375 6.902 1 95.62 111 TRP B N 1
ATOM 3383 C CA . TRP B 1 111 ? -0.71 36.406 7.754 1 95.62 111 TRP B CA 1
ATOM 3384 C C . TRP B 1 111 ? 0.572 35.938 8.422 1 95.62 111 TRP B C 1
ATOM 3386 O O . TRP B 1 111 ? 0.688 34.75 8.781 1 95.62 111 TRP B O 1
ATOM 3396 N N . ARG B 1 112 ? 1.46 36.875 8.617 1 96.44 112 ARG B N 1
ATOM 3397 C CA . ARG B 1 112 ? 2.648 36.594 9.422 1 96.44 112 ARG B CA 1
ATOM 3398 C C . ARG B 1 112 ? 2.285 36.406 10.891 1 96.44 112 ARG B C 1
ATOM 3400 O O . ARG B 1 112 ? 2.814 35.5 11.547 1 96.44 112 ARG B O 1
ATOM 3407 N N . ASP B 1 113 ? 1.452 37.312 11.375 1 95.88 113 ASP B N 1
ATOM 3408 C CA . ASP B 1 113 ? 0.996 37.281 12.758 1 95.88 113 ASP B CA 1
ATOM 3409 C C . ASP B 1 113 ? -0.32 38.062 12.914 1 95.88 113 ASP B C 1
ATOM 3411 O O . ASP B 1 113 ? -0.849 38.594 11.945 1 95.88 113 ASP B O 1
ATOM 3415 N N . MET B 1 114 ? -0.843 38.125 14.148 1 94.5 114 MET B N 1
ATOM 3416 C CA . MET B 1 114 ? -2.148 38.719 14.406 1 94.5 114 MET B CA 1
ATOM 3417 C C . MET B 1 114 ? -1.996 40.094 15.078 1 94.5 114 MET B C 1
ATOM 3419 O O . MET B 1 114 ? -2.979 40.688 15.547 1 94.5 114 MET B O 1
ATOM 3423 N N . ARG B 1 115 ? -0.793 40.562 15.125 1 91.19 115 ARG B N 1
ATOM 3424 C CA . ARG B 1 115 ? -0.572 41.844 15.781 1 91.19 115 ARG B CA 1
ATOM 3425 C C . ARG B 1 115 ? -1.309 42.969 15.047 1 91.19 115 ARG B C 1
ATOM 3427 O O . ARG B 1 115 ? -1.188 43.094 13.828 1 91.19 115 ARG B O 1
ATOM 3434 N N . GLY B 1 116 ? -2.088 43.719 15.781 1 91.06 116 GLY B N 1
ATOM 3435 C CA . GLY B 1 116 ? -2.76 44.875 15.25 1 91.06 116 GLY B CA 1
ATOM 3436 C C . GLY B 1 116 ? -4.004 44.531 14.445 1 91.06 116 GLY B C 1
ATOM 3437 O O . GLY B 1 116 ? -4.613 45.438 13.836 1 91.06 116 GLY B O 1
ATOM 3438 N N . ARG B 1 117 ? -4.41 43.312 14.5 1 92.81 117 ARG B N 1
ATOM 3439 C CA . ARG B 1 117 ? -5.547 42.906 13.695 1 92.81 117 ARG B CA 1
ATOM 3440 C C . ARG B 1 117 ? -6.773 42.656 14.57 1 92.81 117 ARG B C 1
ATOM 3442 O O . ARG B 1 117 ? -7.359 41.562 14.539 1 92.81 117 ARG B O 1
ATOM 3449 N N . LYS B 1 118 ? -7.219 43.656 15.188 1 92.56 118 LYS B N 1
ATOM 3450 C CA . LYS B 1 118 ? -8.312 43.562 16.156 1 92.56 118 LYS B CA 1
ATOM 3451 C C . LYS B 1 118 ? -9.617 43.188 15.461 1 92.56 118 LYS B C 1
ATOM 3453 O O . LYS B 1 118 ? -10.352 42.312 15.938 1 92.56 118 LYS B O 1
ATOM 3458 N N . SER B 1 119 ? -9.875 43.906 14.367 1 93.12 119 SER B N 1
ATOM 3459 C CA . SER B 1 119 ? -11.086 43.594 13.617 1 93.12 119 SER B CA 1
ATOM 3460 C C . SER B 1 119 ? -11.047 42.188 13.062 1 93.12 119 SER B C 1
ATOM 3462 O O . SER B 1 119 ? -12.062 41.469 13.07 1 93.12 119 SER B O 1
ATOM 3464 N N . GLY B 1 120 ? -9.891 41.812 12.594 1 94.5 120 GLY B N 1
ATOM 3465 C CA . GLY B 1 120 ? -9.711 40.438 12.117 1 94.5 120 GLY B CA 1
ATOM 3466 C C . GLY B 1 120 ? -9.969 39.406 13.188 1 94.5 120 GLY B C 1
ATOM 3467 O O . GLY B 1 120 ? -10.656 38.406 12.938 1 94.5 120 GLY B O 1
ATOM 3468 N N . LEU B 1 121 ? -9.445 39.656 14.344 1 96.56 121 LEU B N 1
ATOM 3469 C CA . LEU B 1 121 ? -9.609 38.719 15.461 1 96.56 121 LEU B CA 1
ATOM 3470 C C . LEU B 1 121 ? -11.078 38.594 15.852 1 96.56 121 LEU B C 1
ATOM 3472 O O . LEU B 1 121 ? -11.562 37.5 16.141 1 96.56 121 LEU B O 1
ATOM 3476 N N . LYS B 1 122 ? -11.727 39.719 15.875 1 96.38 122 LYS B N 1
ATOM 3477 C CA . LYS B 1 122 ? -13.148 39.719 16.188 1 96.38 122 LYS B CA 1
ATOM 3478 C C . LYS B 1 122 ? -13.922 38.812 15.211 1 96.38 122 LYS B C 1
ATOM 3480 O O . LYS B 1 122 ? -14.781 38.031 15.617 1 96.38 122 LYS B O 1
ATOM 3485 N N . ASN B 1 123 ? -13.648 39 13.961 1 97.69 123 ASN B N 1
ATOM 3486 C CA . ASN B 1 123 ? -14.297 38.188 12.945 1 97.69 123 ASN B CA 1
ATOM 3487 C C . ASN B 1 123 ? -13.969 36.688 13.109 1 97.69 123 ASN B C 1
ATOM 3489 O O . ASN B 1 123 ? -14.844 35.844 12.977 1 97.69 123 ASN B O 1
ATOM 3493 N N . ILE B 1 124 ? -12.75 36.438 13.383 1 98.38 124 ILE B N 1
ATOM 3494 C CA . ILE B 1 124 ? -12.297 35.062 13.555 1 98.38 124 ILE B CA 1
ATOM 3495 C C . ILE B 1 124 ? -13.047 34.406 14.727 1 98.38 124 ILE B C 1
ATOM 3497 O O . ILE B 1 124 ? -13.469 33.25 14.641 1 98.38 124 ILE B O 1
ATOM 3501 N N . VAL B 1 125 ? -13.156 35.156 15.828 1 98.38 125 VAL B N 1
ATOM 3502 C CA . VAL B 1 125 ? -13.883 34.656 17 1 98.38 125 VAL B CA 1
ATOM 3503 C C . VAL B 1 125 ? -15.305 34.281 16.609 1 98.38 125 VAL B C 1
ATOM 3505 O O . VAL B 1 125 ? -15.789 33.188 16.984 1 98.38 125 VAL B O 1
ATOM 3508 N N . GLU B 1 126 ? -15.93 35.094 15.797 1 98.56 126 GLU B N 1
ATOM 3509 C CA . GLU B 1 126 ? -17.281 34.812 15.344 1 98.56 126 GLU B CA 1
ATOM 3510 C C . GLU B 1 126 ? -17.312 33.594 14.438 1 98.56 126 GLU B C 1
ATOM 3512 O O . GLU B 1 126 ? -18.25 32.781 14.5 1 98.56 126 GLU B O 1
ATOM 3517 N N . MET B 1 127 ? -16.344 33.469 13.602 1 98.81 127 MET B N 1
ATOM 3518 C CA . MET B 1 127 ? -16.234 32.281 12.742 1 98.81 127 MET B CA 1
ATOM 3519 C C . MET B 1 127 ? -16.109 31.016 13.57 1 98.81 127 MET B C 1
ATOM 3521 O O . MET B 1 127 ? -16.797 30.031 13.312 1 98.81 127 MET B O 1
ATOM 3525 N N . ILE B 1 128 ? -15.281 31.062 14.586 1 98.75 128 ILE B N 1
ATOM 3526 C CA . ILE B 1 128 ? -15.047 29.906 15.445 1 98.75 128 ILE B CA 1
ATOM 3527 C C . ILE B 1 128 ? -16.344 29.5 16.141 1 98.75 128 ILE B C 1
ATOM 3529 O O . ILE B 1 128 ? -16.734 28.328 16.109 1 98.75 128 ILE B O 1
ATOM 3533 N N . LYS B 1 129 ? -17 30.469 16.719 1 98.56 129 LYS B N 1
ATOM 3534 C CA . LYS B 1 129 ? -18.266 30.203 17.391 1 98.56 129 LYS B CA 1
ATOM 3535 C C . LYS B 1 129 ? -19.281 29.578 16.438 1 98.56 129 LYS B C 1
ATOM 3537 O O . LYS B 1 129 ? -20 28.641 16.812 1 98.56 129 LYS B O 1
ATOM 3542 N N . GLY B 1 130 ? -19.375 30.094 15.242 1 98.56 130 GLY B N 1
ATOM 3543 C CA . GLY B 1 130 ? -20.281 29.562 14.242 1 98.56 130 GLY B CA 1
ATOM 3544 C C . GLY B 1 130 ? -19.984 28.141 13.844 1 98.56 130 GLY B C 1
ATOM 3545 O O . GLY B 1 130 ? -20.891 27.312 13.719 1 98.56 130 GLY B O 1
ATOM 3546 N N . VAL B 1 131 ? -18.734 27.828 13.625 1 98.38 131 VAL B N 1
ATOM 3547 C CA . VAL B 1 131 ? -18.312 26.484 13.25 1 98.38 131 VAL B CA 1
ATOM 3548 C C . VAL B 1 131 ? -18.641 25.5 14.375 1 98.38 131 VAL B C 1
ATOM 3550 O O . VAL B 1 131 ? -19.156 24.406 14.125 1 98.38 131 VAL B O 1
ATOM 3553 N N . LYS B 1 132 ? -18.375 25.938 15.602 1 97.81 132 LYS B N 1
ATOM 3554 C CA . LYS B 1 132 ? -18.688 25.109 16.766 1 97.81 132 LYS B CA 1
ATOM 3555 C C . LYS B 1 132 ? -20.188 24.859 16.891 1 97.81 132 LYS B C 1
ATOM 3557 O O . LYS B 1 132 ? -20.609 23.781 17.266 1 97.81 132 LYS B O 1
ATOM 3562 N N . ALA B 1 133 ? -20.938 25.828 16.562 1 97.19 133 ALA B N 1
ATOM 3563 C CA . ALA B 1 133 ? -22.391 25.719 16.641 1 97.19 133 ALA B CA 1
ATOM 3564 C C . ALA B 1 133 ? -22.922 24.703 15.641 1 97.19 133 ALA B C 1
ATOM 3566 O O . ALA B 1 133 ? -24.016 24.156 15.812 1 97.19 133 ALA B O 1
ATOM 3567 N N . LEU B 1 134 ? -22.172 24.406 14.602 1 96.5 134 LEU B N 1
ATOM 3568 C CA . LEU B 1 134 ? -22.547 23.406 13.602 1 96.5 134 LEU B CA 1
ATOM 3569 C C . LEU B 1 134 ? -22.172 22 14.062 1 96.5 134 LEU B C 1
ATOM 3571 O O . LEU B 1 134 ? -22.391 21.031 13.336 1 96.5 134 LEU B O 1
ATOM 3575 N N . GLY B 1 135 ? -21.531 21.938 15.25 1 94.94 135 GLY B N 1
ATOM 3576 C CA . GLY B 1 135 ? -21.125 20.641 15.781 1 94.94 135 GLY B CA 1
ATOM 3577 C C . GLY B 1 135 ? -19.766 20.188 15.266 1 94.94 135 GLY B C 1
ATOM 3578 O O . GLY B 1 135 ? -19.422 19 15.375 1 94.94 135 GLY B O 1
ATOM 3579 N N . MET B 1 136 ? -19 21.062 14.672 1 96.69 136 MET B N 1
ATOM 3580 C CA . MET B 1 136 ? -17.688 20.734 14.133 1 96.69 136 MET B CA 1
ATOM 3581 C C . MET B 1 136 ? -16.578 21.234 15.039 1 96.69 136 MET B C 1
ATOM 3583 O O . MET B 1 136 ? -16.781 22.156 15.828 1 96.69 136 MET B O 1
ATOM 3587 N N . GLU B 1 137 ? -15.445 20.609 14.922 1 97.12 137 GLU B N 1
ATOM 3588 C CA . GLU B 1 137 ? -14.234 21.188 15.492 1 97.12 137 GLU B CA 1
ATOM 3589 C C . GLU B 1 137 ? -13.742 22.375 14.648 1 97.12 137 GLU B C 1
ATOM 3591 O O . GLU B 1 137 ? -13.828 22.344 13.422 1 97.12 137 GLU B O 1
ATOM 3596 N N . ALA B 1 138 ? -13.234 23.391 15.344 1 98.19 138 ALA B N 1
ATOM 3597 C CA . ALA B 1 138 ? -12.719 24.562 14.656 1 98.19 138 ALA B CA 1
ATOM 3598 C C . ALA B 1 138 ? -11.203 24.641 14.789 1 98.19 138 ALA B C 1
ATOM 3600 O O . ALA B 1 138 ? -10.656 24.5 15.883 1 98.19 138 ALA B O 1
ATOM 3601 N N . CYS B 1 139 ? -10.562 24.844 13.703 1 98.31 139 CYS B N 1
ATOM 3602 C CA . CYS B 1 139 ? -9.117 25 13.641 1 98.31 139 CYS B CA 1
ATOM 3603 C C . CYS B 1 139 ? -8.734 26.234 12.828 1 98.31 139 CYS B C 1
ATOM 3605 O O . CYS B 1 139 ? -9.383 26.547 11.836 1 98.31 139 CYS B O 1
ATOM 3607 N N . VAL B 1 140 ? -7.699 26.953 13.289 1 98.75 140 VAL B N 1
ATOM 3608 C CA . VAL B 1 140 ? -7.266 28.125 12.531 1 98.75 140 VAL B CA 1
ATOM 3609 C C . VAL B 1 140 ? -5.742 28.109 12.398 1 98.75 140 VAL B C 1
ATOM 3611 O O . VAL B 1 140 ? -5.047 27.484 13.195 1 98.75 140 VAL B O 1
ATOM 3614 N N . THR B 1 141 ? -5.23 28.688 11.406 1 98.25 141 THR B N 1
ATOM 3615 C CA . THR B 1 141 ? -3.84 29.062 11.219 1 98.25 141 THR B CA 1
ATOM 3616 C C . THR B 1 141 ? -3.738 30.547 10.828 1 98.25 141 THR B C 1
ATOM 3618 O O . THR B 1 141 ? -4.086 30.922 9.711 1 98.25 141 THR B O 1
ATOM 3621 N N . LEU B 1 142 ? -3.209 31.359 11.75 1 98.06 142 LEU B N 1
ATOM 3622 C CA . LEU B 1 142 ? -3.25 32.812 11.602 1 98.06 142 LEU B CA 1
ATOM 3623 C C . LEU B 1 142 ? -1.856 33.406 11.758 1 98.06 142 LEU B C 1
ATOM 3625 O O . LEU B 1 142 ? -1.717 34.594 12.039 1 98.06 142 LEU B O 1
ATOM 3629 N N . GLY B 1 143 ? -0.835 32.594 11.641 1 97.44 143 GLY B N 1
ATOM 3630 C CA . GLY B 1 143 ? 0.519 33.031 11.898 1 97.44 143 GLY B CA 1
ATOM 3631 C C . GLY B 1 143 ? 0.88 33.031 13.375 1 97.44 143 GLY B C 1
ATOM 3632 O O . GLY B 1 143 ? 0.38 32.219 14.133 1 97.44 143 GLY B O 1
ATOM 3633 N N . MET B 1 144 ? 1.827 33.844 13.773 1 97.75 144 MET B N 1
ATOM 3634 C CA . MET B 1 144 ? 2.252 33.938 15.172 1 97.75 144 MET B CA 1
ATOM 3635 C C . MET B 1 144 ? 1.22 34.656 16.016 1 97.75 144 MET B C 1
ATOM 3637 O O . MET B 1 144 ? 0.637 35.656 15.57 1 97.75 144 MET B O 1
ATOM 3641 N N . ILE B 1 145 ? 1.016 34.188 17.188 1 98.06 145 ILE B N 1
ATOM 3642 C CA . ILE B 1 145 ? 0.095 34.844 18.109 1 98.06 145 ILE B CA 1
ATOM 3643 C C . ILE B 1 145 ? 0.739 34.938 19.5 1 98.06 145 ILE B C 1
ATOM 3645 O O . ILE B 1 145 ? 1.644 34.188 19.828 1 98.06 145 ILE B O 1
ATOM 3649 N N . ASP B 1 146 ? 0.27 35.875 20.281 1 97.06 146 ASP B N 1
ATOM 3650 C CA . ASP B 1 146 ? 0.74 36 21.656 1 97.06 146 ASP B CA 1
ATOM 3651 C C . ASP B 1 146 ? -0.225 35.344 22.641 1 97.06 146 ASP B C 1
ATOM 3653 O O . ASP B 1 146 ? -1.223 34.75 22.219 1 97.06 146 ASP B O 1
ATOM 3657 N N . ALA B 1 147 ? 0.102 35.375 23.891 1 98 147 ALA B N 1
ATOM 3658 C CA . ALA B 1 147 ? -0.652 34.688 24.922 1 98 147 ALA B CA 1
ATOM 3659 C C . ALA B 1 147 ? -2.082 35.219 25.016 1 98 147 ALA B C 1
ATOM 3661 O O . ALA B 1 147 ? -3.023 34.438 25.219 1 98 147 ALA B O 1
ATOM 3662 N N . GLU B 1 148 ? -2.215 36.5 24.875 1 97.44 148 GLU B N 1
ATOM 3663 C CA . GLU B 1 148 ? -3.541 37.094 24.984 1 97.44 148 GLU B CA 1
ATOM 3664 C C . GLU B 1 148 ? -4.434 36.656 23.828 1 97.44 148 GLU B C 1
ATOM 3666 O O . GLU B 1 148 ? -5.602 36.312 24.031 1 97.44 148 GLU B O 1
ATOM 3671 N N . GLN B 1 149 ? -3.904 36.719 22.688 1 97.88 149 GLN B N 1
ATOM 3672 C CA . GLN B 1 149 ? -4.637 36.281 21.516 1 97.88 149 GLN B CA 1
ATOM 3673 C C . GLN B 1 149 ? -5.012 34.781 21.625 1 97.88 149 GLN B C 1
ATOM 3675 O O . GLN B 1 149 ? -6.133 34.406 21.297 1 97.88 149 GLN B O 1
ATOM 3680 N N . ALA B 1 150 ? -4.121 33.969 22.109 1 98.5 150 ALA B N 1
ATOM 3681 C CA . ALA B 1 150 ? -4.402 32.562 22.312 1 98.5 150 ALA B CA 1
ATOM 3682 C C . ALA B 1 150 ? -5.574 32.344 23.281 1 98.5 150 ALA B C 1
ATOM 3684 O O . ALA B 1 150 ? -6.449 31.531 23.031 1 98.5 150 ALA B O 1
ATOM 3685 N N . ARG B 1 151 ? -5.605 33.094 24.312 1 98.25 151 ARG B N 1
ATOM 3686 C CA . ARG B 1 151 ? -6.691 33 25.281 1 98.25 151 ARG B CA 1
ATOM 3687 C C . ARG B 1 151 ? -8.023 33.406 24.656 1 98.25 151 ARG B C 1
ATOM 3689 O O . ARG B 1 151 ? -9.047 32.75 24.922 1 98.25 151 ARG B O 1
ATOM 3696 N N . GLN B 1 152 ? -7.988 34.469 23.859 1 97.75 152 GLN B N 1
ATOM 3697 C CA . GLN B 1 152 ? -9.203 34.875 23.188 1 97.75 152 GLN B CA 1
ATOM 3698 C C . GLN B 1 152 ? -9.75 33.812 22.266 1 97.75 152 GLN B C 1
ATOM 3700 O O . GLN B 1 152 ? -10.961 33.562 22.203 1 97.75 152 GLN B O 1
ATOM 3705 N N . LEU B 1 153 ? -8.867 33.188 21.562 1 98.62 153 LEU B N 1
ATOM 3706 C CA . LEU B 1 153 ? -9.266 32.094 20.672 1 98.62 153 LEU B CA 1
ATOM 3707 C C . LEU B 1 153 ? -9.805 30.922 21.453 1 98.62 153 LEU B C 1
ATOM 3709 O O . LEU B 1 153 ? -10.781 30.281 21.047 1 98.62 153 LEU B O 1
ATOM 3713 N N . LYS B 1 154 ? -9.164 30.594 22.562 1 98.69 154 LYS B N 1
ATOM 3714 C CA . LYS B 1 154 ? -9.656 29.547 23.438 1 98.69 154 LYS B CA 1
ATOM 3715 C C . LYS B 1 154 ? -11.07 29.844 23.938 1 98.69 154 LYS B C 1
ATOM 3717 O O . LYS B 1 154 ? -11.945 28.969 23.906 1 98.69 154 LYS B O 1
ATOM 3722 N N . ASP B 1 155 ? -11.234 31.047 24.359 1 98.31 155 ASP B N 1
ATOM 3723 C CA . ASP B 1 155 ? -12.531 31.484 24.891 1 98.31 155 ASP B CA 1
ATOM 3724 C C . ASP B 1 155 ? -13.609 31.406 23.812 1 98.31 155 ASP B C 1
ATOM 3726 O O . ASP B 1 155 ? -14.781 31.188 24.125 1 98.31 155 ASP B O 1
ATOM 3730 N N . ALA B 1 156 ? -13.18 31.562 22.578 1 98.38 156 ALA B N 1
ATOM 3731 C CA . ALA B 1 156 ? -14.109 31.484 21.469 1 98.38 156 ALA B CA 1
ATOM 3732 C C . ALA B 1 156 ? -14.508 30.031 21.188 1 98.38 156 ALA B C 1
ATOM 3734 O O . ALA B 1 156 ? -15.469 29.766 20.469 1 98.38 156 ALA B O 1
ATOM 3735 N N . GLY B 1 157 ? -13.742 29.062 21.734 1 98.12 157 GLY B N 1
ATOM 3736 C CA . GLY B 1 157 ? -14.055 27.656 21.562 1 98.12 157 GLY B CA 1
ATOM 3737 C C . GLY B 1 157 ? -13.141 26.969 20.562 1 98.12 157 GLY B C 1
ATOM 3738 O O . GLY B 1 157 ? -13.43 25.844 20.125 1 98.12 157 GLY B O 1
ATOM 3739 N N . LEU B 1 158 ? -12.062 27.562 20.219 1 98.62 158 LEU B N 1
ATOM 3740 C CA . LEU B 1 158 ? -11.148 26.969 19.234 1 98.62 158 LEU B CA 1
ATOM 3741 C C . LEU B 1 158 ? -10.664 25.609 19.703 1 98.62 158 LEU B C 1
ATOM 3743 O O . LEU B 1 158 ? -10.25 25.438 20.859 1 98.62 158 LEU B O 1
ATOM 3747 N N . THR B 1 159 ? -10.734 24.656 18.797 1 97.56 159 THR B N 1
ATOM 3748 C CA . THR B 1 159 ? -10.328 23.297 19.109 1 97.56 159 THR B CA 1
ATOM 3749 C C . THR B 1 159 ? -8.82 23.125 18.922 1 97.56 159 THR B C 1
ATOM 3751 O O . THR B 1 159 ? -8.156 22.516 19.766 1 97.56 159 THR B O 1
ATOM 3754 N N . ALA B 1 160 ? -8.305 23.641 17.812 1 98.19 160 ALA B N 1
ATOM 3755 C CA . ALA B 1 160 ? -6.891 23.453 17.516 1 98.19 160 ALA B CA 1
ATOM 3756 C C . ALA B 1 160 ? -6.32 24.672 16.781 1 98.19 160 ALA B C 1
ATOM 3758 O O . ALA B 1 160 ? -7.051 25.375 16.094 1 98.19 160 ALA B O 1
ATOM 3759 N N . TYR B 1 161 ? -5.086 24.906 16.969 1 98.81 161 TYR B N 1
ATOM 3760 C CA . TYR B 1 161 ? -4.32 25.922 16.25 1 98.81 161 TYR B CA 1
ATOM 3761 C C . TYR B 1 161 ? -3.201 25.297 15.438 1 98.81 161 TYR B C 1
ATOM 3763 O O . TYR B 1 161 ? -2.297 24.656 15.992 1 98.81 161 TYR B O 1
ATOM 3771 N N . ASN B 1 162 ? -3.299 25.469 14.141 1 98.69 162 ASN B N 1
ATOM 3772 C CA . ASN B 1 162 ? -2.256 24.938 13.266 1 98.69 162 ASN B CA 1
ATOM 3773 C C . ASN B 1 162 ? -1.088 25.906 13.133 1 98.69 162 ASN B C 1
ATOM 3775 O O . ASN B 1 162 ? -1.286 27.094 12.836 1 98.69 162 ASN B O 1
ATOM 3779 N N . HIS B 1 163 ? 0.031 25.453 13.398 1 98.62 163 HIS B N 1
ATOM 3780 C CA . HIS B 1 163 ? 1.282 26.203 13.32 1 98.62 163 HIS B CA 1
ATOM 3781 C C . HIS B 1 163 ? 2.471 25.266 13.125 1 98.62 163 HIS B C 1
ATOM 3783 O O . HIS B 1 163 ? 3.039 24.766 14.094 1 98.62 163 HIS B O 1
ATOM 3789 N N . ASN B 1 164 ? 2.891 25.094 11.898 1 98.31 164 ASN B N 1
ATOM 3790 C CA . ASN B 1 164 ? 3.887 24.078 11.555 1 98.31 164 ASN B CA 1
ATOM 3791 C C . ASN B 1 164 ? 5.301 24.562 11.883 1 98.31 164 ASN B C 1
ATOM 3793 O O . ASN B 1 164 ? 5.594 25.75 11.805 1 98.31 164 ASN B O 1
ATOM 3797 N N . VAL B 1 165 ? 6.105 23.578 12.18 1 98.5 165 VAL B N 1
ATOM 3798 C CA . VAL B 1 165 ? 7.535 23.859 12.297 1 98.5 165 VAL B CA 1
ATOM 3799 C C . VAL B 1 165 ? 8.227 23.562 10.961 1 98.5 165 VAL B C 1
ATOM 3801 O O . VAL B 1 165 ? 9.414 23.844 10.797 1 98.5 165 VAL B O 1
ATOM 3804 N N . ASP B 1 166 ? 7.555 23 9.977 1 98.19 166 ASP B N 1
ATOM 3805 C CA . ASP B 1 166 ? 7.844 22.859 8.547 1 98.19 166 ASP B CA 1
ATOM 3806 C C . ASP B 1 166 ? 8.969 21.844 8.32 1 98.19 166 ASP B C 1
ATOM 3808 O O . ASP B 1 166 ? 8.836 20.938 7.488 1 98.19 166 ASP B O 1
ATOM 3812 N N . THR B 1 167 ? 10.078 21.984 8.969 1 98.69 167 THR B N 1
ATOM 3813 C CA . THR B 1 167 ? 11.25 21.141 8.805 1 98.69 167 THR B CA 1
ATOM 3814 C C . THR B 1 167 ? 12.133 21.188 10.055 1 98.69 167 THR B C 1
ATOM 3816 O O . THR B 1 167 ? 11.695 21.625 11.117 1 98.69 167 THR B O 1
ATOM 3819 N N . SER B 1 168 ? 13.367 20.656 10.008 1 98.75 168 SER B N 1
ATOM 3820 C CA . SER B 1 168 ? 14.273 20.672 11.156 1 98.75 168 SER B CA 1
ATOM 3821 C C . SER B 1 168 ? 14.727 22.094 11.469 1 98.75 168 SER B C 1
ATOM 3823 O O . SER B 1 168 ? 14.719 22.969 10.602 1 98.75 168 SER B O 1
ATOM 3825 N N . ARG B 1 169 ? 15.078 22.266 12.742 1 98.38 169 ARG B N 1
ATOM 3826 C CA . ARG B 1 169 ? 15.633 23.547 13.172 1 98.38 169 ARG B CA 1
ATOM 3827 C C . ARG B 1 169 ? 16.828 23.938 12.32 1 98.38 169 ARG B C 1
ATOM 3829 O O . ARG B 1 169 ? 17 25.109 11.984 1 98.38 169 ARG B O 1
ATOM 3836 N N . GLU B 1 170 ? 17.688 22.984 11.922 1 98.38 170 GLU B N 1
ATOM 3837 C CA . GLU B 1 170 ? 18.922 23.203 11.195 1 98.38 170 GLU B CA 1
ATOM 3838 C C . GLU B 1 170 ? 18.656 23.641 9.758 1 98.38 170 GLU B C 1
ATOM 3840 O O . GLU B 1 170 ? 19.375 24.484 9.219 1 98.38 170 GLU B O 1
ATOM 3845 N N . PHE B 1 171 ? 17.641 23.094 9.156 1 98.69 171 PHE B N 1
ATOM 3846 C CA . PHE B 1 171 ? 17.391 23.328 7.742 1 98.69 171 PHE B CA 1
ATOM 3847 C C . PHE B 1 171 ? 16.406 24.484 7.559 1 98.69 171 PHE B C 1
ATOM 3849 O O . PHE B 1 171 ? 16.328 25.078 6.473 1 98.69 171 PHE B O 1
ATOM 3856 N N . TYR B 1 172 ? 15.719 24.906 8.562 1 98.62 172 TYR B N 1
ATOM 3857 C CA . TYR B 1 172 ? 14.641 25.891 8.539 1 98.62 172 TYR B CA 1
ATOM 3858 C C . TYR B 1 172 ? 15.109 27.203 7.926 1 98.62 172 TYR B C 1
ATOM 3860 O O . TYR B 1 172 ? 14.438 27.766 7.055 1 98.62 172 TYR B O 1
ATOM 3868 N N . PRO B 1 173 ? 16.312 27.703 8.227 1 98.25 173 PRO B N 1
ATOM 3869 C CA . PRO B 1 173 ? 16.734 28.984 7.664 1 98.25 173 PRO B CA 1
ATOM 3870 C C . PRO B 1 173 ? 16.922 28.938 6.148 1 98.25 173 PRO B C 1
ATOM 3872 O O . PRO B 1 173 ? 16.953 29.969 5.488 1 98.25 173 PRO B O 1
ATOM 3875 N N . SER B 1 174 ? 17.062 27.75 5.609 1 98.12 174 SER B N 1
ATOM 3876 C CA . SER B 1 174 ? 17.219 27.594 4.164 1 98.12 174 SER B CA 1
ATOM 3877 C C . SER B 1 174 ? 15.891 27.75 3.445 1 98.12 174 SER B C 1
ATOM 3879 O O . SER B 1 174 ? 15.852 27.953 2.227 1 98.12 174 SER B O 1
ATOM 3881 N N . VAL B 1 175 ? 14.789 27.703 4.199 1 98.25 175 VAL B N 1
ATOM 3882 C CA . VAL B 1 175 ? 13.453 27.703 3.605 1 98.25 175 VAL B CA 1
ATOM 3883 C C . VAL B 1 175 ? 12.766 29.047 3.895 1 98.25 175 VAL B C 1
ATOM 3885 O O . VAL B 1 175 ? 12.039 29.562 3.049 1 98.25 175 VAL B O 1
ATOM 3888 N N . ILE B 1 176 ? 12.977 29.5 5.047 1 97.88 176 ILE B N 1
ATOM 3889 C CA . ILE B 1 176 ? 12.352 30.734 5.535 1 97.88 176 ILE B CA 1
ATOM 3890 C C . ILE B 1 176 ? 13.367 31.547 6.324 1 97.88 176 ILE B C 1
ATOM 3892 O O . ILE B 1 176 ? 14.062 31.016 7.195 1 97.88 176 ILE B O 1
ATOM 3896 N N . SER B 1 177 ? 13.398 32.844 6.121 1 97.12 177 SER B N 1
ATOM 3897 C CA . SER B 1 177 ? 14.383 33.688 6.82 1 97.12 177 SER B CA 1
ATOM 3898 C C . SER B 1 177 ? 13.703 34.812 7.57 1 97.12 177 SER B C 1
ATOM 3900 O O . SER B 1 177 ? 14.32 35.469 8.43 1 97.12 177 SER B O 1
ATOM 3902 N N . THR B 1 178 ? 12.477 35.094 7.301 1 97.38 178 THR B N 1
ATOM 3903 C CA . THR B 1 178 ? 11.797 36.281 7.852 1 97.38 178 THR B CA 1
ATOM 3904 C C . THR B 1 178 ? 11.344 36.031 9.281 1 97.38 178 THR B C 1
ATOM 3906 O O . THR B 1 178 ? 10.945 36.938 9.992 1 97.38 178 THR B O 1
ATOM 3909 N N . ARG B 1 179 ? 11.344 34.812 9.688 1 95.62 179 ARG B N 1
ATOM 3910 C CA . ARG B 1 179 ? 11.094 34.469 11.078 1 95.62 179 ARG B CA 1
ATOM 3911 C C . ARG B 1 179 ? 12.016 33.344 11.531 1 95.62 179 ARG B C 1
ATOM 3913 O O . ARG B 1 179 ? 12.586 32.625 10.703 1 95.62 179 ARG B O 1
ATOM 3920 N N . SER B 1 180 ? 12.078 33.219 12.867 1 97 180 SER B N 1
ATOM 3921 C CA . SER B 1 180 ? 12.977 32.188 13.398 1 97 180 SER B CA 1
ATOM 3922 C C . SER B 1 180 ? 12.195 30.938 13.828 1 97 180 SER B C 1
ATOM 3924 O O . SER B 1 180 ? 10.984 31 14.047 1 97 180 SER B O 1
ATOM 3926 N N . TYR B 1 181 ? 12.945 29.906 13.922 1 98.31 181 TYR B N 1
ATOM 3927 C CA . TYR B 1 181 ? 12.383 28.656 14.414 1 98.31 181 TYR B CA 1
ATOM 3928 C C . TYR B 1 181 ? 11.867 28.812 15.836 1 98.31 181 TYR B C 1
ATOM 3930 O O . TYR B 1 181 ? 10.812 28.281 16.188 1 98.31 181 TYR B O 1
ATOM 3938 N N . ASP B 1 182 ? 12.523 29.594 16.672 1 98.06 182 ASP B N 1
ATOM 3939 C CA . ASP B 1 182 ? 12.141 29.812 18.062 1 98.06 182 ASP B CA 1
ATOM 3940 C C . ASP B 1 182 ? 10.828 30.578 18.172 1 98.06 182 ASP B C 1
ATOM 3942 O O . ASP B 1 182 ? 10.039 30.359 19.094 1 98.06 182 ASP B O 1
ATOM 3946 N N . GLU B 1 183 ? 10.641 31.484 17.25 1 97.19 183 GLU B N 1
ATOM 3947 C CA . GLU B 1 183 ? 9.375 32.188 17.219 1 97.19 183 GLU B CA 1
ATOM 3948 C C . GLU B 1 183 ? 8.203 31.25 16.984 1 97.19 183 GLU B C 1
ATOM 3950 O O . GLU B 1 183 ? 7.125 31.422 17.562 1 97.19 183 GLU B O 1
ATOM 3955 N N . ARG B 1 184 ? 8.438 30.281 16.109 1 97.5 184 ARG B N 1
ATOM 3956 C CA . ARG B 1 184 ? 7.406 29.266 15.875 1 97.5 184 ARG B CA 1
ATOM 3957 C C . ARG B 1 184 ? 7.125 28.469 17.141 1 97.5 184 ARG B C 1
ATOM 3959 O O . ARG B 1 184 ? 5.969 28.266 17.516 1 97.5 184 ARG B O 1
ATOM 3966 N N . LEU B 1 185 ? 8.219 28.062 17.828 1 98.5 185 LEU B N 1
ATOM 3967 C CA . LEU B 1 185 ? 8.078 27.266 19.031 1 98.5 185 LEU B CA 1
ATOM 3968 C C . LEU B 1 185 ? 7.398 28.078 20.141 1 98.5 185 LEU B C 1
ATOM 3970 O O . LEU B 1 185 ? 6.625 27.531 20.922 1 98.5 185 LEU B O 1
ATOM 3974 N N . ALA B 1 186 ? 7.688 29.375 20.188 1 98.38 186 ALA B N 1
ATOM 3975 C CA . ALA B 1 186 ? 7.051 30.234 21.172 1 98.38 186 ALA B CA 1
ATOM 3976 C C . ALA B 1 186 ? 5.539 30.297 20.969 1 98.38 186 ALA B C 1
ATOM 3978 O O . ALA B 1 186 ? 4.77 30.266 21.922 1 98.38 186 ALA B O 1
ATOM 3979 N N . THR B 1 187 ? 5.152 30.422 19.719 1 98.56 187 THR B N 1
ATOM 3980 C CA . THR B 1 187 ? 3.729 30.438 19.391 1 98.56 187 THR B CA 1
ATOM 3981 C C . THR B 1 187 ? 3.07 29.125 19.844 1 98.56 187 THR B C 1
ATOM 3983 O O . THR B 1 187 ? 1.983 29.156 20.422 1 98.56 187 THR B O 1
ATOM 3986 N N . LEU B 1 188 ? 3.703 28 19.609 1 98.69 188 LEU B N 1
ATOM 3987 C CA . LEU B 1 188 ? 3.172 26.719 20.062 1 98.69 188 LEU B CA 1
ATOM 3988 C C . LEU B 1 188 ? 3.012 26.703 21.578 1 98.69 188 LEU B C 1
ATOM 3990 O O . LEU B 1 188 ? 2.049 26.141 22.094 1 98.69 188 LEU B O 1
ATOM 3994 N N . GLY B 1 189 ? 3.973 27.281 22.266 1 98.62 189 GLY B N 1
ATOM 3995 C CA . GLY B 1 189 ? 3.873 27.406 23.703 1 98.62 189 GLY B CA 1
ATOM 3996 C C . GLY B 1 189 ? 2.66 28.203 24.156 1 98.62 189 GLY B C 1
ATOM 3997 O O . GLY B 1 189 ? 1.949 27.781 25.078 1 98.62 189 GLY B O 1
ATOM 3998 N N . HIS B 1 190 ? 2.396 29.359 23.531 1 98.5 190 HIS B N 1
ATOM 3999 C CA . HIS B 1 190 ? 1.229 30.172 23.844 1 98.5 190 HIS B CA 1
ATOM 4000 C C . HIS B 1 190 ? -0.063 29.391 23.641 1 98.5 190 HIS B C 1
ATOM 4002 O O . HIS B 1 190 ? -0.973 29.469 24.484 1 98.5 190 HIS B O 1
ATOM 4008 N N . VAL B 1 191 ? -0.108 28.688 22.531 1 98.69 191 VAL B N 1
ATOM 4009 C CA . VAL B 1 191 ? -1.28 27.891 22.172 1 98.69 191 VAL B CA 1
ATOM 4010 C C . VAL B 1 191 ? -1.519 26.812 23.234 1 98.69 191 VAL B C 1
ATOM 4012 O O . VAL B 1 191 ? -2.627 26.688 23.75 1 98.69 191 VAL B O 1
ATOM 4015 N N . ARG B 1 192 ? -0.497 26.094 23.562 1 98.31 192 ARG B N 1
ATOM 4016 C CA . ARG B 1 192 ? -0.576 25.016 24.547 1 98.31 192 ARG B CA 1
ATOM 4017 C C . ARG B 1 192 ? -0.976 25.562 25.922 1 98.31 192 ARG B C 1
ATOM 4019 O O . ARG B 1 192 ? -1.847 25 26.578 1 98.31 192 ARG B O 1
ATOM 4026 N N . ASP B 1 193 ? -0.384 26.641 26.328 1 98.25 193 ASP B N 1
ATOM 4027 C CA . ASP B 1 193 ? -0.61 27.219 27.641 1 98.25 193 ASP B CA 1
ATOM 4028 C C . ASP B 1 193 ? -2.041 27.734 27.766 1 98.25 193 ASP B C 1
ATOM 4030 O O . ASP B 1 193 ? -2.596 27.766 28.875 1 98.25 193 ASP B O 1
ATOM 4034 N N . ALA B 1 194 ? -2.594 28.172 26.672 1 98.44 194 ALA B N 1
ATOM 4035 C CA . ALA B 1 194 ? -3.971 28.656 26.672 1 98.44 194 ALA B CA 1
ATOM 4036 C C . ALA B 1 194 ? -4.961 27.5 26.734 1 98.44 194 ALA B C 1
ATOM 4038 O O . ALA B 1 194 ? -6.164 27.703 26.906 1 98.44 194 ALA B O 1
ATOM 4039 N N . GLY B 1 195 ? -4.441 26.266 26.516 1 98.06 195 GLY B N 1
ATOM 4040 C CA . GLY B 1 195 ? -5.309 25.094 26.547 1 98.06 195 GLY B CA 1
ATOM 4041 C C . GLY B 1 195 ? -5.883 24.734 25.188 1 98.06 195 GLY B C 1
ATOM 4042 O O . GLY B 1 195 ? -6.891 24.031 25.109 1 98.06 195 GLY B O 1
ATOM 4043 N N . ILE B 1 196 ? -5.344 25.234 24.125 1 98.38 196 ILE B N 1
ATOM 4044 C CA . ILE B 1 196 ? -5.742 24.891 22.766 1 98.38 196 ILE B CA 1
ATOM 4045 C C . ILE B 1 196 ? -4.898 23.719 22.25 1 98.38 196 ILE B C 1
ATOM 4047 O O . ILE B 1 196 ? -3.703 23.641 22.547 1 98.38 196 ILE B O 1
ATOM 4051 N N . ASN B 1 197 ? -5.527 22.812 21.562 1 98 197 ASN B N 1
ATOM 4052 C CA . ASN B 1 197 ? -4.77 21.719 20.969 1 98 197 ASN B CA 1
ATOM 4053 C C . ASN B 1 197 ? -3.803 22.234 19.891 1 98 197 ASN B C 1
ATOM 4055 O O . ASN B 1 197 ? -4.156 23.094 19.094 1 98 197 ASN B O 1
ATOM 4059 N N . VAL B 1 198 ? -2.641 21.656 19.938 1 98.56 198 VAL B N 1
ATOM 4060 C CA . VAL B 1 198 ? -1.608 22.016 18.969 1 98.56 198 VAL B CA 1
ATOM 4061 C C . VAL B 1 198 ? -1.723 21.125 17.734 1 98.56 198 VAL B C 1
ATOM 4063 O O . VAL B 1 198 ? -1.819 19.891 17.859 1 98.56 198 VAL B O 1
ATOM 4066 N N . CYS B 1 199 ? -1.813 21.688 16.609 1 98.56 199 CYS B N 1
ATOM 4067 C CA . CYS B 1 199 ? -1.641 21.062 15.305 1 98.56 199 CYS B CA 1
ATOM 4068 C C . CYS B 1 199 ? -0.368 21.547 14.625 1 98.56 199 CYS B C 1
ATOM 4070 O O . CYS B 1 199 ? -0.289 22.703 14.203 1 98.56 199 CYS B O 1
ATOM 4072 N N . SER B 1 200 ? 0.644 20.672 14.555 1 98.88 200 SER B N 1
ATOM 4073 C CA . SER B 1 200 ? 1.939 21.109 14.055 1 98.88 200 SER B CA 1
ATOM 4074 C C . SER B 1 200 ? 2.668 19.984 13.328 1 98.88 200 SER B C 1
ATOM 4076 O O . SER B 1 200 ? 2.828 18.891 13.875 1 98.88 200 SER B O 1
ATOM 4078 N N . GLY B 1 201 ? 3.105 20.266 12.164 1 98.44 201 GLY B N 1
ATOM 4079 C CA . GLY B 1 201 ? 3.807 19.281 11.344 1 98.44 201 GLY B CA 1
ATOM 4080 C C . GLY B 1 201 ? 4.832 19.906 10.414 1 98.44 201 GLY B C 1
ATOM 4081 O O . GLY B 1 201 ? 5.492 20.875 10.773 1 98.44 201 GLY B O 1
ATOM 4082 N N . GLY B 1 202 ? 5.043 19.188 9.359 1 98.38 202 GLY B N 1
ATOM 4083 C CA . GLY B 1 202 ? 6.082 19.641 8.445 1 98.38 202 GLY B CA 1
ATOM 4084 C C . GLY B 1 202 ? 5.762 19.359 6.992 1 98.38 202 GLY B C 1
ATOM 4085 O O . GLY B 1 202 ? 4.672 18.875 6.672 1 98.38 202 GLY B O 1
ATOM 4086 N N . ILE B 1 203 ? 6.641 19.844 6.145 1 98.56 203 ILE B N 1
ATOM 4087 C CA . ILE B 1 203 ? 6.57 19.656 4.699 1 98.56 203 ILE B CA 1
ATOM 4088 C C . ILE B 1 203 ? 7.785 18.859 4.227 1 98.56 203 ILE B C 1
ATOM 4090 O O . ILE B 1 203 ? 8.93 19.234 4.48 1 98.56 203 ILE B O 1
ATOM 4094 N N . LEU B 1 204 ? 7.531 17.781 3.605 1 98.75 204 LEU B N 1
ATOM 4095 C CA . LEU B 1 204 ? 8.594 16.969 3.027 1 98.75 204 LEU B CA 1
ATOM 4096 C C . LEU B 1 204 ? 8.836 17.344 1.569 1 98.75 204 LEU B C 1
ATOM 4098 O O . LEU B 1 204 ? 7.891 17.641 0.834 1 98.75 204 LEU B O 1
ATOM 4102 N N . GLY B 1 205 ? 10.109 17.266 1.136 1 98.44 205 GLY B N 1
ATOM 4103 C CA . GLY B 1 205 ? 10.477 17.578 -0.238 1 98.44 205 GLY B CA 1
ATOM 4104 C C . GLY B 1 205 ? 10.961 19 -0.422 1 98.44 205 GLY B C 1
ATOM 4105 O O . GLY B 1 205 ? 10.977 19.516 -1.542 1 98.44 205 GLY B O 1
ATOM 4106 N N . LEU B 1 206 ? 11.328 19.656 0.631 1 98.5 206 LEU B N 1
ATOM 4107 C CA . LEU B 1 206 ? 11.812 21.031 0.583 1 98.5 206 LEU B CA 1
ATOM 4108 C C . LEU B 1 206 ? 13.273 21.078 0.169 1 98.5 206 LEU B C 1
ATOM 4110 O O . LEU B 1 206 ? 13.82 22.156 -0.082 1 98.5 206 LEU B O 1
ATOM 4114 N N . GLY B 1 207 ? 13.852 19.984 0.031 1 97.94 207 GLY B N 1
ATOM 4115 C CA . GLY B 1 207 ? 15.289 19.875 -0.139 1 97.94 207 GLY B CA 1
ATOM 4116 C C . GLY B 1 207 ? 16 19.375 1.104 1 97.94 207 GLY B C 1
ATOM 4117 O O . GLY B 1 207 ? 17.234 19.297 1.139 1 97.94 207 GLY B O 1
ATOM 4118 N N . GLU B 1 208 ? 15.219 19.016 2.074 1 98.5 208 GLU B N 1
ATOM 4119 C CA . GLU B 1 208 ? 15.758 18.547 3.35 1 98.5 208 GLU B CA 1
ATOM 4120 C C . GLU B 1 208 ? 16.312 17.125 3.227 1 98.5 208 GLU B C 1
ATOM 4122 O O . GLU B 1 208 ? 15.891 16.375 2.35 1 98.5 208 GLU B O 1
ATOM 4127 N N . SER B 1 209 ? 17.188 16.75 4.105 1 98.12 209 SER B N 1
ATOM 4128 C CA . SER B 1 209 ? 17.75 15.406 4.176 1 98.12 209 SER B CA 1
ATOM 4129 C C . SER B 1 209 ? 16.938 14.508 5.105 1 98.12 209 SER B C 1
ATOM 4131 O O . SER B 1 209 ? 16 14.969 5.75 1 98.12 209 SER B O 1
ATOM 4133 N N . SER B 1 210 ? 17.359 13.25 5.145 1 98.25 210 SER B N 1
ATOM 4134 C CA . SER B 1 210 ? 16.75 12.328 6.098 1 98.25 210 SER B CA 1
ATOM 4135 C C . SER B 1 210 ? 17.016 12.758 7.535 1 98.25 210 SER B C 1
ATOM 4137 O O . SER B 1 210 ? 16.172 12.586 8.414 1 98.25 210 SER B O 1
ATOM 4139 N N . GLU B 1 211 ? 18.156 13.281 7.746 1 98.38 211 GLU B N 1
ATOM 4140 C CA . GLU B 1 211 ? 18.5 13.773 9.078 1 98.38 211 GLU B CA 1
ATOM 4141 C C . GLU B 1 211 ? 17.594 14.938 9.477 1 98.38 211 GLU B C 1
ATOM 4143 O O . GLU B 1 211 ? 17.234 15.07 10.648 1 98.38 211 GLU B O 1
ATOM 4148 N N . ASP B 1 212 ? 17.266 15.734 8.516 1 98.81 212 ASP B N 1
ATOM 4149 C CA . ASP B 1 212 ? 16.328 16.828 8.773 1 98.81 212 ASP B CA 1
ATOM 4150 C C . ASP B 1 212 ? 14.938 16.297 9.117 1 98.81 212 ASP B C 1
ATOM 4152 O O . ASP B 1 212 ? 14.242 16.859 9.969 1 98.81 212 ASP B O 1
ATOM 4156 N N . ARG B 1 213 ? 14.516 15.273 8.43 1 98.81 213 ARG B N 1
ATOM 4157 C CA . ARG B 1 213 ? 13.227 14.68 8.742 1 98.81 213 ARG B CA 1
ATOM 4158 C C . ARG B 1 213 ? 13.211 14.086 10.148 1 98.81 213 ARG B C 1
ATOM 4160 O O . ARG B 1 213 ? 12.227 14.219 10.875 1 98.81 213 ARG B O 1
ATOM 4167 N N . VAL B 1 214 ? 14.312 13.477 10.523 1 98.88 214 VAL B N 1
ATOM 4168 C CA . VAL B 1 214 ? 14.469 13.008 11.891 1 98.88 214 VAL B CA 1
ATOM 4169 C C . VAL B 1 214 ? 14.414 14.195 12.852 1 98.88 214 VAL B C 1
ATOM 4171 O O . VAL B 1 214 ? 13.805 14.109 13.922 1 98.88 214 VAL B O 1
ATOM 4174 N N . GLY B 1 215 ? 15.062 15.289 12.469 1 98.88 215 GLY B N 1
ATOM 4175 C CA . GLY B 1 215 ? 15.023 16.5 13.273 1 98.88 215 GLY B CA 1
ATOM 4176 C C . GLY B 1 215 ? 13.617 17.047 13.453 1 98.88 215 GLY B C 1
ATOM 4177 O O . GLY B 1 215 ? 13.234 17.453 14.547 1 98.88 215 GLY B O 1
ATOM 4178 N N . LEU B 1 216 ? 12.883 17.109 12.391 1 98.94 216 LEU B N 1
ATOM 4179 C CA . LEU B 1 216 ? 11.484 17.516 12.453 1 98.94 216 LEU B CA 1
ATOM 4180 C C . LEU B 1 216 ? 10.711 16.656 13.445 1 98.94 216 LEU B C 1
ATOM 4182 O O . LEU B 1 216 ? 10.023 17.172 14.32 1 98.94 216 LEU B O 1
ATOM 4186 N N . LEU B 1 217 ? 10.875 15.336 13.289 1 98.94 217 LEU B N 1
ATOM 4187 C CA . LEU B 1 217 ? 10.18 14.391 14.148 1 98.94 217 LEU B CA 1
ATOM 4188 C C . LEU B 1 217 ? 10.617 14.547 15.602 1 98.94 217 LEU B C 1
ATOM 4190 O O . LEU B 1 217 ? 9.797 14.422 16.516 1 98.94 217 LEU B O 1
ATOM 4194 N N . HIS B 1 218 ? 11.867 14.805 15.797 1 98.94 218 HIS B N 1
ATOM 4195 C CA . HIS B 1 218 ? 12.375 15.023 17.156 1 98.94 218 HIS B CA 1
ATOM 4196 C C . HIS B 1 218 ? 11.711 16.234 17.797 1 98.94 218 HIS B C 1
ATOM 4198 O O . HIS B 1 218 ? 11.25 16.156 18.938 1 98.94 218 HIS B O 1
ATOM 4204 N N . THR B 1 219 ? 11.641 17.297 17.078 1 98.88 219 THR B N 1
ATOM 4205 C CA . THR B 1 219 ? 11.055 18.516 17.609 1 98.88 219 THR B CA 1
ATOM 4206 C C . THR B 1 219 ? 9.609 18.281 18.047 1 98.88 219 THR B C 1
ATOM 4208 O O . THR B 1 219 ? 9.25 18.562 19.188 1 98.88 219 THR B O 1
ATOM 4211 N N . VAL B 1 220 ? 8.812 17.703 17.188 1 98.81 220 VAL B N 1
ATOM 4212 C CA . VAL B 1 220 ? 7.379 17.625 17.453 1 98.81 220 VAL B CA 1
ATOM 4213 C C . VAL B 1 220 ? 7.113 16.547 18.5 1 98.81 220 VAL B C 1
ATOM 4215 O O . VAL B 1 220 ? 6.168 16.656 19.281 1 98.81 220 VAL B O 1
ATOM 4218 N N . SER B 1 221 ? 7.941 15.508 18.578 1 98.75 221 SER B N 1
ATOM 4219 C CA . SER B 1 221 ? 7.695 14.406 19.5 1 98.75 221 SER B CA 1
ATOM 4220 C C . SER B 1 221 ? 8.25 14.711 20.891 1 98.75 221 SER B C 1
ATOM 4222 O O . SER B 1 221 ? 8.031 13.945 21.844 1 98.75 221 SER B O 1
ATOM 4224 N N . THR B 1 222 ? 9 15.844 21.031 1 98.69 222 THR B N 1
ATOM 4225 C CA . THR B 1 222 ? 9.586 16.156 22.328 1 98.69 222 THR B CA 1
ATOM 4226 C C . THR B 1 222 ? 9.016 17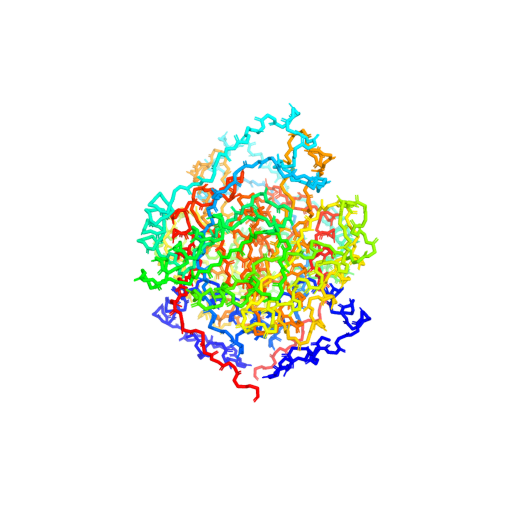.453 22.891 1 98.69 222 THR B C 1
ATOM 4228 O O . THR B 1 222 ? 9.555 18.016 23.844 1 98.69 222 THR B O 1
ATOM 4231 N N . LEU B 1 223 ? 8.016 17.984 22.266 1 98.38 223 LEU B N 1
ATOM 4232 C CA . LEU B 1 223 ? 7.266 19.078 22.891 1 98.38 223 LEU B CA 1
ATOM 4233 C C . LEU B 1 223 ? 6.742 18.656 24.25 1 98.38 223 LEU B C 1
ATOM 4235 O O . LEU B 1 223 ? 6.629 17.453 24.547 1 98.38 223 LEU B O 1
ATOM 4239 N N . PRO B 1 224 ? 6.402 19.625 25.125 1 97.19 224 PRO B N 1
ATOM 4240 C CA . PRO B 1 224 ? 5.898 19.25 26.453 1 97.19 224 PRO B CA 1
ATOM 4241 C C . PRO B 1 224 ? 4.691 18.312 26.375 1 97.19 224 PRO B C 1
ATOM 4243 O O . PRO B 1 224 ? 4.551 17.406 27.203 1 97.19 224 PRO B O 1
ATOM 4246 N N . LYS B 1 225 ? 3.906 18.547 25.406 1 96.88 225 LYS B N 1
ATOM 4247 C CA . LYS B 1 225 ? 2.832 17.656 25 1 96.88 225 LYS B CA 1
ATOM 4248 C C . LYS B 1 225 ? 2.865 17.406 23.484 1 96.88 225 LYS B C 1
ATOM 4250 O O . LYS B 1 225 ? 3.078 18.344 22.703 1 96.88 225 LYS B O 1
ATOM 4255 N N . HIS B 1 226 ? 2.645 16.125 23.125 1 98.25 226 HIS B N 1
ATOM 4256 C CA . HIS B 1 226 ? 2.572 15.875 21.703 1 98.25 226 HIS B CA 1
ATOM 4257 C C . HIS B 1 226 ? 1.484 16.719 21.047 1 98.25 226 HIS B C 1
ATOM 4259 O O . HIS B 1 226 ? 0.452 17 21.656 1 98.25 226 HIS B O 1
ATOM 4265 N N . PRO B 1 227 ? 1.751 17.078 19.797 1 98.56 227 PRO B N 1
ATOM 4266 C CA . PRO B 1 227 ? 0.642 17.719 19.078 1 98.56 227 PRO B CA 1
ATOM 4267 C C . PRO B 1 227 ? -0.594 16.828 18.984 1 98.56 227 PRO B C 1
ATOM 4269 O O . PRO B 1 227 ? -0.471 15.602 18.844 1 98.56 227 PRO B O 1
ATOM 4272 N N . GLU B 1 228 ? -1.723 17.469 19.109 1 97.88 228 GLU B N 1
ATOM 4273 C CA . GLU B 1 228 ? -2.959 16.719 18.891 1 97.88 228 GLU B CA 1
ATOM 4274 C C . GLU B 1 228 ? -3.025 16.156 17.484 1 97.88 228 GLU B C 1
ATOM 4276 O O . GLU B 1 228 ? -3.502 15.031 17.281 1 97.88 228 GLU B O 1
ATOM 4281 N N . SER B 1 229 ? -2.518 16.922 16.609 1 98.25 229 SER B N 1
ATOM 4282 C CA . SER B 1 229 ? -2.449 16.5 15.219 1 98.25 229 SER B CA 1
ATOM 4283 C C . SER B 1 229 ? -1.087 16.812 14.617 1 98.25 229 SER B C 1
ATOM 4285 O O . SER B 1 229 ? -0.492 17.844 14.922 1 98.25 229 SER B O 1
ATOM 4287 N N . PHE B 1 230 ? -0.617 15.938 13.812 1 98.81 230 PHE B N 1
ATOM 4288 C CA . PHE B 1 230 ? 0.634 16.062 13.07 1 98.81 230 PHE B CA 1
ATOM 4289 C C . PHE B 1 230 ? 0.389 15.953 11.57 1 98.81 230 PHE B C 1
ATOM 4291 O O . PHE B 1 230 ? 0.361 14.852 11.016 1 98.81 230 PHE B O 1
ATOM 4298 N N . PRO B 1 231 ? 0.201 17.078 10.883 1 98.69 231 PRO B N 1
ATOM 4299 C CA . PRO B 1 231 ? 0.057 17.031 9.43 1 98.69 231 PRO B CA 1
ATOM 4300 C C . PRO B 1 231 ? 1.38 16.781 8.711 1 98.69 231 PRO B C 1
ATOM 4302 O O . PRO B 1 231 ? 2.377 17.453 8.984 1 98.69 231 PRO B O 1
ATOM 4305 N N . VAL B 1 232 ? 1.398 15.82 7.898 1 98.62 232 VAL B N 1
ATOM 4306 C CA . VAL B 1 232 ? 2.523 15.539 7.012 1 98.62 232 VAL B CA 1
ATOM 4307 C C . VAL B 1 232 ? 2.193 16 5.598 1 98.62 232 VAL B C 1
ATOM 4309 O O . VAL B 1 232 ? 1.342 15.414 4.926 1 98.62 232 VAL B O 1
ATOM 4312 N N . ASN B 1 233 ? 2.869 17.062 5.184 1 98.06 233 ASN B N 1
ATOM 4313 C CA . ASN B 1 233 ? 2.699 17.609 3.842 1 98.06 233 ASN B CA 1
ATOM 4314 C C . ASN B 1 233 ? 3.824 17.156 2.91 1 98.06 233 ASN B C 1
ATOM 4316 O O . ASN B 1 233 ? 4.973 17.031 3.336 1 98.06 233 ASN B O 1
ATOM 4320 N N . ALA B 1 234 ? 3.482 16.859 1.729 1 97.88 234 ALA B N 1
ATOM 4321 C CA . ALA B 1 234 ? 4.449 16.797 0.638 1 97.88 234 ALA B CA 1
ATOM 4322 C C . ALA B 1 234 ? 4.438 18.078 -0.188 1 97.88 234 ALA B C 1
ATOM 4324 O O . ALA B 1 234 ? 3.373 18.578 -0.562 1 97.88 234 ALA B O 1
ATOM 4325 N N . LEU B 1 235 ? 5.582 18.547 -0.465 1 97.88 235 LEU B N 1
ATOM 4326 C CA . LEU B 1 235 ? 5.68 19.781 -1.238 1 97.88 235 LEU B CA 1
ATOM 4327 C C . LEU B 1 235 ? 4.918 19.656 -2.555 1 97.88 235 LEU B C 1
ATOM 4329 O O . LEU B 1 235 ? 5.109 18.688 -3.299 1 97.88 235 LEU B O 1
ATOM 4333 N N . VAL B 1 236 ? 4.066 20.578 -2.75 1 96.19 236 VAL B N 1
ATOM 4334 C CA . VAL B 1 236 ? 3.494 20.812 -4.07 1 96.19 236 VAL B CA 1
ATOM 4335 C C . VAL B 1 236 ? 4.223 21.969 -4.75 1 96.19 236 VAL B C 1
ATOM 4337 O O . VAL B 1 236 ? 4.031 23.125 -4.387 1 96.19 236 VAL B O 1
ATOM 4340 N N . PRO B 1 237 ? 5.027 21.609 -5.688 1 96.5 237 PRO B N 1
ATOM 4341 C CA . PRO B 1 237 ? 5.742 22.719 -6.336 1 96.5 237 PRO B CA 1
ATOM 4342 C C . PRO B 1 237 ? 4.805 23.672 -7.07 1 96.5 237 PRO B C 1
ATOM 4344 O O . PRO B 1 237 ? 3.986 23.234 -7.883 1 96.5 237 PRO B O 1
ATOM 4347 N N . ILE B 1 238 ? 4.934 24.938 -6.73 1 96.25 238 ILE B N 1
ATOM 4348 C CA . ILE B 1 238 ? 4.129 25.969 -7.383 1 96.25 238 ILE B CA 1
ATOM 4349 C C . ILE B 1 238 ? 5.023 26.875 -8.219 1 96.25 238 ILE B C 1
ATOM 4351 O O . ILE B 1 238 ? 5.918 27.531 -7.684 1 96.25 238 ILE B O 1
ATOM 4355 N N . LYS B 1 239 ? 4.719 26.891 -9.508 1 96.44 239 LYS B N 1
ATOM 4356 C CA . LYS B 1 239 ? 5.516 27.719 -10.414 1 96.44 239 LYS B CA 1
ATOM 4357 C C . LYS B 1 239 ? 5.551 29.172 -9.938 1 96.44 239 LYS B C 1
ATOM 4359 O O . LYS B 1 239 ? 4.523 29.734 -9.547 1 96.44 239 LYS B O 1
ATOM 4364 N N . GLY B 1 240 ? 6.715 29.75 -9.969 1 97.44 240 GLY B N 1
ATOM 4365 C CA . GLY B 1 240 ? 6.887 31.125 -9.539 1 97.44 240 GLY B CA 1
ATOM 4366 C C . GLY B 1 240 ? 7.469 31.25 -8.141 1 97.44 240 GLY B C 1
ATOM 4367 O O . GLY B 1 240 ? 7.977 32.312 -7.762 1 97.44 240 GLY B O 1
ATOM 4368 N N . THR B 1 241 ? 7.387 30.219 -7.355 1 97.94 241 THR B N 1
ATOM 4369 C CA . THR B 1 241 ? 8.07 30.203 -6.066 1 97.94 241 THR B CA 1
ATOM 4370 C C . THR B 1 241 ? 9.492 29.672 -6.211 1 97.94 241 THR B C 1
ATOM 4372 O O . THR B 1 241 ? 9.82 29.031 -7.207 1 97.94 241 THR B O 1
ATOM 4375 N N . PRO B 1 242 ? 10.312 29.859 -5.223 1 98.19 242 PRO B N 1
ATOM 4376 C CA . PRO B 1 242 ? 11.695 29.391 -5.293 1 98.19 242 PRO B CA 1
ATOM 4377 C C . PRO B 1 242 ? 11.789 27.859 -5.406 1 98.19 242 PRO B C 1
ATOM 4379 O O . PRO B 1 242 ? 12.766 27.344 -5.941 1 98.19 242 PRO B O 1
ATOM 4382 N N . LEU B 1 243 ? 10.781 27.141 -4.965 1 98.19 243 LEU B N 1
ATOM 4383 C CA . LEU B 1 243 ? 10.82 25.688 -4.996 1 98.19 243 LEU B CA 1
ATOM 4384 C C . LEU B 1 243 ? 9.859 25.141 -6.043 1 98.19 243 LEU B C 1
ATOM 4386 O O . LEU B 1 243 ? 9.445 23.984 -5.965 1 98.19 243 LEU B O 1
ATOM 4390 N N . GLY B 1 244 ? 9.508 25.953 -6.93 1 97.56 244 GLY B N 1
ATOM 4391 C CA . GLY B 1 244 ? 8.484 25.625 -7.91 1 97.56 244 GLY B CA 1
ATOM 4392 C C . GLY B 1 244 ? 8.906 24.531 -8.875 1 97.56 244 GLY B C 1
ATOM 4393 O O . GLY B 1 244 ? 8.07 23.938 -9.539 1 97.56 244 GLY B O 1
ATOM 4394 N N . ASP B 1 245 ? 10.188 24.234 -8.969 1 96.62 245 ASP B N 1
ATOM 4395 C CA . ASP B 1 245 ? 10.672 23.234 -9.922 1 96.62 245 ASP B CA 1
ATOM 4396 C C . ASP B 1 245 ? 11.258 22.031 -9.203 1 96.62 245 ASP B C 1
ATOM 4398 O O . ASP B 1 245 ? 11.93 21.203 -9.82 1 96.62 245 ASP B O 1
ATOM 4402 N N . ARG B 1 246 ? 10.961 21.953 -7.988 1 96.44 246 ARG B N 1
ATOM 4403 C CA . ARG B 1 246 ? 11.523 20.859 -7.203 1 96.44 246 ARG B CA 1
ATOM 4404 C C . ARG B 1 246 ? 10.875 19.531 -7.57 1 96.44 246 ARG B C 1
ATOM 4406 O O . ARG B 1 246 ? 9.664 19.469 -7.789 1 96.44 246 ARG B O 1
ATOM 4413 N N . GLU B 1 247 ? 11.719 18.484 -7.672 1 95.94 247 GLU B N 1
ATOM 4414 C CA . GLU B 1 247 ? 11.195 17.141 -7.891 1 95.94 247 GLU B CA 1
ATOM 4415 C C . GLU B 1 247 ? 10.406 16.656 -6.68 1 95.94 247 GLU B C 1
ATOM 4417 O O . GLU B 1 247 ? 10.805 16.875 -5.535 1 95.94 247 GLU B O 1
ATOM 4422 N N . PRO B 1 248 ? 9.336 16.016 -6.938 1 96.19 248 PRO B N 1
ATOM 4423 C CA . PRO B 1 248 ? 8.555 15.492 -5.816 1 96.19 248 PRO B CA 1
ATOM 4424 C C . PRO B 1 248 ? 9.352 14.531 -4.938 1 96.19 248 PRO B C 1
ATOM 4426 O O . PRO B 1 248 ? 10.195 13.789 -5.438 1 96.19 248 PRO B O 1
ATOM 4429 N N . ILE B 1 249 ? 9.055 14.586 -3.719 1 97.25 249 ILE B N 1
ATOM 4430 C CA . ILE B 1 249 ? 9.688 13.695 -2.75 1 97.25 249 ILE B CA 1
ATOM 4431 C C . ILE B 1 249 ? 9.336 12.25 -3.068 1 97.25 249 ILE B C 1
ATOM 4433 O O . ILE B 1 249 ? 8.219 11.961 -3.504 1 97.25 249 ILE B O 1
ATOM 4437 N N . ALA B 1 250 ? 10.289 11.359 -2.828 1 97.06 250 ALA B N 1
ATOM 4438 C CA . ALA B 1 250 ? 10.016 9.938 -2.986 1 97.06 250 ALA B CA 1
ATOM 4439 C C . ALA B 1 250 ? 8.938 9.477 -2.006 1 97.06 250 ALA B C 1
ATOM 4441 O O . ALA B 1 250 ? 8.969 9.836 -0.826 1 97.06 250 ALA B O 1
ATOM 4442 N N . PHE B 1 251 ? 8.031 8.703 -2.482 1 98.38 251 PHE B N 1
ATOM 4443 C CA . PHE B 1 251 ? 6.926 8.25 -1.647 1 98.38 251 PHE B CA 1
ATOM 4444 C C . PHE B 1 251 ? 7.438 7.504 -0.424 1 98.38 251 PHE B C 1
ATOM 4446 O O . PHE B 1 251 ? 6.867 7.613 0.663 1 98.38 251 PHE B O 1
ATOM 4453 N N . THR B 1 252 ? 8.469 6.727 -0.547 1 98.44 252 THR B N 1
ATOM 4454 C CA . THR B 1 252 ? 8.984 5.934 0.565 1 98.44 252 THR B CA 1
ATOM 4455 C C . THR B 1 252 ? 9.422 6.836 1.715 1 98.44 252 THR B C 1
ATOM 4457 O O . THR B 1 252 ? 9.32 6.457 2.883 1 98.44 252 THR B O 1
ATOM 4460 N N . SER B 1 253 ? 9.898 8.016 1.426 1 98.38 253 SER B N 1
ATOM 4461 C CA . SER B 1 253 ? 10.266 8.969 2.473 1 98.38 253 SER B CA 1
ATOM 4462 C C . SER B 1 253 ? 9.031 9.469 3.219 1 98.38 253 SER B C 1
ATOM 4464 O O . SER B 1 253 ? 9.07 9.648 4.438 1 98.38 253 SER B O 1
ATOM 4466 N N . MET B 1 254 ? 7.965 9.688 2.484 1 98.44 254 MET B N 1
ATOM 4467 C CA . MET B 1 254 ? 6.695 10.086 3.088 1 98.44 254 MET B CA 1
ATOM 4468 C C . MET B 1 254 ? 6.176 8.992 4.016 1 98.44 254 MET B C 1
ATOM 4470 O O . MET B 1 254 ? 5.824 9.266 5.164 1 98.44 254 MET B O 1
ATOM 4474 N N . LEU B 1 255 ? 6.176 7.801 3.484 1 98.81 255 LEU B N 1
ATOM 4475 C CA . LEU B 1 255 ? 5.68 6.656 4.246 1 98.81 255 LEU B CA 1
ATOM 4476 C C . LEU B 1 255 ? 6.52 6.438 5.5 1 98.81 255 LEU B C 1
ATOM 4478 O O . LEU B 1 255 ? 5.977 6.211 6.582 1 98.81 255 LEU B O 1
ATOM 4482 N N . ARG B 1 256 ? 7.805 6.531 5.352 1 98.69 256 ARG B N 1
ATOM 4483 C CA . ARG B 1 256 ? 8.734 6.367 6.465 1 98.69 256 ARG B CA 1
ATOM 4484 C C . ARG B 1 256 ? 8.484 7.41 7.547 1 98.69 256 ARG B C 1
ATOM 4486 O O . ARG B 1 256 ? 8.516 7.098 8.742 1 98.69 256 ARG B O 1
ATOM 4493 N N . THR B 1 257 ? 8.25 8.57 7.141 1 98.88 257 THR B N 1
ATOM 4494 C CA . THR B 1 257 ? 8.016 9.656 8.086 1 98.88 257 THR B CA 1
ATOM 4495 C C . THR B 1 257 ? 6.703 9.438 8.836 1 98.88 257 THR B C 1
ATOM 4497 O O . THR B 1 257 ? 6.652 9.586 10.055 1 98.88 257 THR B O 1
ATOM 4500 N N . ILE B 1 258 ? 5.68 9.055 8.148 1 98.94 258 ILE B N 1
ATOM 4501 C CA . ILE B 1 258 ? 4.375 8.812 8.758 1 98.94 258 ILE B CA 1
ATOM 4502 C C . ILE B 1 258 ? 4.477 7.656 9.75 1 98.94 258 ILE B C 1
ATOM 4504 O O . ILE B 1 258 ? 4.008 7.762 10.883 1 98.94 258 ILE B O 1
ATOM 4508 N N . ALA B 1 259 ? 5.109 6.605 9.32 1 98.94 259 ALA B N 1
ATOM 4509 C CA . ALA B 1 259 ? 5.246 5.434 10.18 1 98.94 259 ALA B CA 1
ATOM 4510 C C . ALA B 1 259 ? 6.047 5.762 11.438 1 98.94 259 ALA B C 1
ATOM 4512 O O . ALA B 1 259 ? 5.668 5.375 12.539 1 98.94 259 ALA B O 1
ATOM 4513 N N . THR B 1 260 ? 7.117 6.469 11.281 1 98.94 260 THR B N 1
ATOM 4514 C CA . THR B 1 260 ? 7.949 6.852 12.414 1 98.94 260 THR B CA 1
ATOM 4515 C C . THR B 1 260 ? 7.184 7.773 13.359 1 98.94 260 THR B C 1
ATOM 4517 O O . THR B 1 260 ? 7.23 7.598 14.578 1 98.94 260 THR B O 1
ATOM 4520 N N . ALA B 1 261 ? 6.492 8.703 12.766 1 98.94 261 ALA B N 1
ATOM 4521 C CA . ALA B 1 261 ? 5.699 9.617 13.578 1 98.94 261 ALA B CA 1
ATOM 4522 C C . ALA B 1 261 ? 4.703 8.852 14.453 1 98.94 261 ALA B C 1
ATOM 4524 O O . ALA B 1 261 ? 4.531 9.164 15.633 1 98.94 261 ALA B O 1
ATOM 4525 N N . ARG B 1 262 ? 4.035 7.852 13.906 1 98.88 262 ARG B N 1
ATOM 4526 C CA . ARG B 1 262 ? 3.078 7.047 14.656 1 98.88 262 ARG B CA 1
ATOM 4527 C C . ARG B 1 262 ? 3.756 6.34 15.828 1 98.88 262 ARG B C 1
ATOM 4529 O O . ARG B 1 262 ? 3.217 6.309 16.938 1 98.88 262 ARG B O 1
ATOM 4536 N N . LEU B 1 263 ? 4.938 5.836 15.617 1 98.81 263 LEU B N 1
ATOM 4537 C CA . LEU B 1 263 ? 5.648 5.125 16.672 1 98.81 263 LEU B CA 1
ATOM 4538 C C . LEU B 1 263 ? 6.086 6.086 17.781 1 98.81 263 LEU B C 1
ATOM 4540 O O . LEU B 1 263 ? 6.105 5.719 18.953 1 98.81 263 LEU B O 1
ATOM 4544 N N . LEU B 1 264 ? 6.41 7.316 17.391 1 98.81 264 LEU B N 1
ATOM 4545 C CA . LEU B 1 264 ? 6.902 8.297 18.359 1 98.81 264 LEU B CA 1
ATOM 4546 C C . LEU B 1 264 ? 5.746 8.938 19.125 1 98.81 264 LEU B C 1
ATOM 4548 O O . LEU B 1 264 ? 5.875 9.234 20.312 1 98.81 264 LEU B O 1
ATOM 4552 N N . MET B 1 265 ? 4.629 9.148 18.406 1 98.69 265 MET B N 1
ATOM 4553 C CA . MET B 1 265 ? 3.469 9.844 18.953 1 98.69 265 MET B CA 1
ATOM 4554 C C . MET B 1 265 ? 2.203 9.008 18.781 1 98.69 265 MET B C 1
ATOM 4556 O O . MET B 1 265 ? 1.312 9.367 18.016 1 98.69 265 MET B O 1
ATOM 4560 N N . PRO B 1 266 ? 2.037 7.996 19.547 1 98.25 266 PRO B N 1
ATOM 4561 C CA . PRO B 1 266 ? 1.02 6.969 19.312 1 98.25 266 PRO B CA 1
ATOM 4562 C C . PRO B 1 266 ? -0.403 7.508 19.453 1 98.25 266 PRO B C 1
ATOM 4564 O O . PRO B 1 266 ? -1.33 6.973 18.844 1 98.25 266 PRO B O 1
ATOM 4567 N N . ALA B 1 267 ? -0.624 8.562 20.156 1 97.81 267 ALA B N 1
ATOM 4568 C CA . ALA B 1 267 ? -1.976 9.055 20.406 1 97.81 267 ALA B CA 1
ATOM 4569 C C . ALA B 1 267 ? -2.314 10.219 19.484 1 97.81 267 ALA B C 1
ATOM 4571 O O . ALA B 1 267 ? -3.459 10.672 19.438 1 97.81 267 ALA B O 1
ATOM 4572 N N . THR B 1 268 ? -1.365 10.727 18.734 1 98.25 268 THR B N 1
ATOM 4573 C CA . THR B 1 268 ? -1.524 11.883 17.859 1 98.25 268 THR B CA 1
ATOM 4574 C C . THR B 1 268 ? -2.295 11.508 16.594 1 98.25 268 THR B C 1
ATOM 4576 O O . THR B 1 268 ? -2.102 10.422 16.047 1 98.25 268 THR B O 1
ATOM 4579 N N . ILE B 1 269 ? -3.162 12.406 16.156 1 98.12 269 ILE B N 1
ATOM 4580 C CA . ILE B 1 269 ? -3.779 12.25 14.844 1 98.12 269 ILE B CA 1
ATOM 4581 C C . ILE B 1 269 ? -2.77 12.609 13.75 1 98.12 269 ILE B C 1
ATOM 4583 O O . ILE B 1 269 ? -2.299 13.75 13.68 1 98.12 269 ILE B O 1
ATOM 4587 N N . ILE B 1 270 ? -2.43 11.672 12.945 1 98.69 270 ILE B N 1
ATOM 4588 C CA . ILE B 1 270 ? -1.501 11.922 11.852 1 98.69 270 ILE B CA 1
ATOM 4589 C C . ILE B 1 270 ? -2.279 12.156 10.562 1 98.69 270 ILE B C 1
ATOM 4591 O O . ILE B 1 270 ? -3.035 11.297 10.109 1 98.69 270 ILE B O 1
ATOM 4595 N N . ARG B 1 271 ? -2.078 13.297 9.93 1 98.56 271 ARG B N 1
ATOM 4596 C CA . ARG B 1 271 ? -2.896 13.734 8.805 1 98.56 271 ARG B CA 1
ATOM 4597 C C . ARG B 1 271 ? -2.076 13.797 7.52 1 98.56 271 ARG B C 1
ATOM 4599 O O . ARG B 1 271 ? -1.023 14.438 7.484 1 98.56 271 ARG B O 1
ATOM 4606 N N . ILE B 1 272 ? -2.58 13.109 6.527 1 98 272 ILE B N 1
ATOM 4607 C CA . ILE B 1 272 ? -2.053 13.352 5.191 1 98 272 ILE B CA 1
ATOM 4608 C C . ILE B 1 272 ? -2.611 14.664 4.645 1 98 272 ILE B C 1
ATOM 4610 O O . ILE B 1 272 ? -3.805 14.766 4.352 1 98 272 ILE B O 1
ATOM 4614 N N . ALA B 1 273 ? -1.775 15.57 4.441 1 96.5 273 ALA B N 1
ATOM 4615 C CA . ALA B 1 273 ? -2.221 16.922 4.105 1 96.5 273 ALA B CA 1
ATOM 4616 C C . ALA B 1 273 ? -1.862 17.266 2.666 1 96.5 273 ALA B C 1
ATOM 4618 O O . ALA B 1 273 ? -2.264 16.578 1.73 1 96.5 273 ALA B O 1
ATOM 4619 N N . ALA B 1 274 ? -1.182 18.375 2.473 1 94.19 274 ALA B N 1
ATOM 4620 C CA . ALA B 1 274 ? -0.859 18.812 1.116 1 94.19 274 ALA B CA 1
ATOM 4621 C C . ALA B 1 274 ? -0.074 17.734 0.366 1 94.19 274 ALA B C 1
ATOM 4623 O O . ALA B 1 274 ? 0.779 17.062 0.948 1 94.19 274 ALA B O 1
ATOM 4624 N N . GLY B 1 275 ? -0.365 17.625 -0.899 1 95 275 GLY B N 1
ATOM 4625 C CA . GLY B 1 275 ? 0.331 16.656 -1.731 1 95 275 GLY B CA 1
ATOM 4626 C C . GLY B 1 275 ? -0.439 15.359 -1.911 1 95 275 GLY B C 1
ATOM 4627 O O . GLY B 1 275 ? -0.127 14.562 -2.799 1 95 275 GLY B O 1
ATOM 4628 N N . ARG B 1 276 ? -1.493 15.172 -1.103 1 96.75 276 ARG B N 1
ATOM 4629 C CA . ARG B 1 276 ? -2.287 13.945 -1.19 1 96.75 276 ARG B CA 1
ATOM 4630 C C . ARG B 1 276 ? -2.887 13.781 -2.582 1 96.75 276 ARG B C 1
ATOM 4632 O O . ARG B 1 276 ? -2.998 12.664 -3.086 1 96.75 276 ARG B O 1
ATOM 4639 N N . LYS B 1 277 ? -3.268 14.867 -3.178 1 94.56 277 LYS B N 1
ATOM 4640 C CA . LYS B 1 277 ? -3.934 14.852 -4.477 1 94.56 277 LYS B CA 1
ATOM 4641 C C . LYS B 1 277 ? -3.094 14.117 -5.516 1 94.56 277 LYS B C 1
ATOM 4643 O O . LYS B 1 277 ? -3.637 13.523 -6.449 1 94.56 277 LYS B O 1
ATOM 4648 N N . THR B 1 278 ? -1.846 14.125 -5.332 1 93.44 278 THR B N 1
ATOM 4649 C CA . THR B 1 278 ? -0.965 13.492 -6.309 1 93.44 278 THR B CA 1
ATOM 4650 C C . THR B 1 278 ? -0.697 12.039 -5.93 1 93.44 278 THR B C 1
ATOM 4652 O O . THR B 1 278 ? 0.001 11.328 -6.652 1 93.44 278 THR B O 1
ATOM 4655 N N . MET B 1 279 ? -1.197 11.602 -4.863 1 96.31 279 MET B N 1
ATOM 4656 C CA . MET B 1 279 ? -0.996 10.219 -4.43 1 96.31 279 MET B CA 1
ATOM 4657 C C . MET B 1 279 ? -2.029 9.289 -5.062 1 96.31 279 MET B C 1
ATOM 4659 O O . MET B 1 279 ? -3.223 9.602 -5.074 1 96.31 279 MET B O 1
ATOM 4663 N N . SER B 1 280 ? -1.516 8.188 -5.574 1 97.25 280 SER B N 1
ATOM 4664 C CA . SER B 1 280 ? -2.453 7.133 -5.949 1 97.25 280 SER B CA 1
ATOM 4665 C C . SER B 1 280 ? -3.193 6.59 -4.73 1 97.25 280 SER B C 1
ATOM 4667 O O . SER B 1 280 ? -2.793 6.844 -3.592 1 97.25 280 SER B O 1
ATOM 4669 N N . GLU B 1 281 ? -4.234 5.879 -4.902 1 97.38 281 GLU B N 1
ATOM 4670 C CA . GLU B 1 281 ? -4.977 5.285 -3.795 1 97.38 281 GLU B CA 1
ATOM 4671 C C . GLU B 1 281 ? -4.102 4.316 -3.004 1 97.38 281 GLU B C 1
ATOM 4673 O O . GLU B 1 281 ? -4.215 4.23 -1.778 1 97.38 281 GLU B O 1
ATOM 4678 N N . GLU B 1 282 ? -3.277 3.6 -3.744 1 98.5 282 GLU B N 1
ATOM 4679 C CA . GLU B 1 282 ? -2.43 2.611 -3.086 1 98.5 282 GLU B CA 1
ATOM 4680 C C . GLU B 1 282 ? -1.412 3.279 -2.166 1 98.5 282 GLU B C 1
ATOM 4682 O O . GLU B 1 282 ? -1.091 2.754 -1.1 1 98.5 282 GLU B O 1
ATOM 4687 N N . LYS B 1 283 ? -0.883 4.441 -2.631 1 98.69 283 LYS B N 1
ATOM 4688 C CA . LYS B 1 283 ? -0.012 5.219 -1.755 1 98.69 283 LYS B CA 1
ATOM 4689 C C . LYS B 1 283 ? -0.747 5.645 -0.486 1 98.69 283 LYS B C 1
ATOM 4691 O O . LYS B 1 283 ? -0.224 5.492 0.62 1 98.69 283 LYS B O 1
ATOM 4696 N N . GLN B 1 284 ? -1.925 6.117 -0.645 1 98.62 284 GLN B N 1
ATOM 4697 C CA . GLN B 1 284 ? -2.719 6.539 0.503 1 98.62 284 GLN B CA 1
ATOM 4698 C C . GLN B 1 284 ? -3.039 5.359 1.417 1 98.62 284 GLN B C 1
ATOM 4700 O O . GLN B 1 284 ? -2.973 5.48 2.643 1 98.62 284 GLN B O 1
ATOM 4705 N N . ALA B 1 285 ? -3.391 4.223 0.8 1 98.69 285 ALA B N 1
ATOM 4706 C CA . ALA B 1 285 ? -3.674 3.018 1.574 1 98.69 285 ALA B CA 1
ATOM 4707 C C . ALA B 1 285 ? -2.486 2.639 2.455 1 98.69 285 ALA B C 1
ATOM 4709 O O . ALA B 1 285 ? -2.66 2.297 3.627 1 98.69 285 ALA B O 1
ATOM 4710 N N . LEU B 1 286 ? -1.295 2.725 1.889 1 98.88 286 LEU B N 1
ATOM 4711 C CA . LEU B 1 286 ? -0.091 2.42 2.656 1 98.88 286 LEU B CA 1
ATOM 4712 C C . LEU B 1 286 ? 0.077 3.398 3.812 1 98.88 286 LEU B C 1
ATOM 4714 O O . LEU B 1 286 ? 0.487 3.006 4.906 1 98.88 286 LEU B O 1
ATOM 4718 N N . CYS B 1 287 ? -0.243 4.629 3.576 1 98.81 287 CYS B N 1
ATOM 4719 C CA . CYS B 1 287 ? -0.162 5.621 4.641 1 98.81 287 CYS B CA 1
ATOM 4720 C C . CYS B 1 287 ? -1.14 5.297 5.766 1 98.81 287 CYS B C 1
ATOM 4722 O O . CYS B 1 287 ? -0.788 5.379 6.945 1 98.81 287 CYS B O 1
ATOM 4724 N N . PHE B 1 288 ? -2.379 4.914 5.406 1 98.75 288 PHE B N 1
ATOM 4725 C CA . PHE B 1 288 ? -3.365 4.531 6.41 1 98.75 288 PHE B CA 1
ATOM 4726 C C . PHE B 1 288 ? -2.9 3.301 7.184 1 98.75 288 PHE B C 1
ATOM 4728 O O . PHE B 1 288 ? -3.047 3.238 8.406 1 98.75 288 PHE B O 1
ATOM 4735 N N . MET B 1 289 ? -2.291 2.414 6.508 1 98.56 289 MET B N 1
ATOM 4736 C CA . MET B 1 289 ? -1.78 1.207 7.156 1 98.56 289 MET B CA 1
ATOM 4737 C C . MET B 1 289 ? -0.667 1.547 8.141 1 98.56 289 MET B C 1
ATOM 4739 O O . MET B 1 289 ? -0.491 0.858 9.148 1 98.56 289 MET B O 1
ATOM 4743 N N . ALA B 1 290 ? 0.044 2.637 7.844 1 98.62 290 ALA B N 1
ATOM 4744 C CA . ALA B 1 290 ? 1.164 3.057 8.68 1 98.62 290 ALA B CA 1
ATOM 4745 C C . ALA B 1 290 ? 0.678 3.852 9.891 1 98.62 290 ALA B C 1
ATOM 4747 O O . ALA B 1 290 ? 1.456 4.152 10.797 1 98.62 290 ALA B O 1
ATOM 4748 N N . GLY B 1 291 ? -0.645 4.234 9.859 1 98.06 291 GLY B N 1
ATOM 4749 C CA . GLY B 1 291 ? -1.188 4.863 11.055 1 98.06 291 GLY B CA 1
ATOM 4750 C C . GLY B 1 291 ? -1.701 6.27 10.812 1 98.06 291 GLY B C 1
ATOM 4751 O O . GLY B 1 291 ? -2.125 6.953 11.742 1 98.06 291 GLY B O 1
ATOM 4752 N N . ALA B 1 292 ? -1.603 6.734 9.547 1 98.75 292 ALA B N 1
ATOM 4753 C CA . ALA B 1 292 ? -2.295 7.984 9.25 1 98.75 292 ALA B CA 1
ATOM 4754 C C . ALA B 1 292 ? -3.803 7.832 9.43 1 98.75 292 ALA B C 1
ATOM 4756 O O . ALA B 1 292 ? -4.379 6.809 9.055 1 98.75 292 ALA B O 1
ATOM 4757 N N . ASN B 1 293 ? -4.453 8.82 10.016 1 98.31 293 ASN B N 1
ATOM 4758 C CA . ASN B 1 293 ? -5.875 8.641 10.297 1 98.31 293 ASN B CA 1
ATOM 4759 C C . ASN B 1 293 ? -6.641 9.961 10.18 1 98.31 293 ASN B C 1
ATOM 4761 O O . ASN B 1 293 ? -7.609 10.188 10.898 1 98.31 293 ASN B O 1
ATOM 4765 N N . ALA B 1 294 ? -6.168 10.812 9.281 1 98.12 294 ALA B N 1
ATOM 4766 C CA . ALA B 1 294 ? -6.887 12.031 8.922 1 98.12 294 ALA B CA 1
ATOM 4767 C C . ALA B 1 294 ? -6.473 12.516 7.531 1 98.12 294 ALA B C 1
ATOM 4769 O O . ALA B 1 294 ? -5.352 12.258 7.086 1 98.12 294 ALA B O 1
ATOM 4770 N N . ILE B 1 295 ? -7.402 13.164 6.875 1 98.06 295 ILE B N 1
ATOM 4771 C CA . ILE B 1 295 ? -7.129 13.758 5.57 1 98.06 295 ILE B CA 1
ATOM 4772 C C . ILE B 1 295 ? -7.891 15.078 5.43 1 98.06 295 ILE B C 1
ATOM 4774 O O . ILE B 1 295 ? -8.844 15.328 6.168 1 98.06 295 ILE B O 1
ATOM 4778 N N . PHE B 1 296 ? -7.422 15.867 4.543 1 97.25 296 PHE B N 1
ATOM 4779 C CA . PHE B 1 296 ? -8.234 16.984 4.062 1 97.25 296 PHE B CA 1
ATOM 4780 C C . PHE B 1 296 ? -9.109 16.547 2.895 1 97.25 296 PHE B C 1
ATOM 4782 O O . PHE B 1 296 ? -8.656 15.805 2.018 1 97.25 296 PHE B O 1
ATOM 4789 N N . THR B 1 297 ? -10.32 16.953 2.893 1 96.31 297 THR B N 1
ATOM 4790 C CA . THR B 1 297 ? -11.266 16.688 1.819 1 96.31 297 THR B CA 1
ATOM 4791 C C . THR B 1 297 ? -12.008 17.953 1.406 1 96.31 297 THR B C 1
ATOM 4793 O O . THR B 1 297 ? -12.133 18.891 2.199 1 96.31 297 THR B O 1
ATOM 4796 N N . GLY B 1 298 ? -12.445 18.031 0.143 1 93.88 298 GLY B N 1
ATOM 4797 C CA . GLY B 1 298 ? -13.133 19.188 -0.383 1 93.88 298 GLY B CA 1
ATOM 4798 C C . GLY B 1 298 ? -12.586 19.656 -1.722 1 93.88 298 GLY B C 1
ATOM 4799 O O . GLY B 1 298 ? -12.023 18.859 -2.475 1 93.88 298 GLY B O 1
ATOM 4800 N N . GLU B 1 299 ? -12.789 20.844 -2.016 1 85.12 299 GLU B N 1
ATOM 4801 C CA . GLU B 1 299 ? -12.43 21.328 -3.346 1 85.12 299 GLU B CA 1
ATOM 4802 C C . GLU B 1 299 ? -11 21.844 -3.371 1 85.12 299 GLU B C 1
ATOM 4804 O O . GLU B 1 299 ? -10.211 21.484 -4.25 1 85.12 299 GLU B O 1
ATOM 4809 N N . LYS B 1 300 ? -10.664 22.672 -2.305 1 87.88 300 LYS B N 1
ATOM 4810 C CA . LYS B 1 300 ? -9.344 23.297 -2.258 1 87.88 300 LYS B CA 1
ATOM 4811 C C . LYS B 1 300 ? -8.711 23.156 -0.876 1 87.88 300 LYS B C 1
ATOM 4813 O O . LYS B 1 300 ? -9.414 22.922 0.111 1 87.88 300 LYS B O 1
ATOM 4818 N N . MET B 1 301 ? -7.426 23.203 -0.947 1 87.06 301 MET B N 1
ATOM 4819 C CA . MET B 1 301 ? -6.609 23.375 0.252 1 87.06 301 MET B CA 1
ATOM 4820 C C . MET B 1 301 ? -5.773 24.656 0.161 1 87.06 301 MET B C 1
ATOM 4822 O O . MET B 1 301 ? -4.637 24.609 -0.312 1 87.06 301 MET B O 1
ATOM 4826 N N . LEU B 1 302 ? -6.34 25.641 0.593 1 89 302 LEU B N 1
ATOM 4827 C CA . LEU B 1 302 ? -5.777 26.984 0.428 1 89 302 LEU B CA 1
ATOM 4828 C C . LEU B 1 302 ? -5.656 27.344 -1.049 1 89 302 LEU B C 1
ATOM 4830 O O . LEU B 1 302 ? -6.66 27.562 -1.724 1 89 302 LEU B O 1
ATOM 4834 N N . THR B 1 303 ? -4.422 27.172 -1.579 1 84.81 303 THR B N 1
ATOM 4835 C CA . THR B 1 303 ? -4.25 27.578 -2.971 1 84.81 303 THR B CA 1
ATOM 4836 C C . THR B 1 303 ? -4.039 26.359 -3.867 1 84.81 303 THR B C 1
ATOM 4838 O O . THR B 1 303 ? -3.834 26.5 -5.074 1 84.81 303 THR B O 1
ATOM 4841 N N . THR B 1 304 ? -4.094 25.219 -3.35 1 84.38 304 THR B N 1
ATOM 4842 C CA . THR B 1 304 ? -3.867 24 -4.125 1 84.38 304 THR B CA 1
ATOM 4843 C C . THR B 1 304 ? -5.148 23.172 -4.23 1 84.38 304 THR B C 1
ATOM 4845 O O . THR B 1 304 ? -6.094 23.391 -3.469 1 84.38 304 THR B O 1
ATOM 4848 N N . GLU B 1 305 ? -5.156 22.266 -5.145 1 86.38 305 GLU B N 1
ATOM 4849 C CA . GLU B 1 305 ? -6.301 21.375 -5.332 1 86.38 305 GLU B CA 1
ATOM 4850 C C . GLU B 1 305 ? -6.387 20.344 -4.215 1 86.38 305 GLU B C 1
ATOM 4852 O O . GLU B 1 305 ? -5.367 19.969 -3.619 1 86.38 305 GLU B O 1
ATOM 4857 N N . CYS B 1 306 ? -7.578 19.938 -3.984 1 89.25 306 CYS B N 1
ATOM 4858 C CA . CYS B 1 306 ? -7.852 18.922 -2.975 1 89.25 306 CYS B CA 1
ATOM 4859 C C . CYS B 1 306 ? -8.664 17.781 -3.561 1 89.25 306 CYS B C 1
ATOM 4861 O O . CYS B 1 306 ? -9.266 17.922 -4.629 1 89.25 306 CYS B O 1
ATOM 4863 N N . ASN B 1 307 ? -8.602 16.609 -2.902 1 92.25 307 ASN B N 1
ATOM 4864 C CA . ASN B 1 307 ? -9.484 15.516 -3.277 1 92.25 307 ASN B CA 1
ATOM 4865 C C . ASN B 1 307 ? -10.938 15.812 -2.918 1 92.25 307 ASN B C 1
ATOM 4867 O O . ASN B 1 307 ? -11.227 16.297 -1.822 1 92.25 307 ASN B O 1
ATOM 4871 N N . GLY B 1 308 ? -11.836 15.508 -3.799 1 93.5 308 GLY B N 1
ATOM 4872 C CA . GLY B 1 308 ? -13.242 15.828 -3.596 1 93.5 308 GLY B CA 1
ATOM 4873 C C . GLY B 1 308 ? -13.938 14.859 -2.652 1 93.5 308 GLY B C 1
ATOM 4874 O O . GLY B 1 308 ? -13.438 13.766 -2.4 1 93.5 308 GLY B O 1
ATOM 4875 N N . TRP B 1 309 ? -15.094 15.258 -2.203 1 93.88 309 TRP B N 1
ATOM 4876 C CA . TRP B 1 309 ? -15.875 14.484 -1.242 1 93.88 309 TRP B CA 1
ATOM 4877 C C . TRP B 1 309 ? -16.297 13.148 -1.84 1 93.88 309 TRP B C 1
ATOM 4879 O O . TRP B 1 309 ? -16.156 12.102 -1.203 1 93.88 309 TRP B O 1
ATOM 4889 N N . ASP B 1 310 ? -16.766 13.164 -3.012 1 94.19 310 ASP B N 1
ATOM 4890 C CA . ASP B 1 310 ? -17.234 11.938 -3.656 1 94.19 310 ASP B CA 1
ATOM 4891 C C . ASP B 1 310 ? -16.078 10.969 -3.898 1 94.19 310 ASP B C 1
ATOM 4893 O O . ASP B 1 310 ? -16.234 9.758 -3.701 1 94.19 310 ASP B O 1
ATOM 4897 N N . GLU B 1 311 ? -15.031 11.578 -4.344 1 95.56 311 GLU B N 1
ATOM 4898 C CA . GLU B 1 311 ? -13.844 10.766 -4.574 1 95.56 311 GLU B CA 1
ATOM 4899 C C . GLU B 1 311 ? -13.383 10.086 -3.291 1 95.56 311 GLU B C 1
ATOM 4901 O O . GLU B 1 311 ? -13.07 8.891 -3.295 1 95.56 311 GLU B O 1
ATOM 4906 N N . ASP B 1 312 ? -13.352 10.805 -2.238 1 97.19 312 ASP B N 1
ATOM 4907 C CA . ASP B 1 312 ? -12.914 10.266 -0.954 1 97.19 312 ASP B CA 1
ATOM 4908 C C . ASP B 1 312 ? -13.898 9.219 -0.437 1 97.19 312 ASP B C 1
ATOM 4910 O O . ASP B 1 312 ? -13.484 8.18 0.088 1 97.19 312 ASP B O 1
ATOM 4914 N N . SER B 1 313 ? -15.125 9.492 -0.58 1 95.94 313 SER B N 1
ATOM 4915 C CA . SER B 1 313 ? -16.141 8.531 -0.156 1 95.94 313 SER B CA 1
ATOM 4916 C C . SER B 1 313 ? -15.992 7.203 -0.892 1 95.94 313 SER B C 1
ATOM 4918 O O . SER B 1 313 ? -16.062 6.137 -0.277 1 95.94 313 SER B O 1
ATOM 4920 N N . ALA B 1 314 ? -15.828 7.285 -2.172 1 97.19 314 ALA B N 1
ATOM 4921 C CA . ALA B 1 314 ? -15.672 6.078 -2.979 1 97.19 314 ALA B CA 1
ATOM 4922 C C . ALA B 1 314 ? -14.414 5.305 -2.566 1 97.19 314 ALA B C 1
ATOM 4924 O O . ALA B 1 314 ? -14.445 4.078 -2.449 1 97.19 314 ALA B O 1
ATOM 4925 N N . MET B 1 315 ? -13.359 6.035 -2.406 1 97.56 315 MET B N 1
ATOM 4926 C CA . MET B 1 315 ? -12.117 5.398 -1.978 1 97.56 315 MET B CA 1
ATOM 4927 C C . MET B 1 315 ? -12.289 4.719 -0.624 1 97.56 315 MET B C 1
ATOM 4929 O O . MET B 1 315 ? -11.852 3.586 -0.432 1 97.56 315 MET B O 1
ATOM 4933 N N . PHE B 1 316 ? -12.938 5.398 0.318 1 97.5 316 PHE B N 1
ATOM 4934 C CA . PHE B 1 316 ? -13.188 4.824 1.633 1 97.5 316 PHE B CA 1
ATOM 4935 C C . PHE B 1 316 ? -13.961 3.512 1.511 1 97.5 316 PHE B C 1
ATOM 4937 O O . PHE B 1 316 ? -13.617 2.521 2.16 1 97.5 316 PHE B O 1
ATOM 4944 N N . GLY B 1 317 ? -14.953 3.549 0.673 1 97.19 317 GLY B N 1
ATOM 4945 C CA . GLY B 1 317 ? -15.711 2.328 0.437 1 97.19 317 GLY B CA 1
ATOM 4946 C C . GLY B 1 317 ? -14.852 1.188 -0.085 1 97.19 317 GLY B C 1
ATOM 4947 O O . GLY B 1 317 ? -14.922 0.068 0.425 1 97.19 317 GLY B O 1
ATOM 4948 N N . ARG B 1 318 ? -14 1.43 -1.021 1 97.44 318 ARG B N 1
ATOM 4949 C CA . ARG B 1 318 ? -13.18 0.409 -1.663 1 97.44 318 ARG B CA 1
ATOM 4950 C C . ARG B 1 318 ? -12.172 -0.177 -0.683 1 97.44 318 ARG B C 1
ATOM 4952 O O . ARG B 1 318 ? -11.867 -1.371 -0.733 1 97.44 318 ARG B O 1
ATOM 4959 N N . TRP B 1 319 ? -11.703 0.66 0.239 1 98.12 319 TRP B N 1
ATOM 4960 C CA . TRP B 1 319 ? -10.594 0.235 1.083 1 98.12 319 TRP B CA 1
ATOM 4961 C C . TRP B 1 319 ? -11.07 -0.113 2.486 1 98.12 319 TRP B C 1
ATOM 4963 O O . TRP B 1 319 ? -10.281 -0.515 3.342 1 98.12 319 TRP B O 1
ATOM 4973 N N . GLY B 1 320 ? -12.422 0.043 2.721 1 97.44 320 GLY B N 1
ATOM 4974 C CA . GLY B 1 320 ? -13.008 -0.34 3.998 1 97.44 320 GLY B CA 1
ATOM 4975 C C . GLY B 1 320 ? -12.734 0.661 5.105 1 97.44 320 GLY B C 1
ATOM 4976 O O . GLY B 1 320 ? -12.477 0.275 6.246 1 97.44 320 GLY B O 1
ATOM 4977 N N . LEU B 1 321 ? -12.703 1.927 4.797 1 97.44 321 LEU B N 1
ATOM 4978 C CA . LEU B 1 321 ? -12.5 3.014 5.75 1 97.44 321 LEU B CA 1
ATOM 4979 C C . LEU B 1 321 ? -13.82 3.705 6.07 1 97.44 321 LEU B C 1
ATOM 4981 O O . LEU B 1 321 ? -14.781 3.617 5.293 1 97.44 321 LEU B O 1
ATOM 4985 N N . GLU B 1 322 ? -13.852 4.324 7.223 1 95.56 322 GLU B N 1
ATOM 4986 C CA . GLU B 1 322 ? -15.023 5.098 7.629 1 95.56 322 GLU B CA 1
ATOM 4987 C C . GLU B 1 322 ? -14.617 6.434 8.242 1 95.56 322 GLU B C 1
ATOM 4989 O O . GLU B 1 322 ? -13.578 6.531 8.906 1 95.56 322 GLU B O 1
ATOM 4994 N N . PRO B 1 323 ? -15.422 7.43 8.039 1 94.38 323 PRO B N 1
ATOM 4995 C CA . PRO B 1 323 ? -15.125 8.719 8.664 1 94.38 323 PRO B CA 1
ATOM 4996 C C . PRO B 1 323 ? -15.211 8.672 10.188 1 94.38 323 PRO B C 1
ATOM 4998 O O . PRO B 1 323 ? -16.094 8.016 10.734 1 94.38 323 PRO B O 1
ATOM 5001 N N . MET B 1 324 ? -14.312 9.297 10.781 1 91.06 324 MET B N 1
ATOM 5002 C CA . MET B 1 324 ? -14.336 9.445 12.234 1 91.06 324 MET B CA 1
ATOM 5003 C C . MET B 1 324 ? -15.469 10.375 12.672 1 91.06 324 MET B C 1
ATOM 5005 O O . MET B 1 324 ? -15.734 11.383 12.016 1 91.06 324 MET B O 1
ATOM 5009 N N . LYS B 1 325 ? -16.141 10.023 13.758 1 79.75 325 LYS B N 1
ATOM 5010 C CA . LYS B 1 325 ? -17.172 10.914 14.289 1 79.75 325 LYS B CA 1
ATOM 5011 C C . LYS B 1 325 ? -16.547 12.055 15.102 1 79.75 325 LYS B C 1
ATOM 5013 O O . LYS B 1 325 ? -15.453 11.906 15.641 1 79.75 325 LYS B O 1
ATOM 5018 N N . SER B 1 326 ? -17.25 13.156 15.023 1 64.5 326 SER B N 1
ATOM 5019 C CA . SER B 1 326 ? -16.781 14.32 15.758 1 64.5 326 SER B CA 1
ATOM 5020 C C . SER B 1 326 ? -16.75 14.062 17.266 1 64.5 326 SER B C 1
ATOM 5022 O O . SER B 1 326 ? -17.625 13.375 17.797 1 64.5 326 SER B O 1
ATOM 5024 N N . PHE B 1 327 ? -15.828 14.484 18.109 1 53.53 327 PHE B N 1
ATOM 5025 C CA . PHE B 1 327 ? -15.656 14.547 19.547 1 53.53 327 PHE B CA 1
ATOM 5026 C C . PHE B 1 327 ? -15.484 13.156 20.141 1 53.53 327 PHE B C 1
ATOM 5028 O O . PHE B 1 327 ? -15.609 12.969 21.359 1 53.53 327 PHE B O 1
ATOM 5035 N N . ASP B 1 328 ? -15.398 12.164 19.219 1 51.94 328 ASP B N 1
ATOM 5036 C CA . ASP B 1 328 ? -15.391 10.812 19.781 1 51.94 328 ASP B CA 1
ATOM 5037 C C . ASP B 1 328 ? -13.953 10.336 20.016 1 51.94 328 ASP B C 1
ATOM 5039 O O . ASP B 1 328 ? -13.688 9.133 19.953 1 51.94 328 ASP B O 1
ATOM 5043 N N . LYS B 1 329 ? -13.062 11.281 20.203 1 48.75 329 LYS B N 1
ATOM 5044 C CA . LYS B 1 329 ? -11.742 10.75 20.531 1 48.75 329 LYS B CA 1
ATOM 5045 C C . LYS B 1 329 ? -11.75 10.094 21.922 1 48.75 329 LYS B C 1
ATOM 5047 O O . LYS B 1 329 ? -12.258 10.68 22.875 1 48.75 329 LYS B O 1
ATOM 5052 N N . LYS B 1 330 ? -11.672 8.836 22.047 1 46 330 LYS B N 1
ATOM 5053 C CA . LYS B 1 330 ? -11.5 8.203 23.344 1 46 330 LYS B CA 1
ATOM 5054 C C . LYS B 1 330 ? -10.242 8.719 24.047 1 46 330 LYS B C 1
ATOM 5056 O O . LYS B 1 330 ? -9.164 8.742 23.453 1 46 330 LYS B O 1
ATOM 5061 N N . PRO B 1 331 ? -10.383 9.461 25.156 1 38.94 331 PRO B N 1
ATOM 5062 C CA . PRO B 1 331 ? -9.211 9.914 25.922 1 38.94 331 PRO B CA 1
ATOM 5063 C C . PRO B 1 331 ? -8.25 8.773 26.25 1 38.94 331 PRO B C 1
ATOM 5065 O O . PRO B 1 331 ? -8.68 7.672 26.594 1 38.94 331 PRO B O 1
ATOM 5068 N N . VAL B 1 332 ? -7.133 8.656 25.703 1 37.78 332 VAL B N 1
ATOM 5069 C CA . VAL B 1 332 ? -6.133 7.754 26.25 1 37.78 332 VAL B CA 1
ATOM 5070 C C . VAL B 1 332 ? -5.734 8.219 27.656 1 37.78 332 VAL B C 1
ATOM 5072 O O . VAL B 1 332 ? -5.246 9.336 27.828 1 37.78 332 VAL B O 1
ATOM 5075 N N . GLU B 1 333 ? -6.379 7.758 28.734 1 27.44 333 GLU B N 1
ATOM 5076 C CA . GLU B 1 333 ? -5.801 8.07 30.047 1 27.44 333 GLU B CA 1
ATOM 5077 C C . GLU B 1 333 ? -4.305 7.773 30.062 1 27.44 333 GLU B C 1
ATOM 5079 O O . GLU B 1 333 ? -3.871 6.707 29.625 1 27.44 333 GLU B O 1
ATOM 5084 N N . ALA B 1 334 ? -3.715 8.789 30.297 1 28.92 334 ALA B N 1
ATOM 5085 C CA . ALA B 1 334 ? -2.338 8.539 30.719 1 28.92 334 ALA B CA 1
ATOM 5086 C C . ALA B 1 334 ? -2.297 7.754 32.031 1 28.92 334 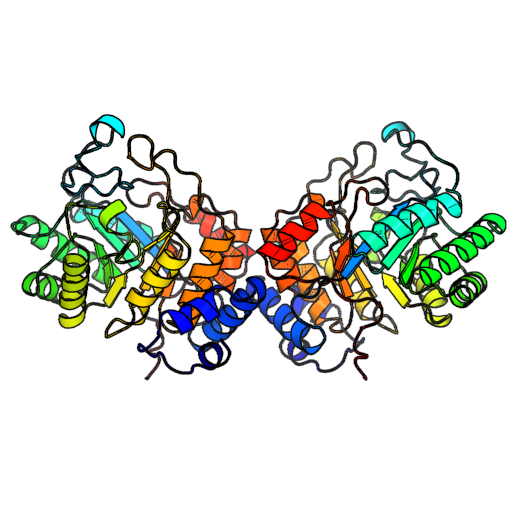ALA B C 1
ATOM 5088 O O . ALA B 1 334 ? -3.066 8.031 32.938 1 28.92 334 ALA B O 1
#

Foldseek 3Di:
DVPLLPDLDADQPDDLVNLVVLLPPDLVVLLQSLLNLLVNQDPAQAFAEEAEDEQWAAPECWQQQQDCRHPVQCVFQVTDTDDGHALVVLLVVLLVCVVLPHQEYEYEHSYQECPPVPVVLVRVLSSCLSSVVSNHAYEYEHHAYALVSLLSNVVSPHAEYEQELAWAQVCSCVRTPPDHSVSSVNSQVSNVVSPHAYEYEHEPQSPDDPSGLSRRLSVQLNPPDHGQAYEYAYRDQRGRGNCNPGDTDDLSSSSSSLLSSCSNHVNHAYEHEHPVVVDDLVSVLSSSSSNHRYYYEDADHRPHGHHHSVRVVVSSVVSVHDYDHHPPNDPSDD/DVVLLPDLDADQPDDLVNLVVLLPPDLVVLLQSLLNLLVSQDPAQAFAEEAEDEQWAAPECWQQQQDCRHPVQCVFQVTDTDDGHALVVLLVVLLVCVVLPHQEYEYEHSYQECPPVPVVLVRVLSSCLSSVVSNHAYEYEHHAYALVSLLSNVVSPHAEYEQELAWAQVCSCVRTPPDHSVSSVNSQVSNVVSPHAYEYEHEPQSPDDPSGLSRRLSVQLNPPDHGQAYEYAYRDQRGRGNCNPGDTDDLSSSSSSLLSSCSNHVNHAYEHEHPCVVDDLVSVLSSSSSNHRYYYEDADHRPHGHHHSVRVVVSSVVSVHDYDHHPPNDDSDD

pLDDT: mean 95.56, std 9.09, range [27.44, 98.94]

Organism: Hypocrea jecorina (strain QM6a) (NCBI:txid431241)